Protein AF-A0A2H0VS46-F1 (afdb_monomer_lite)

Structure (mmCIF, N/CA/C/O backbone):
data_AF-A0A2H0VS46-F1
#
_entry.id   AF-A0A2H0VS46-F1
#
loop_
_atom_site.group_PDB
_atom_site.id
_atom_site.type_symbol
_atom_site.label_atom_id
_atom_site.label_alt_id
_atom_site.label_comp_id
_atom_site.label_asym_id
_atom_site.label_entity_id
_atom_site.label_seq_id
_atom_site.pdbx_PDB_ins_code
_atom_site.Cartn_x
_atom_site.Cartn_y
_atom_site.Cartn_z
_atom_site.occupancy
_atom_site.B_iso_or_equiv
_atom_site.auth_seq_id
_atom_site.auth_comp_id
_atom_site.auth_asym_id
_atom_site.auth_atom_id
_atom_site.pdbx_PDB_model_num
ATOM 1 N N . MET A 1 1 ? 30.275 31.658 -68.400 1.00 64.50 1 MET A N 1
ATOM 2 C CA . MET A 1 1 ? 30.405 30.352 -69.093 1.00 64.50 1 MET A CA 1
ATOM 3 C C . MET A 1 1 ? 31.837 29.824 -69.095 1.00 64.50 1 MET A C 1
ATOM 5 O O . MET A 1 1 ? 32.022 28.688 -68.685 1.00 64.50 1 MET A O 1
ATOM 9 N N . ILE A 1 2 ? 32.845 30.636 -69.444 1.00 68.06 2 ILE A N 1
ATOM 10 C CA . ILE A 1 2 ? 34.261 30.215 -69.518 1.00 68.06 2 ILE A CA 1
ATOM 11 C C . ILE A 1 2 ? 34.761 29.557 -68.218 1.00 68.06 2 ILE A C 1
ATOM 13 O O . ILE A 1 2 ? 35.294 28.459 -68.264 1.00 68.06 2 ILE A O 1
ATOM 17 N N . GLN A 1 3 ? 34.487 30.125 -67.037 1.00 70.31 3 GLN A N 1
ATOM 18 C CA . GLN A 1 3 ? 34.888 29.499 -65.763 1.00 70.31 3 GLN A CA 1
ATOM 19 C C . GLN A 1 3 ? 34.218 28.143 -65.476 1.00 70.31 3 GLN A C 1
ATOM 21 O O . GLN A 1 3 ? 34.806 27.317 -64.785 1.00 70.31 3 GLN A O 1
ATOM 26 N N . ARG A 1 4 ? 32.992 27.902 -65.969 1.00 76.88 4 ARG A N 1
ATOM 27 C CA . ARG A 1 4 ? 32.326 26.594 -65.823 1.00 76.88 4 ARG A CA 1
ATOM 28 C C . ARG A 1 4 ? 32.932 25.575 -66.783 1.00 76.88 4 ARG A C 1
ATOM 30 O O . ARG A 1 4 ? 33.175 24.455 -66.361 1.00 76.88 4 ARG A O 1
ATOM 37 N N . ALA A 1 5 ? 33.246 25.985 -68.012 1.00 69.81 5 ALA A N 1
ATOM 38 C CA . ALA A 1 5 ? 33.946 25.145 -68.982 1.00 69.81 5 ALA A CA 1
ATOM 39 C C . ALA A 1 5 ? 35.364 24.786 -68.507 1.00 69.81 5 ALA A C 1
ATOM 41 O O . ALA A 1 5 ? 35.742 23.624 -68.547 1.00 69.81 5 ALA A O 1
ATOM 42 N N . VAL A 1 6 ? 36.114 25.745 -67.954 1.00 70.88 6 VAL A N 1
ATOM 43 C CA . VAL A 1 6 ? 37.453 25.497 -67.389 1.00 70.88 6 VAL A CA 1
ATOM 44 C C . VAL A 1 6 ? 37.386 24.579 -66.165 1.00 70.88 6 VAL A C 1
ATOM 46 O O . VAL A 1 6 ? 38.219 23.687 -66.035 1.00 70.88 6 VAL A O 1
ATOM 49 N N . ARG A 1 7 ? 36.379 24.742 -65.292 1.00 74.75 7 ARG A N 1
ATOM 50 C CA . ARG A 1 7 ? 36.147 23.822 -64.163 1.00 74.75 7 ARG A CA 1
ATOM 51 C C . ARG A 1 7 ? 35.730 22.425 -64.615 1.00 74.75 7 ARG A C 1
ATOM 53 O O . ARG A 1 7 ? 36.117 21.463 -63.970 1.00 74.75 7 ARG A O 1
ATOM 60 N N . PHE A 1 8 ? 34.951 22.313 -65.687 1.00 72.81 8 PHE A N 1
ATOM 61 C CA . PHE A 1 8 ? 34.565 21.029 -66.270 1.00 72.81 8 PHE A CA 1
ATOM 62 C C . PHE A 1 8 ? 35.783 20.314 -66.870 1.00 72.81 8 PHE A C 1
ATOM 64 O O . PHE A 1 8 ? 36.058 19.173 -66.522 1.00 72.81 8 PHE A O 1
ATOM 71 N N . LEU A 1 9 ? 36.601 21.038 -67.639 1.00 66.88 9 LEU A N 1
ATOM 72 C CA . LEU A 1 9 ? 37.861 20.534 -68.188 1.00 66.88 9 LEU A CA 1
ATOM 73 C C . LEU A 1 9 ? 38.881 20.153 -67.099 1.00 66.88 9 LEU A C 1
ATOM 75 O O . LEU A 1 9 ? 39.648 19.220 -67.285 1.00 66.88 9 LEU A O 1
ATOM 79 N N . HIS A 1 10 ? 38.889 20.829 -65.946 1.00 73.81 10 HIS A N 1
ATOM 80 C CA . HIS A 1 10 ? 39.718 20.416 -64.803 1.00 73.81 10 HIS A CA 1
ATOM 81 C C . HIS A 1 10 ? 39.191 19.169 -64.082 1.00 73.81 10 HIS A C 1
ATOM 83 O O . HIS A 1 10 ? 39.969 18.482 -63.429 1.00 73.81 10 HIS A O 1
ATOM 89 N N . LYS A 1 11 ? 37.885 18.895 -64.153 1.00 78.94 11 LYS A N 1
ATOM 90 C CA . LYS A 1 11 ? 37.265 17.754 -63.465 1.00 78.94 11 LYS A CA 1
ATOM 91 C C . LYS A 1 11 ? 37.390 16.452 -64.244 1.00 78.94 11 LYS A C 1
ATOM 93 O O . LYS A 1 11 ? 37.438 15.398 -63.624 1.00 78.94 11 LYS A O 1
ATOM 98 N N . GLU A 1 12 ? 37.453 16.526 -65.569 1.00 84.00 12 GLU A N 1
ATOM 99 C CA . GLU A 1 12 ? 37.515 15.353 -66.440 1.00 84.00 12 GLU A CA 1
ATOM 100 C C . GLU A 1 12 ? 38.841 15.344 -67.213 1.00 84.00 12 GLU A C 1
ATOM 102 O O . GLU A 1 12 ? 38.895 15.762 -68.376 1.00 84.00 12 GLU A O 1
ATOM 107 N N . PRO A 1 13 ? 39.942 14.877 -66.583 1.00 79.81 13 PRO A N 1
ATOM 108 C CA . PRO A 1 13 ? 41.258 14.847 -67.219 1.00 79.81 13 PRO A CA 1
ATOM 109 C C . PRO A 1 13 ? 41.273 14.007 -68.507 1.00 79.81 13 PRO A C 1
ATOM 111 O O . PRO A 1 13 ? 42.101 14.244 -69.385 1.00 79.81 13 PRO A O 1
ATOM 114 N N . THR A 1 14 ? 40.317 13.085 -68.653 1.00 85.88 14 THR A N 1
ATOM 115 C CA . THR A 1 14 ? 40.082 12.216 -69.816 1.00 85.88 14 THR A CA 1
ATOM 116 C C . THR A 1 14 ? 39.786 12.974 -71.112 1.00 85.88 14 THR A C 1
ATOM 118 O O . THR A 1 14 ? 40.064 12.451 -72.189 1.00 85.88 14 THR A O 1
ATOM 121 N N . ILE A 1 15 ? 39.280 14.211 -71.041 1.00 87.50 15 ILE A N 1
ATOM 122 C CA . ILE A 1 15 ? 38.907 14.999 -72.227 1.00 87.50 15 ILE A CA 1
ATOM 123 C C . ILE A 1 15 ? 40.126 15.656 -72.895 1.00 87.50 15 ILE A C 1
ATOM 125 O O . ILE A 1 15 ? 40.120 15.867 -74.110 1.00 87.50 15 ILE A O 1
ATOM 129 N N . TRP A 1 16 ? 41.192 15.958 -72.144 1.00 86.44 16 TRP A N 1
ATOM 130 C CA . TRP A 1 16 ? 42.344 16.705 -72.671 1.00 86.44 16 TRP A CA 1
ATOM 131 C C . TRP A 1 16 ? 43.088 15.978 -73.787 1.00 86.44 16 TRP A C 1
ATOM 133 O O . TRP A 1 16 ? 43.531 16.623 -74.734 1.00 86.44 16 TRP A O 1
ATOM 143 N N . GLY A 1 17 ? 43.188 14.651 -73.712 1.00 87.12 17 GLY A N 1
ATOM 144 C CA . GLY A 1 17 ? 43.826 13.840 -74.746 1.00 87.12 17 GLY A CA 1
ATOM 145 C C . GLY A 1 17 ? 43.119 13.919 -76.102 1.00 87.12 17 GLY A C 1
ATOM 146 O O . GLY A 1 17 ? 43.704 14.430 -77.061 1.00 87.12 17 GLY A O 1
ATOM 147 N N . PRO A 1 18 ? 41.843 13.495 -76.191 1.00 89.62 18 PRO A N 1
ATOM 148 C CA . PRO A 1 18 ? 41.047 13.612 -77.410 1.00 89.62 18 PRO A CA 1
ATOM 149 C C . PRO A 1 18 ? 40.948 15.048 -77.929 1.00 89.62 18 PRO A C 1
ATOM 151 O O . PRO A 1 18 ? 41.003 15.261 -79.138 1.00 89.62 18 PRO A O 1
ATOM 154 N N . LEU A 1 19 ? 40.852 16.041 -77.037 1.00 91.38 19 LEU A N 1
ATOM 155 C CA . LEU A 1 19 ? 40.830 17.451 -77.423 1.00 91.38 19 LEU A CA 1
ATOM 156 C C . LEU A 1 19 ? 42.168 17.895 -78.030 1.00 91.38 19 LEU A C 1
ATOM 158 O O . LEU A 1 19 ? 42.170 18.548 -79.071 1.00 91.38 19 LEU A O 1
ATOM 162 N N . SER A 1 20 ? 43.300 17.513 -77.429 1.00 89.38 20 SER A N 1
ATOM 163 C CA . SER A 1 20 ? 44.631 17.785 -77.984 1.00 89.38 20 SER A CA 1
ATOM 164 C C . SER A 1 20 ? 44.796 17.129 -79.350 1.00 89.38 20 SER A C 1
ATOM 166 O O . SER A 1 20 ? 45.315 17.762 -80.263 1.00 89.38 20 SER A O 1
ATOM 168 N N . LEU A 1 21 ? 44.321 15.893 -79.516 1.00 89.94 21 LEU A N 1
ATOM 169 C CA . LEU A 1 21 ? 44.371 15.194 -80.796 1.00 89.94 21 LEU A CA 1
ATOM 170 C C . LEU A 1 21 ? 43.493 15.879 -81.846 1.00 89.94 21 LEU A C 1
ATOM 172 O O . LEU A 1 21 ? 43.933 16.063 -82.977 1.00 89.94 21 LEU A O 1
ATOM 176 N N . LEU A 1 22 ? 42.282 16.304 -81.478 1.00 91.06 22 LEU A N 1
ATOM 177 C CA . LEU A 1 22 ? 41.382 17.037 -82.367 1.00 91.06 22 LEU A CA 1
ATOM 178 C C . LEU A 1 22 ? 42.001 18.372 -82.794 1.00 91.06 22 LEU A C 1
ATOM 180 O O . LEU A 1 22 ? 41.954 18.706 -83.975 1.00 91.06 22 LEU A O 1
ATOM 184 N N . CYS A 1 23 ? 42.646 19.097 -81.876 1.00 90.81 23 CYS A N 1
ATOM 185 C CA . CYS A 1 23 ? 43.407 20.305 -82.192 1.00 90.81 23 CYS A CA 1
ATOM 186 C C . CYS A 1 23 ? 44.565 20.014 -83.159 1.00 90.81 23 CYS A C 1
ATOM 188 O O . CYS A 1 23 ? 44.712 20.727 -84.151 1.00 90.81 23 CYS A O 1
ATOM 190 N N . THR A 1 24 ? 45.342 18.952 -82.922 1.00 88.69 24 THR A N 1
ATOM 191 C CA . THR A 1 24 ? 46.429 18.525 -83.816 1.00 88.69 24 THR A CA 1
ATOM 192 C C . THR A 1 24 ? 45.907 18.188 -85.214 1.00 88.69 24 THR A C 1
ATOM 194 O O . THR A 1 24 ? 46.449 18.666 -86.209 1.00 88.69 24 THR A O 1
ATOM 197 N N . VAL A 1 25 ? 44.807 17.436 -85.305 1.00 88.19 25 VAL A N 1
ATOM 198 C CA . VAL A 1 25 ? 44.151 17.105 -86.576 1.00 88.19 25 VAL A CA 1
ATOM 199 C C . VAL A 1 25 ? 43.617 18.366 -87.261 1.00 88.19 25 VAL A C 1
ATOM 201 O O . VAL A 1 25 ? 43.838 18.546 -88.452 1.00 88.19 25 VAL A O 1
ATOM 204 N N . ALA A 1 26 ? 42.973 19.280 -86.533 1.00 90.00 26 ALA A N 1
ATOM 205 C CA . ALA A 1 26 ? 42.425 20.516 -87.094 1.00 90.00 26 ALA A CA 1
ATOM 206 C C . ALA A 1 26 ? 43.513 21.455 -87.643 1.00 90.00 26 ALA A C 1
ATOM 208 O O . ALA A 1 26 ? 43.314 22.079 -88.688 1.00 90.00 26 ALA A O 1
ATOM 209 N N . ILE A 1 27 ? 44.665 21.542 -86.968 1.00 86.69 27 ILE A N 1
ATOM 210 C CA . ILE A 1 27 ? 45.840 22.270 -87.468 1.00 86.69 27 ILE A CA 1
ATOM 211 C C . ILE A 1 27 ? 46.361 21.590 -88.733 1.00 86.69 27 ILE A C 1
ATOM 213 O O . ILE A 1 27 ? 46.591 22.268 -89.736 1.00 86.69 27 ILE A O 1
ATOM 217 N N . ALA A 1 28 ? 46.474 20.261 -88.708 1.00 84.19 28 ALA A N 1
ATOM 218 C CA . ALA A 1 28 ? 46.925 19.496 -89.853 1.00 84.19 28 ALA A CA 1
ATOM 219 C C . ALA A 1 28 ? 45.976 19.658 -91.056 1.00 84.19 28 ALA A C 1
ATOM 221 O O . ALA A 1 28 ? 46.471 19.746 -92.166 1.00 84.19 28 ALA A O 1
ATOM 222 N N . VAL A 1 29 ? 44.647 19.794 -90.885 1.00 85.19 29 VAL A N 1
ATOM 223 C CA . VAL A 1 29 ? 43.669 19.815 -92.007 1.00 85.19 29 VAL A CA 1
ATOM 224 C C . VAL A 1 29 ? 43.911 20.989 -92.957 1.00 85.19 29 VAL A C 1
ATOM 226 O O . VAL A 1 29 ? 43.623 20.893 -94.149 1.00 85.19 29 VAL A O 1
ATOM 229 N N . LYS A 1 30 ? 44.492 22.086 -92.458 1.00 82.00 30 LYS A N 1
ATOM 230 C CA . LYS A 1 30 ? 44.847 23.254 -93.278 1.00 82.00 30 LYS A CA 1
ATOM 231 C C . LYS A 1 30 ? 45.983 22.983 -94.268 1.00 82.00 30 LYS A C 1
ATOM 233 O O . LYS A 1 30 ? 46.122 23.721 -95.238 1.00 82.00 30 LYS A O 1
ATOM 238 N N . THR A 1 31 ? 46.770 21.937 -94.046 1.00 75.94 31 THR A N 1
ATOM 239 C CA . THR A 1 31 ? 47.826 21.460 -94.943 1.00 75.94 31 THR A CA 1
ATOM 240 C C . THR A 1 31 ? 47.389 20.104 -95.476 1.00 75.94 31 THR A C 1
ATOM 242 O O . THR A 1 31 ? 47.239 19.209 -94.665 1.00 75.94 31 THR A O 1
ATOM 245 N N . ALA A 1 32 ? 47.127 19.941 -96.779 1.00 77.56 32 ALA A N 1
ATOM 246 C CA . ALA A 1 32 ? 46.539 18.728 -97.377 1.00 77.56 32 ALA A CA 1
ATOM 247 C C . ALA A 1 32 ? 46.995 17.411 -96.700 1.00 77.56 32 ALA A C 1
ATOM 249 O O . ALA A 1 32 ? 48.037 16.855 -97.048 1.00 77.56 32 ALA A O 1
ATOM 250 N N . ILE A 1 33 ? 46.242 16.939 -95.692 1.00 75.06 33 ILE A N 1
ATOM 251 C CA . ILE A 1 33 ? 46.693 15.809 -94.874 1.00 75.06 33 ILE A CA 1
ATOM 252 C C . ILE A 1 33 ? 46.535 14.547 -95.718 1.00 75.06 33 ILE A C 1
ATOM 254 O O . ILE A 1 33 ? 45.443 14.309 -96.242 1.00 75.06 33 ILE A O 1
ATOM 258 N N . PRO A 1 34 ? 47.555 13.679 -95.797 1.00 81.81 34 PRO A N 1
ATOM 259 C CA . PRO A 1 34 ? 47.350 12.337 -96.315 1.00 81.81 34 PRO A CA 1
ATOM 260 C C . PRO A 1 34 ? 46.335 11.584 -95.440 1.00 81.81 34 PRO A C 1
ATOM 262 O O . PRO A 1 34 ? 46.490 11.519 -94.218 1.00 81.81 34 PRO A O 1
ATOM 265 N N . PHE A 1 35 ? 45.321 10.974 -96.060 1.00 87.38 35 PHE A N 1
ATOM 266 C CA . PHE A 1 35 ? 44.276 10.199 -95.373 1.00 87.38 35 PHE A CA 1
ATOM 267 C C . PHE A 1 35 ? 44.833 9.193 -94.349 1.00 87.38 35 PHE A C 1
ATOM 269 O O . PHE A 1 35 ? 44.226 8.990 -93.297 1.00 87.38 35 PHE A O 1
ATOM 276 N N . ASP A 1 36 ? 46.019 8.628 -94.587 1.00 89.69 36 ASP A N 1
ATOM 277 C CA . ASP A 1 36 ? 46.637 7.673 -93.662 1.00 89.69 36 ASP A CA 1
ATOM 278 C C . ASP A 1 36 ? 46.963 8.278 -92.289 1.00 89.69 36 ASP A C 1
ATOM 280 O O . ASP A 1 36 ? 46.930 7.556 -91.299 1.00 89.69 36 ASP A O 1
ATOM 284 N N . LEU A 1 37 ? 47.266 9.581 -92.189 1.00 89.38 37 LEU A N 1
ATOM 285 C CA . LEU A 1 37 ? 47.571 10.213 -90.897 1.00 89.38 37 LEU A CA 1
ATOM 286 C C . LEU A 1 37 ? 46.298 10.423 -90.067 1.00 89.38 37 LEU A C 1
ATOM 288 O O . LEU A 1 37 ? 46.334 10.277 -88.849 1.00 89.38 37 LEU A O 1
ATOM 292 N N . LEU A 1 38 ? 45.156 10.670 -90.720 1.00 91.31 38 LEU A N 1
ATOM 293 C CA . LEU A 1 38 ? 43.845 10.672 -90.060 1.00 91.31 38 LEU A CA 1
ATOM 294 C C . LEU A 1 38 ? 43.468 9.271 -89.571 1.00 91.31 38 LEU A C 1
ATOM 296 O O . LEU A 1 38 ? 43.014 9.117 -88.438 1.00 91.31 38 LEU A O 1
ATOM 300 N N . PHE A 1 39 ? 43.693 8.246 -90.400 1.00 93.75 39 PHE A N 1
ATOM 301 C CA . PHE A 1 39 ? 43.463 6.857 -90.003 1.00 93.75 39 PHE A CA 1
ATOM 302 C C . PHE A 1 39 ? 44.350 6.462 -88.820 1.00 93.75 39 PHE A C 1
ATOM 304 O O . PHE A 1 39 ? 43.874 5.885 -87.845 1.00 93.75 39 PHE A O 1
ATOM 311 N N . LEU A 1 40 ? 45.627 6.835 -88.868 1.00 94.25 40 LEU A N 1
ATOM 312 C CA . LEU A 1 40 ? 46.588 6.584 -87.805 1.00 94.25 40 LEU A CA 1
ATOM 313 C C . LEU A 1 40 ? 46.240 7.337 -86.516 1.00 94.25 40 LEU A C 1
ATOM 315 O O . LEU A 1 40 ? 46.354 6.765 -85.436 1.00 94.25 40 LEU A O 1
ATOM 319 N N . ALA A 1 41 ? 45.761 8.579 -86.616 1.00 94.25 41 ALA A N 1
ATOM 320 C CA . ALA A 1 41 ? 45.242 9.341 -85.484 1.00 94.25 41 ALA A CA 1
ATOM 321 C C . ALA A 1 41 ? 44.032 8.644 -84.842 1.00 94.25 41 ALA A C 1
ATOM 323 O O . ALA A 1 41 ? 43.990 8.492 -83.623 1.00 94.25 41 ALA A O 1
ATOM 324 N N . ALA A 1 42 ? 43.080 8.161 -85.645 1.00 94.75 42 ALA A N 1
ATOM 325 C CA . ALA A 1 42 ? 41.906 7.445 -85.149 1.00 94.75 42 ALA A CA 1
ATOM 326 C C . ALA A 1 42 ? 42.274 6.093 -84.509 1.00 94.75 42 ALA A C 1
ATOM 328 O O . ALA A 1 42 ? 41.833 5.791 -83.399 1.00 94.75 42 ALA A O 1
ATOM 329 N N . ALA A 1 43 ? 43.123 5.303 -85.172 1.00 96.00 43 ALA A N 1
ATOM 330 C CA . ALA A 1 43 ? 43.606 4.027 -84.656 1.00 96.00 43 ALA A CA 1
ATOM 331 C C . ALA A 1 43 ? 44.434 4.216 -83.377 1.00 96.00 43 ALA A C 1
ATOM 333 O O . ALA A 1 43 ? 44.216 3.518 -82.392 1.00 96.00 43 ALA A O 1
ATOM 334 N N . GLY A 1 44 ? 45.341 5.194 -83.354 1.00 94.56 44 GLY A N 1
ATOM 335 C CA . GLY A 1 44 ? 46.168 5.495 -82.190 1.00 94.56 44 GLY A CA 1
ATOM 336 C C . GLY A 1 44 ? 45.368 6.039 -81.006 1.00 94.56 44 GLY A C 1
ATOM 337 O O . GLY A 1 44 ? 45.641 5.650 -79.869 1.00 94.56 44 GLY A O 1
ATOM 338 N N . LEU A 1 45 ? 44.328 6.846 -81.258 1.00 94.31 45 LEU A N 1
ATOM 339 C CA . LEU A 1 45 ? 43.378 7.273 -80.229 1.00 94.31 45 LEU A CA 1
ATOM 340 C C . LEU A 1 45 ? 42.635 6.065 -79.651 1.00 94.31 45 LEU A C 1
ATOM 342 O O . LEU A 1 45 ? 42.563 5.924 -78.434 1.00 94.31 45 LEU A O 1
ATOM 346 N N . PHE A 1 46 ? 42.123 5.175 -80.505 1.00 95.62 46 PHE A N 1
ATOM 347 C CA . PHE A 1 46 ? 41.423 3.970 -80.062 1.00 95.62 46 PHE A CA 1
ATOM 348 C C . PHE A 1 46 ? 42.332 3.052 -79.232 1.00 95.62 46 PHE A C 1
ATOM 350 O O . PHE A 1 46 ? 41.943 2.622 -78.146 1.00 95.62 46 PHE A O 1
ATOM 357 N N . LEU A 1 47 ? 43.560 2.796 -79.701 1.00 95.50 47 LEU A N 1
ATOM 358 C CA . LEU A 1 47 ? 44.544 1.986 -78.981 1.00 95.50 47 LEU A CA 1
ATOM 359 C C . LEU A 1 47 ? 44.871 2.609 -77.613 1.00 95.50 47 LEU A C 1
ATOM 361 O O . LEU A 1 47 ? 44.811 1.916 -76.597 1.00 95.50 47 LEU A O 1
ATOM 365 N N . SER A 1 48 ? 45.168 3.913 -77.574 1.00 94.50 48 SER A N 1
ATOM 366 C CA . SER A 1 48 ? 45.505 4.642 -76.341 1.00 94.50 48 SER A CA 1
ATOM 367 C C . SER A 1 48 ? 44.329 4.724 -75.368 1.00 94.50 48 SER A C 1
ATOM 369 O O . SER A 1 48 ? 44.530 4.614 -74.164 1.00 94.50 48 SER A O 1
ATOM 371 N N . ALA A 1 49 ? 43.095 4.845 -75.862 1.00 92.38 49 ALA A N 1
ATOM 372 C CA . ALA A 1 49 ? 41.903 4.816 -75.017 1.00 92.38 49 ALA A CA 1
ATOM 373 C C . ALA A 1 49 ? 41.651 3.418 -74.431 1.00 92.38 49 ALA A C 1
ATOM 375 O O . ALA A 1 49 ? 41.303 3.284 -73.261 1.00 92.38 49 ALA A O 1
ATOM 376 N N . ARG A 1 50 ? 41.843 2.359 -75.229 1.00 94.56 50 ARG A N 1
ATOM 377 C CA . ARG A 1 50 ? 41.519 0.983 -74.829 1.00 94.56 50 ARG A CA 1
ATOM 378 C C . ARG A 1 50 ? 42.574 0.331 -73.935 1.00 94.56 50 ARG A C 1
ATOM 380 O O . ARG A 1 50 ? 42.209 -0.497 -73.095 1.00 94.56 50 ARG A O 1
ATOM 387 N N . TRP A 1 51 ? 43.850 0.649 -74.153 1.00 96.12 51 TRP A N 1
ATOM 388 C CA . TRP A 1 51 ? 44.998 0.018 -73.487 1.00 96.12 51 TRP A CA 1
ATOM 389 C C . TRP A 1 51 ? 45.947 1.014 -72.801 1.00 96.12 51 TRP A C 1
ATOM 391 O O . TRP A 1 51 ? 47.047 0.619 -72.409 1.00 96.12 51 TRP A O 1
ATOM 401 N N . GLN A 1 52 ? 45.549 2.282 -72.647 1.00 94.25 52 GLN A N 1
ATOM 402 C CA . GLN A 1 52 ? 46.292 3.305 -71.894 1.00 94.25 52 GLN A CA 1
ATOM 403 C C . GLN A 1 52 ? 47.757 3.407 -72.364 1.00 94.25 52 GLN A C 1
ATOM 405 O O . GLN A 1 52 ? 48.006 3.494 -73.568 1.00 94.25 52 GLN A O 1
ATOM 410 N N . LEU A 1 53 ? 48.740 3.356 -71.452 1.00 93.44 53 LEU A N 1
ATOM 411 C CA . LEU A 1 53 ? 50.175 3.415 -71.768 1.00 93.44 53 LEU A CA 1
ATOM 412 C C . LEU A 1 53 ? 50.631 2.319 -72.740 1.00 93.44 53 LEU A C 1
ATOM 414 O O . LEU A 1 53 ? 51.436 2.583 -73.632 1.00 93.44 53 LEU A O 1
ATOM 418 N N . ARG A 1 54 ? 50.096 1.095 -72.621 1.00 95.44 54 ARG A N 1
ATOM 419 C CA . ARG A 1 54 ? 50.417 0.009 -73.567 1.00 95.44 54 ARG A CA 1
ATOM 420 C C . ARG A 1 54 ? 49.885 0.342 -74.961 1.00 95.44 54 ARG A C 1
ATOM 422 O O . ARG A 1 54 ? 50.584 0.159 -75.954 1.00 95.44 54 ARG A O 1
ATOM 429 N N . GLY A 1 55 ? 48.674 0.895 -75.015 1.00 95.25 55 GLY A N 1
ATOM 430 C CA . GLY A 1 55 ? 48.050 1.418 -76.229 1.00 95.25 55 GLY A CA 1
ATOM 431 C C . GLY A 1 55 ? 48.855 2.540 -76.880 1.00 95.25 55 GLY A C 1
ATOM 432 O O . GLY A 1 55 ? 49.060 2.518 -78.093 1.00 95.25 55 GLY A O 1
ATOM 433 N N . PHE A 1 56 ? 49.383 3.460 -76.068 1.00 96.25 56 PHE A N 1
ATOM 434 C CA . PHE A 1 56 ? 50.306 4.498 -76.515 1.00 96.25 56 PHE A CA 1
ATOM 435 C C . PHE A 1 56 ? 51.556 3.894 -77.160 1.00 96.25 56 PHE A C 1
ATOM 437 O O . PHE A 1 56 ? 51.874 4.262 -78.289 1.00 96.25 56 PHE A O 1
ATOM 444 N N . CYS A 1 57 ? 52.218 2.920 -76.525 1.00 97.06 57 CYS A N 1
ATOM 445 C CA . CYS A 1 57 ? 53.390 2.259 -77.109 1.00 97.06 57 CYS A CA 1
ATOM 446 C C . CYS A 1 57 ? 53.081 1.614 -78.471 1.00 97.06 57 CYS A C 1
ATOM 448 O O . CYS A 1 57 ? 53.873 1.753 -79.403 1.00 97.06 57 CYS A O 1
ATOM 450 N N . TYR A 1 58 ? 51.921 0.963 -78.619 1.00 97.06 58 TYR A N 1
ATOM 451 C CA . TYR A 1 58 ? 51.490 0.409 -79.908 1.00 97.06 58 TYR A CA 1
ATOM 452 C C . TYR A 1 58 ? 51.231 1.500 -80.952 1.00 97.06 58 TYR A C 1
ATOM 454 O O . TYR A 1 58 ? 51.662 1.366 -82.096 1.00 97.06 58 TYR A O 1
ATOM 462 N N . SER A 1 59 ? 50.577 2.597 -80.561 1.00 96.19 59 SER A N 1
ATOM 463 C CA . SER A 1 59 ? 50.321 3.735 -81.451 1.00 96.19 59 SER A CA 1
ATOM 464 C C . SER A 1 59 ? 51.609 4.441 -81.890 1.00 96.19 59 SER A C 1
ATOM 466 O O . SER A 1 59 ? 51.736 4.806 -83.056 1.00 96.19 59 SER A O 1
ATOM 468 N N . LEU A 1 60 ? 52.594 4.560 -80.992 1.00 96.62 60 LEU A N 1
ATOM 469 C CA . LEU A 1 60 ? 53.903 5.150 -81.258 1.00 96.62 60 LEU A CA 1
ATOM 470 C C . LEU A 1 60 ? 54.719 4.270 -82.208 1.00 96.62 60 LEU A C 1
ATOM 472 O O . LEU A 1 60 ? 55.318 4.783 -83.147 1.00 96.62 60 LEU A O 1
ATOM 476 N N . ALA A 1 61 ? 54.716 2.950 -81.997 1.00 97.00 61 ALA A N 1
ATOM 477 C CA . ALA A 1 61 ? 55.383 2.008 -82.890 1.00 97.00 61 ALA A CA 1
ATOM 478 C C . ALA A 1 61 ? 54.772 2.048 -84.299 1.00 97.00 61 ALA A C 1
ATOM 480 O O . ALA A 1 61 ? 55.502 2.127 -85.286 1.00 97.00 61 ALA A O 1
ATOM 481 N N . LEU A 1 62 ? 53.438 2.061 -84.395 1.00 96.00 62 LEU A N 1
ATOM 482 C CA . LEU A 1 62 ? 52.731 2.178 -85.669 1.00 96.00 62 LEU A CA 1
ATOM 483 C C . LEU A 1 62 ? 53.049 3.511 -86.367 1.00 96.00 62 LEU A C 1
ATOM 485 O O . LEU A 1 62 ? 53.332 3.525 -87.564 1.00 96.00 62 LEU A O 1
ATOM 489 N N . LEU A 1 63 ? 53.067 4.614 -85.613 1.00 95.38 63 LEU A N 1
ATOM 490 C CA . LEU A 1 63 ? 53.438 5.936 -86.114 1.00 95.38 63 LEU A CA 1
ATOM 491 C C . LEU A 1 63 ? 54.882 5.986 -86.600 1.00 95.38 63 LEU A C 1
ATOM 493 O O . LEU A 1 63 ? 55.115 6.482 -87.694 1.00 95.38 63 LEU A O 1
ATOM 497 N N . ALA A 1 64 ? 55.829 5.419 -85.855 1.00 96.00 64 ALA A N 1
ATOM 498 C CA . ALA A 1 64 ? 57.230 5.366 -86.252 1.00 96.00 64 ALA A CA 1
ATOM 499 C C . ALA A 1 64 ? 57.431 4.573 -87.555 1.00 96.00 64 ALA A C 1
ATOM 501 O O . ALA A 1 64 ? 58.164 5.018 -88.434 1.00 96.00 64 ALA A O 1
ATOM 502 N N . VAL A 1 65 ? 56.750 3.432 -87.719 1.00 95.69 65 VAL A N 1
ATOM 503 C CA . VAL A 1 65 ? 56.825 2.629 -88.954 1.00 95.69 65 VAL A CA 1
ATOM 504 C C . VAL A 1 65 ? 56.288 3.413 -90.155 1.00 95.69 65 VAL A C 1
ATOM 506 O O . VAL A 1 65 ? 56.935 3.455 -91.203 1.00 95.69 65 VAL A O 1
ATOM 509 N N . VAL A 1 66 ? 55.133 4.070 -90.005 1.00 93.44 66 VAL A N 1
ATOM 510 C CA . VAL A 1 66 ? 54.529 4.880 -91.076 1.00 93.44 66 VAL A CA 1
ATOM 511 C C . VAL A 1 66 ? 55.375 6.119 -91.383 1.00 93.44 66 VAL A C 1
ATOM 513 O O . VAL A 1 66 ? 55.576 6.433 -92.556 1.00 93.44 66 VAL A O 1
ATOM 516 N N . ALA A 1 67 ? 55.911 6.786 -90.359 1.00 92.81 67 ALA A N 1
ATOM 517 C CA . ALA A 1 67 ? 56.798 7.938 -90.483 1.00 92.81 67 ALA A CA 1
ATOM 518 C C . ALA A 1 67 ? 58.051 7.586 -91.289 1.00 92.81 67 ALA A C 1
ATOM 520 O O . ALA A 1 67 ? 58.338 8.218 -92.304 1.00 92.81 67 ALA A O 1
ATOM 521 N N . VAL A 1 68 ? 58.761 6.520 -90.898 1.00 94.25 68 VAL A N 1
ATOM 522 C CA . VAL A 1 68 ? 59.969 6.057 -91.598 1.00 94.25 68 VAL A CA 1
ATOM 523 C C . VAL A 1 68 ? 59.659 5.740 -93.062 1.00 94.25 68 VAL A C 1
ATOM 525 O O . VAL A 1 68 ? 60.391 6.183 -93.945 1.00 94.25 68 VAL A O 1
ATOM 528 N N . ALA A 1 69 ? 58.550 5.048 -93.342 1.00 92.81 69 ALA A N 1
ATOM 529 C CA . ALA A 1 69 ? 58.142 4.752 -94.714 1.00 92.81 69 ALA A CA 1
ATOM 530 C C . ALA A 1 69 ? 57.822 6.027 -95.522 1.00 92.81 69 ALA A C 1
ATOM 532 O O . ALA A 1 69 ? 58.256 6.164 -96.665 1.00 92.81 69 ALA A O 1
ATOM 533 N N . LYS A 1 70 ? 57.101 6.996 -94.946 1.00 90.44 70 LYS A N 1
ATOM 534 C CA . LYS A 1 70 ? 56.726 8.235 -95.650 1.00 90.44 70 LYS A CA 1
ATOM 535 C C . LYS A 1 70 ? 57.911 9.163 -95.891 1.00 90.44 70 LYS A C 1
ATOM 537 O O . LYS A 1 70 ? 58.065 9.667 -97.005 1.00 90.44 70 LYS A O 1
ATOM 542 N N . HIS A 1 71 ? 58.749 9.364 -94.877 1.00 90.75 71 HIS A N 1
ATOM 543 C CA . HIS A 1 71 ? 59.939 10.206 -94.969 1.00 90.75 71 HIS A CA 1
ATOM 544 C C . HIS A 1 71 ? 60.999 9.618 -95.906 1.00 90.75 71 HIS A C 1
ATOM 546 O O . HIS A 1 71 ? 61.713 10.383 -96.542 1.00 90.75 71 HIS A O 1
ATOM 552 N N . ALA A 1 72 ? 61.079 8.291 -96.044 1.00 90.06 72 ALA A N 1
ATOM 553 C CA . ALA A 1 72 ? 62.020 7.663 -96.969 1.00 90.06 72 ALA A CA 1
ATOM 554 C C . ALA A 1 72 ? 61.603 7.769 -98.448 1.00 90.06 72 ALA A C 1
ATOM 556 O O . ALA A 1 72 ? 62.480 7.811 -99.308 1.00 90.06 72 ALA A O 1
ATOM 557 N N . PHE A 1 73 ? 60.297 7.789 -98.758 1.00 87.06 73 PHE A N 1
ATOM 558 C CA . PHE A 1 73 ? 59.832 7.545 -100.132 1.00 87.06 73 PHE A CA 1
ATOM 559 C C . PHE A 1 73 ? 58.925 8.616 -100.758 1.0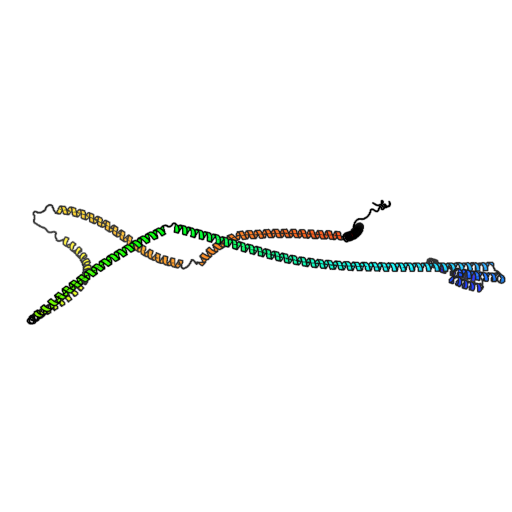0 87.06 73 PHE A C 1
ATOM 561 O O . PHE A 1 73 ? 58.853 8.659 -101.983 1.00 87.06 73 PHE A O 1
ATOM 568 N N . VAL A 1 74 ? 58.201 9.439 -99.987 1.00 80.00 74 VAL A N 1
ATOM 569 C CA . VAL A 1 74 ? 57.014 10.140 -100.533 1.00 80.00 74 VAL A CA 1
ATOM 570 C C . VAL A 1 74 ? 57.054 11.667 -100.422 1.00 80.00 74 VAL A C 1
ATOM 572 O O . VAL A 1 74 ? 56.497 12.340 -101.286 1.00 80.00 74 VAL A O 1
ATOM 575 N N . VAL A 1 75 ? 57.662 12.244 -99.383 1.00 73.81 75 VAL A N 1
ATOM 576 C CA . VAL A 1 75 ? 57.366 13.641 -98.999 1.00 73.81 75 VAL A CA 1
ATOM 577 C C . VAL A 1 75 ? 58.569 14.569 -99.147 1.00 73.81 75 VAL A C 1
ATOM 579 O O . VAL A 1 75 ? 59.671 14.202 -98.775 1.00 73.81 75 VAL A O 1
ATOM 582 N N . THR A 1 76 ? 58.353 15.786 -99.655 1.00 78.50 76 THR A N 1
ATOM 583 C CA . THR A 1 76 ? 59.387 16.830 -99.805 1.00 78.50 76 THR A CA 1
ATOM 584 C C . THR A 1 76 ? 59.556 17.701 -98.553 1.00 78.50 76 THR A C 1
ATOM 586 O O . THR A 1 76 ? 60.649 18.191 -98.284 1.00 78.50 76 THR A O 1
ATOM 589 N N . ASP A 1 77 ? 58.505 17.839 -97.739 1.00 85.50 77 ASP A N 1
ATOM 590 C CA . ASP A 1 77 ? 58.467 18.715 -96.557 1.00 85.50 77 ASP A CA 1
ATOM 591 C C . ASP A 1 77 ? 58.669 17.935 -95.247 1.00 85.50 77 ASP A C 1
ATOM 593 O O . ASP A 1 77 ? 57.809 17.901 -94.360 1.00 85.50 77 ASP A O 1
ATOM 597 N N . HIS A 1 78 ? 59.828 17.286 -95.109 1.00 86.44 78 HIS A N 1
ATOM 598 C CA . HIS A 1 78 ? 60.101 16.385 -93.984 1.00 86.44 78 HIS A CA 1
ATOM 599 C C . HIS A 1 78 ? 59.984 17.052 -92.602 1.00 86.44 78 HIS A C 1
ATOM 601 O O . HIS A 1 78 ? 59.518 16.432 -91.652 1.00 86.44 78 HIS A O 1
ATOM 607 N N . LEU A 1 79 ? 60.389 18.314 -92.458 1.00 88.94 79 LEU A N 1
ATOM 608 C CA . LEU A 1 79 ? 60.408 18.962 -91.144 1.00 88.94 79 LEU A CA 1
ATOM 609 C C . LEU A 1 79 ? 58.995 19.280 -90.627 1.00 88.94 79 LEU A C 1
ATOM 611 O O . LEU A 1 79 ? 58.721 19.124 -89.438 1.00 88.94 79 LEU A O 1
ATOM 615 N N . TRP A 1 80 ? 58.086 19.682 -91.522 1.00 88.94 80 TRP A N 1
ATOM 616 C CA . TRP A 1 80 ? 56.694 19.972 -91.169 1.00 88.94 80 TRP A CA 1
ATOM 617 C C . TRP A 1 80 ? 55.938 18.700 -90.782 1.00 88.94 80 TRP A C 1
ATOM 619 O O . TRP A 1 80 ? 55.282 18.661 -89.740 1.00 88.94 80 TRP A O 1
ATOM 629 N N . GLN A 1 81 ? 56.076 17.637 -91.581 1.00 89.19 81 GLN A N 1
ATOM 630 C CA . GLN A 1 81 ? 55.420 16.363 -91.296 1.00 89.19 81 GLN A CA 1
ATOM 631 C C . GLN A 1 81 ? 55.937 15.733 -89.997 1.00 89.19 81 GLN A C 1
ATOM 633 O O . GLN A 1 81 ? 55.123 15.298 -89.186 1.00 89.19 81 GLN A O 1
ATOM 638 N N . LEU A 1 82 ? 57.249 15.778 -89.744 1.00 91.38 82 LEU A N 1
ATOM 639 C CA . LEU A 1 82 ? 57.820 15.303 -88.483 1.00 91.38 82 LEU A CA 1
ATOM 640 C C . LEU A 1 82 ? 57.264 16.087 -87.281 1.00 91.38 82 LEU A C 1
ATOM 642 O O . LEU A 1 82 ? 57.010 15.509 -86.228 1.00 91.38 82 LEU A O 1
ATOM 646 N N . GLY A 1 83 ? 57.023 17.394 -87.439 1.00 93.19 83 GLY A N 1
ATOM 647 C CA . GLY A 1 83 ? 56.361 18.221 -86.428 1.00 93.19 83 GLY A CA 1
ATOM 648 C C . GLY A 1 83 ? 54.922 17.777 -86.142 1.00 93.19 83 GLY A C 1
ATOM 649 O O . GLY A 1 83 ? 54.538 17.654 -84.976 1.00 93.19 83 GLY A O 1
ATOM 650 N N . ILE A 1 84 ? 54.138 17.475 -87.185 1.00 91.69 84 ILE A N 1
ATOM 651 C CA . ILE A 1 84 ? 52.773 16.945 -87.034 1.00 91.69 84 ILE A CA 1
ATOM 652 C C . ILE A 1 84 ? 52.804 15.570 -86.357 1.00 91.69 84 ILE A C 1
ATOM 654 O O . ILE A 1 84 ? 52.073 15.354 -85.393 1.00 91.69 84 ILE A O 1
ATOM 658 N N . GLU A 1 85 ? 53.666 14.658 -86.800 1.00 93.38 85 GLU A N 1
ATOM 659 C CA . GLU A 1 85 ? 53.810 13.320 -86.215 1.00 93.38 85 GLU A CA 1
ATOM 660 C C . GLU A 1 85 ? 54.266 13.390 -84.750 1.00 93.38 85 GLU A C 1
ATOM 662 O O . GLU A 1 85 ? 53.681 12.734 -83.890 1.00 93.38 85 GLU A O 1
ATOM 667 N N . GLY A 1 86 ? 55.227 14.260 -84.429 1.00 94.75 86 GLY A N 1
ATOM 668 C CA . GLY A 1 86 ? 55.648 14.530 -83.054 1.00 94.75 86 GLY A CA 1
ATOM 669 C C . GLY A 1 86 ? 54.505 15.068 -82.189 1.00 94.75 86 GLY A C 1
ATOM 670 O O . GLY A 1 86 ? 54.285 14.587 -81.078 1.00 94.75 86 GLY A O 1
ATOM 671 N N . SER A 1 87 ? 53.709 16.005 -82.713 1.00 94.25 87 SER A N 1
ATOM 672 C CA . SER A 1 87 ? 52.533 16.519 -82.000 1.00 94.25 87 SER A CA 1
ATOM 673 C C . SER A 1 87 ? 51.435 15.460 -81.820 1.00 94.25 87 SER A C 1
ATOM 675 O O . SER A 1 87 ? 50.748 15.455 -80.797 1.00 94.25 87 SER A O 1
ATOM 677 N N . LEU A 1 88 ? 51.299 14.522 -82.764 1.00 93.44 88 LEU A N 1
ATOM 678 C CA . LEU A 1 88 ? 50.383 13.390 -82.664 1.00 93.44 88 LEU A CA 1
ATOM 679 C C . LEU A 1 88 ? 50.854 12.387 -81.602 1.00 93.44 88 LEU A C 1
ATOM 681 O O . LEU A 1 88 ? 50.048 11.938 -80.791 1.00 93.44 88 LEU A O 1
ATOM 685 N N . ALA A 1 89 ? 52.158 12.102 -81.541 1.00 95.31 89 ALA A N 1
ATOM 686 C CA . ALA A 1 89 ? 52.756 11.283 -80.490 1.00 95.31 89 ALA A CA 1
ATOM 687 C C . ALA A 1 89 ? 52.521 11.896 -79.098 1.00 95.31 89 ALA A C 1
ATOM 689 O O . AL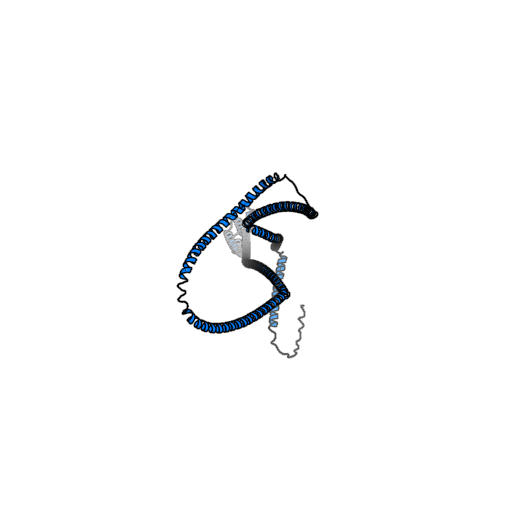A A 1 89 ? 52.093 11.194 -78.181 1.00 95.31 89 ALA A O 1
ATOM 690 N N . CYS A 1 90 ? 52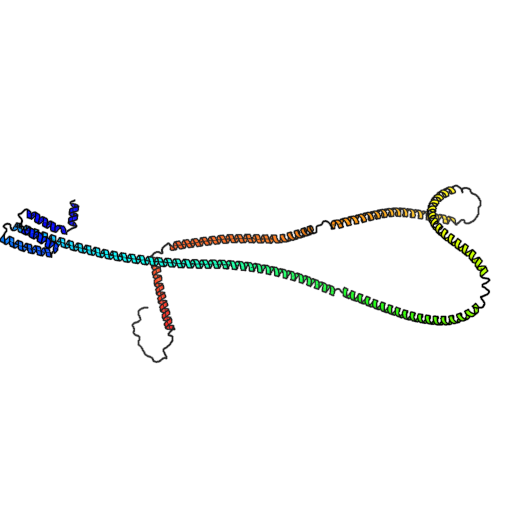.713 13.212 -78.944 1.00 95.06 90 CYS A N 1
ATOM 691 C CA . CYS A 1 90 ? 52.376 13.918 -77.706 1.00 95.06 90 CYS A CA 1
ATOM 692 C C . CYS A 1 90 ? 50.878 13.821 -77.376 1.00 95.06 90 CYS A C 1
ATOM 694 O O . CYS A 1 90 ? 50.527 13.580 -76.223 1.00 95.06 90 CYS A O 1
ATOM 696 N N . ALA A 1 91 ? 49.992 13.954 -78.367 1.00 93.94 91 ALA A N 1
ATOM 697 C CA . ALA A 1 91 ? 48.552 13.815 -78.157 1.00 93.94 91 ALA A CA 1
ATOM 698 C C . ALA A 1 91 ? 48.159 12.393 -77.712 1.00 93.94 91 ALA A C 1
ATOM 700 O O . ALA A 1 91 ? 47.333 12.247 -76.808 1.00 93.94 91 ALA A O 1
ATOM 701 N N . PHE A 1 92 ? 48.772 11.343 -78.274 1.00 94.44 92 PHE A N 1
ATOM 702 C CA . PHE A 1 92 ? 48.572 9.965 -77.812 1.00 94.44 92 PHE A CA 1
ATOM 703 C C . PHE A 1 92 ? 49.069 9.765 -76.380 1.00 94.44 92 PHE A C 1
ATOM 705 O O . PHE A 1 92 ? 48.370 9.144 -75.582 1.00 94.44 92 PHE A O 1
ATOM 712 N N . PHE A 1 93 ? 50.226 10.333 -76.030 1.00 95.31 93 PHE A N 1
ATOM 713 C CA . PHE A 1 93 ? 50.763 10.260 -74.672 1.00 95.31 93 PHE A CA 1
ATOM 714 C C . PHE A 1 93 ? 49.830 10.929 -73.656 1.00 95.31 93 PHE A C 1
ATOM 716 O O . PHE A 1 93 ? 49.448 10.299 -72.671 1.00 95.31 93 PHE A O 1
ATOM 723 N N . ILE A 1 94 ? 49.394 12.166 -73.930 1.00 93.31 94 ILE A N 1
ATOM 724 C CA . ILE A 1 94 ? 48.429 12.885 -73.083 1.00 93.31 94 ILE A CA 1
ATOM 725 C C . ILE A 1 94 ? 47.145 12.061 -72.950 1.00 93.31 94 ILE A C 1
ATOM 727 O O . ILE A 1 94 ? 46.647 11.885 -71.846 1.00 93.31 94 ILE A O 1
ATOM 731 N N . THR A 1 95 ? 46.644 11.493 -74.050 1.00 93.38 95 THR A N 1
ATOM 732 C CA . THR A 1 95 ? 45.449 10.637 -74.039 1.00 93.38 95 THR A CA 1
ATOM 733 C C . THR A 1 95 ? 45.623 9.413 -73.146 1.00 93.38 95 THR A C 1
ATOM 735 O O . THR A 1 95 ? 44.775 9.162 -72.293 1.00 93.38 95 THR A O 1
ATOM 738 N N . ALA A 1 96 ? 46.721 8.674 -73.291 1.00 93.62 96 ALA A N 1
ATOM 739 C CA . ALA A 1 96 ? 46.990 7.490 -72.485 1.00 93.62 96 ALA A CA 1
ATOM 740 C C . ALA A 1 96 ? 47.089 7.810 -70.986 1.00 93.62 96 ALA A C 1
ATOM 742 O O . ALA A 1 96 ? 46.433 7.143 -70.186 1.00 93.62 96 ALA A O 1
ATOM 743 N N . VAL A 1 97 ? 47.837 8.856 -70.618 1.00 92.25 97 VAL A N 1
ATOM 744 C CA . VAL A 1 97 ? 47.986 9.294 -69.220 1.00 92.25 97 VAL A CA 1
ATOM 745 C C . VAL A 1 97 ? 46.652 9.781 -68.649 1.00 92.25 97 VAL A C 1
ATOM 747 O O . VAL A 1 97 ? 46.292 9.428 -67.529 1.00 92.25 97 VAL A O 1
ATOM 750 N N . SER A 1 98 ? 45.873 10.538 -69.424 1.00 92.06 98 SER A N 1
ATOM 751 C CA . SER A 1 98 ? 44.541 11.003 -69.031 1.00 92.06 98 SER A CA 1
ATOM 752 C C . SER A 1 98 ? 43.570 9.850 -68.739 1.00 92.06 98 SER A C 1
ATOM 754 O O . SER A 1 98 ? 42.814 9.917 -67.769 1.00 92.06 98 SER A O 1
ATOM 756 N N . PHE A 1 99 ? 43.580 8.786 -69.551 1.00 90.44 99 PHE A N 1
ATOM 757 C CA . PHE A 1 99 ? 42.749 7.598 -69.315 1.00 90.44 99 PHE A CA 1
ATOM 758 C C . PHE A 1 99 ? 43.242 6.744 -68.140 1.00 90.44 99 PHE A C 1
ATOM 760 O O . PHE A 1 99 ? 42.420 6.170 -67.429 1.00 90.44 99 PHE A O 1
ATOM 767 N N . GLU A 1 100 ? 44.553 6.665 -67.910 1.00 91.31 100 GLU A N 1
ATOM 768 C CA . GLU A 1 100 ? 45.131 5.968 -66.754 1.00 91.31 100 GLU A CA 1
ATOM 769 C C . GLU A 1 100 ? 44.786 6.673 -65.436 1.00 91.31 100 GLU A C 1
ATOM 771 O O . GLU A 1 100 ? 44.285 6.037 -64.509 1.00 91.31 100 GLU A O 1
ATOM 776 N N . GLN A 1 101 ? 44.946 7.999 -65.376 1.00 89.88 101 GLN A N 1
ATOM 777 C CA . GLN A 1 101 ? 44.522 8.798 -64.222 1.00 89.88 101 GLN A CA 1
ATOM 778 C C . GLN A 1 101 ? 43.015 8.685 -63.975 1.00 89.88 101 GLN A C 1
ATOM 780 O O . GLN A 1 101 ? 42.586 8.572 -62.828 1.00 89.88 101 GLN A O 1
ATOM 785 N N . GLY A 1 102 ? 42.211 8.679 -65.045 1.00 88.81 102 GLY A N 1
ATOM 786 C CA . GLY A 1 102 ? 40.769 8.457 -64.952 1.00 88.81 102 GLY A CA 1
ATOM 787 C C . GLY A 1 102 ? 40.423 7.095 -64.346 1.00 88.81 102 GLY A C 1
ATOM 788 O O . GLY A 1 102 ? 39.589 7.027 -63.448 1.00 88.81 102 GLY A O 1
ATOM 789 N N . ALA A 1 103 ? 41.091 6.024 -64.783 1.00 88.50 103 ALA A N 1
ATOM 790 C CA . ALA A 1 103 ? 40.877 4.682 -64.245 1.00 88.50 103 ALA A CA 1
ATOM 791 C C . ALA A 1 103 ? 41.287 4.572 -62.767 1.00 88.50 103 ALA A C 1
ATOM 793 O O . ALA A 1 103 ? 40.498 4.090 -61.960 1.00 88.50 103 ALA A O 1
ATOM 794 N N . ALA A 1 104 ? 42.464 5.089 -62.395 1.00 88.25 104 ALA A N 1
ATOM 795 C CA . ALA A 1 104 ? 42.931 5.090 -61.006 1.00 88.25 104 ALA A CA 1
ATOM 796 C C . ALA A 1 104 ? 42.009 5.904 -60.080 1.00 88.25 104 ALA A C 1
ATOM 798 O O . ALA A 1 104 ? 41.777 5.534 -58.929 1.00 88.25 104 ALA A O 1
ATOM 799 N N . TRP A 1 105 ? 41.451 7.012 -60.578 1.00 88.81 105 TRP A N 1
ATOM 800 C CA . TRP A 1 105 ? 40.466 7.792 -59.832 1.00 88.81 105 TRP A CA 1
ATOM 801 C C . TRP A 1 105 ? 39.150 7.029 -59.638 1.00 88.81 105 TRP A C 1
ATOM 803 O O . TRP A 1 105 ? 38.607 7.053 -58.536 1.00 88.81 105 TRP A O 1
ATOM 813 N N . ILE A 1 106 ? 38.662 6.323 -60.667 1.00 88.81 106 ILE A N 1
ATOM 814 C CA . ILE A 1 106 ? 37.466 5.471 -60.561 1.00 88.81 106 ILE A CA 1
ATOM 815 C C . ILE A 1 106 ? 37.691 4.348 -59.544 1.00 88.81 106 ILE A C 1
ATOM 817 O O . ILE A 1 106 ? 36.842 4.151 -58.684 1.00 88.81 106 ILE A O 1
ATOM 821 N N . GLU A 1 107 ? 38.836 3.667 -59.586 1.00 91.81 107 GLU A N 1
ATOM 822 C CA . GLU A 1 107 ? 39.180 2.600 -58.635 1.00 91.81 107 GLU A CA 1
ATOM 823 C C . GLU A 1 107 ? 39.281 3.128 -57.194 1.00 91.81 107 GLU A C 1
ATOM 825 O O . GLU A 1 107 ? 38.746 2.531 -56.261 1.00 91.81 107 GLU A O 1
ATOM 830 N N . SER A 1 108 ? 39.892 4.302 -57.003 1.00 90.88 108 SER A N 1
ATOM 831 C CA . SER A 1 108 ? 39.933 4.985 -55.704 1.00 90.88 108 SER A CA 1
ATOM 832 C C . SER A 1 108 ? 38.533 5.350 -55.204 1.00 90.88 108 SER A C 1
ATOM 834 O O . SER A 1 108 ? 38.218 5.159 -54.028 1.00 90.88 108 SER A O 1
ATOM 836 N N . LEU A 1 109 ? 37.663 5.835 -56.093 1.00 89.19 109 LEU A N 1
ATOM 837 C CA . LEU A 1 109 ? 36.283 6.177 -55.760 1.00 89.19 109 LEU A CA 1
ATOM 838 C C . LEU A 1 109 ? 35.459 4.929 -55.423 1.00 89.19 109 LEU A C 1
ATOM 840 O O . LEU A 1 109 ? 34.699 4.955 -54.457 1.00 89.19 109 LEU A O 1
ATOM 844 N N . GLU A 1 110 ? 35.646 3.831 -56.154 1.00 93.94 110 GLU A N 1
ATOM 845 C CA . GLU A 1 110 ? 35.023 2.540 -55.864 1.00 93.94 110 GLU A CA 1
ATOM 846 C C . GLU A 1 110 ? 35.493 1.990 -54.511 1.00 93.94 110 GLU A C 1
ATOM 848 O O . GLU A 1 110 ? 34.661 1.621 -53.684 1.00 93.94 110 GLU A O 1
ATOM 853 N N . SER A 1 111 ? 36.796 2.043 -54.220 1.00 93.88 111 SER A N 1
ATOM 854 C CA . SER A 1 111 ? 37.349 1.668 -52.913 1.00 93.88 111 SER A CA 1
ATOM 855 C C . SER A 1 111 ? 36.783 2.534 -51.780 1.00 93.88 111 SER A C 1
ATOM 857 O O . SER A 1 111 ? 36.369 2.014 -50.744 1.00 93.88 111 SER A O 1
ATOM 859 N N . GLN A 1 112 ? 36.672 3.853 -51.972 1.00 93.38 112 GLN A N 1
ATOM 860 C CA . GLN A 1 112 ? 36.032 4.735 -50.991 1.00 93.38 112 GLN A CA 1
ATOM 861 C C . GLN A 1 112 ? 34.546 4.419 -50.803 1.00 93.38 112 GLN A C 1
ATOM 863 O O . GLN A 1 112 ? 34.055 4.477 -49.676 1.00 93.38 112 GLN A O 1
ATOM 868 N N . MET A 1 113 ? 33.822 4.095 -51.877 1.00 91.62 113 MET A N 1
ATOM 869 C CA . MET A 1 113 ? 32.421 3.683 -51.796 1.00 91.62 113 MET A CA 1
ATOM 870 C C . MET A 1 113 ? 32.267 2.360 -51.047 1.00 91.62 113 MET A C 1
ATOM 872 O O . MET A 1 113 ? 31.393 2.264 -50.190 1.00 91.62 113 MET A O 1
ATOM 876 N N . GLN A 1 114 ? 33.129 1.376 -51.307 1.00 94.38 114 GLN A N 1
ATOM 877 C CA . GLN A 1 114 ? 33.142 0.099 -50.590 1.00 94.38 114 GLN A CA 1
ATOM 878 C C . GLN A 1 114 ? 33.466 0.292 -49.103 1.00 94.38 114 GLN A C 1
ATOM 880 O O . GLN A 1 114 ? 32.740 -0.221 -48.256 1.00 94.38 114 GLN A O 1
ATOM 885 N N . ASN A 1 115 ? 34.469 1.110 -48.769 1.00 93.50 115 ASN A N 1
ATOM 886 C CA . ASN A 1 115 ? 34.815 1.418 -47.377 1.00 93.50 115 ASN A CA 1
ATOM 887 C C . ASN A 1 115 ? 33.677 2.143 -46.647 1.00 93.50 115 ASN A C 1
ATOM 889 O O . ASN A 1 115 ? 33.374 1.825 -45.500 1.00 93.50 115 ASN A O 1
ATOM 893 N N . LYS A 1 116 ? 33.015 3.102 -47.307 1.00 93.50 116 LYS A N 1
ATOM 894 C CA . LYS A 1 116 ? 31.838 3.778 -46.742 1.00 93.50 116 LYS A CA 1
ATOM 895 C C . LYS A 1 116 ? 30.666 2.825 -46.560 1.00 93.50 116 LYS A C 1
ATOM 897 O O . LYS A 1 116 ? 29.968 2.937 -45.563 1.00 93.50 116 LYS A O 1
ATOM 902 N N . LYS A 1 117 ? 30.456 1.903 -47.500 1.00 95.12 117 LYS A N 1
ATOM 903 C CA . LYS A 1 117 ? 29.415 0.882 -47.393 1.00 95.12 117 LYS A CA 1
ATOM 904 C C . LYS A 1 117 ? 29.669 -0.037 -46.195 1.00 95.12 117 LYS A C 1
ATOM 906 O O . LYS A 1 117 ? 28.773 -0.192 -45.383 1.00 95.12 117 LYS A O 1
ATOM 911 N N . ALA A 1 118 ? 30.892 -0.541 -46.032 1.00 93.88 118 ALA A N 1
ATOM 912 C CA . ALA A 1 118 ? 31.264 -1.357 -44.875 1.00 93.88 118 ALA A CA 1
ATOM 913 C C . ALA A 1 118 ? 31.133 -0.587 -43.547 1.00 93.88 118 ALA A C 1
ATOM 915 O O . ALA A 1 118 ? 30.674 -1.135 -42.550 1.00 93.88 118 ALA A O 1
ATOM 916 N N . ALA A 1 119 ? 31.491 0.702 -43.529 1.00 93.06 119 ALA A N 1
ATOM 917 C CA . ALA A 1 119 ? 31.297 1.547 -42.352 1.00 93.06 119 ALA A CA 1
ATOM 918 C C . ALA A 1 119 ? 29.809 1.756 -42.020 1.00 93.06 119 ALA A C 1
ATOM 920 O O . ALA A 1 119 ? 29.453 1.763 -40.846 1.00 93.06 119 ALA A O 1
ATOM 921 N N . LEU A 1 120 ? 28.946 1.914 -43.031 1.00 93.50 120 LEU A N 1
ATOM 922 C CA . LEU A 1 120 ? 27.496 1.998 -42.835 1.00 93.50 120 LEU A CA 1
ATOM 923 C C . LEU A 1 120 ? 26.923 0.680 -42.311 1.00 93.50 120 LEU A C 1
ATOM 925 O O . LEU A 1 120 ? 26.175 0.720 -41.346 1.00 93.50 120 LEU A O 1
ATOM 929 N N . GLU A 1 121 ? 27.331 -0.461 -42.871 1.00 94.62 121 GLU A N 1
ATOM 930 C CA . GLU A 1 121 ? 26.915 -1.788 -42.392 1.00 94.62 121 GLU A CA 1
ATOM 931 C C . GLU A 1 121 ? 27.321 -2.010 -40.921 1.00 94.62 121 GLU A C 1
ATOM 933 O O . GLU A 1 121 ? 26.511 -2.480 -40.129 1.00 94.62 121 GLU A O 1
ATOM 938 N N . ASN A 1 122 ? 28.526 -1.590 -40.510 1.00 95.12 122 ASN A N 1
ATOM 939 C CA . ASN A 1 122 ? 28.942 -1.678 -39.103 1.00 95.12 122 ASN A CA 1
ATOM 940 C C . ASN A 1 122 ? 28.126 -0.750 -38.182 1.00 95.12 122 ASN A C 1
ATOM 942 O O . ASN A 1 122 ? 27.780 -1.137 -37.071 1.00 95.12 122 ASN A O 1
ATOM 946 N N . ILE A 1 123 ? 27.800 0.468 -38.631 1.00 93.56 123 ILE A N 1
ATOM 947 C CA . ILE A 1 123 ? 26.953 1.393 -37.857 1.00 93.56 123 ILE A CA 1
ATOM 948 C C . ILE A 1 123 ? 25.520 0.855 -37.747 1.00 93.56 123 ILE A C 1
ATOM 950 O O . ILE A 1 123 ? 24.899 1.004 -36.698 1.00 93.56 123 ILE A O 1
ATOM 954 N N . GLU A 1 124 ? 24.991 0.231 -38.802 1.00 94.88 124 GLU A N 1
ATOM 955 C CA . GLU A 1 124 ? 23.686 -0.438 -38.778 1.00 94.88 124 GLU A CA 1
ATOM 956 C C . GLU A 1 124 ? 23.686 -1.605 -37.776 1.00 94.88 124 GLU A C 1
ATOM 958 O O . GLU A 1 124 ? 22.787 -1.679 -36.941 1.00 94.88 124 GLU A O 1
ATOM 963 N N . GLU A 1 125 ? 24.730 -2.443 -37.761 1.00 95.62 125 GLU A N 1
ATOM 964 C CA . GLU A 1 125 ? 24.875 -3.535 -36.786 1.00 95.62 125 GLU A CA 1
ATOM 965 C C . GLU A 1 125 ? 25.011 -3.017 -35.339 1.00 95.62 125 GLU A C 1
ATOM 967 O O . GLU A 1 125 ? 24.404 -3.557 -34.411 1.00 95.62 125 GLU A O 1
ATOM 972 N N . GLU A 1 126 ? 25.787 -1.951 -35.115 1.00 93.56 126 GLU A N 1
ATOM 973 C CA . GLU A 1 126 ? 25.900 -1.306 -33.800 1.00 93.56 126 GLU A CA 1
ATOM 974 C C . GLU A 1 126 ? 24.565 -0.699 -33.346 1.00 93.56 126 GLU A C 1
ATOM 976 O O . GLU A 1 126 ? 24.198 -0.830 -32.176 1.00 93.56 126 GLU A O 1
ATOM 981 N N . LEU A 1 127 ? 23.807 -0.085 -34.259 1.00 94.38 127 LEU A N 1
ATOM 982 C CA . LEU A 1 127 ? 22.482 0.459 -33.967 1.00 94.38 127 LEU A CA 1
ATOM 983 C C . LEU A 1 127 ? 21.496 -0.652 -33.582 1.00 94.38 127 LEU A C 1
ATOM 985 O O . LEU A 1 127 ? 20.764 -0.497 -32.603 1.00 94.38 127 LEU A O 1
ATOM 989 N N . GLU A 1 128 ? 21.504 -1.779 -34.298 1.00 94.94 128 GLU A N 1
ATOM 990 C CA . GLU A 1 128 ? 20.687 -2.950 -33.963 1.00 94.94 128 GLU A CA 1
ATOM 991 C C . GLU A 1 128 ? 21.047 -3.517 -32.582 1.00 94.94 128 GLU A C 1
ATOM 993 O O . GLU A 1 128 ? 20.148 -3.803 -31.789 1.00 94.94 128 GLU A O 1
ATOM 998 N N . LYS A 1 129 ? 22.340 -3.604 -32.238 1.00 95.12 129 LYS A N 1
ATOM 999 C CA . LYS A 1 129 ? 22.793 -4.027 -30.898 1.00 95.12 129 LYS A CA 1
ATOM 1000 C C . LYS A 1 129 ? 22.327 -3.069 -29.803 1.00 95.12 129 LYS A C 1
ATOM 1002 O O . LYS A 1 129 ? 21.821 -3.507 -28.770 1.00 95.12 129 LYS A O 1
ATOM 1007 N N . VAL A 1 130 ? 22.449 -1.758 -30.016 1.00 93.81 130 VAL A N 1
ATOM 1008 C CA . VAL A 1 130 ? 21.946 -0.755 -29.061 1.00 93.81 130 VAL A CA 1
ATOM 1009 C C . VAL A 1 130 ? 20.428 -0.876 -28.903 1.00 93.81 130 VAL A C 1
ATOM 1011 O O . VAL A 1 130 ? 19.922 -0.831 -27.785 1.00 93.81 130 VAL A O 1
ATOM 1014 N N . GLN A 1 131 ? 19.691 -1.103 -29.990 1.00 94.88 131 GLN A N 1
ATOM 1015 C CA . GLN A 1 131 ? 18.245 -1.298 -29.930 1.00 94.88 131 GLN A CA 1
ATOM 1016 C C . GLN A 1 131 ? 17.857 -2.581 -29.176 1.00 94.88 131 GLN A C 1
ATOM 1018 O O . GLN A 1 131 ? 16.922 -2.545 -28.376 1.00 94.88 131 GLN A O 1
ATOM 1023 N N . GLN A 1 132 ? 18.578 -3.687 -29.379 1.00 95.25 132 GLN A N 1
ATOM 1024 C CA . GLN A 1 132 ? 18.368 -4.940 -28.642 1.00 95.25 132 GLN A CA 1
ATOM 1025 C C . GLN A 1 132 ? 18.641 -4.762 -27.145 1.00 95.25 132 GLN A C 1
ATOM 1027 O O . GLN A 1 132 ? 17.776 -5.070 -26.330 1.00 95.25 132 GLN A O 1
ATOM 1032 N N . THR A 1 133 ? 19.781 -4.172 -26.772 1.00 94.00 133 THR A N 1
ATOM 1033 C CA . THR A 1 133 ? 20.107 -3.913 -25.356 1.00 94.00 133 THR A CA 1
ATOM 1034 C C . THR A 1 133 ? 19.104 -2.968 -24.687 1.00 94.00 133 THR A C 1
ATOM 1036 O O . THR A 1 133 ? 18.731 -3.181 -23.535 1.00 94.00 133 THR A O 1
ATOM 1039 N N . ALA A 1 134 ? 18.597 -1.958 -25.403 1.00 94.50 134 ALA A N 1
ATOM 1040 C CA . ALA A 1 134 ? 17.543 -1.081 -24.896 1.00 94.50 134 ALA A CA 1
ATOM 1041 C C . ALA A 1 134 ? 16.215 -1.832 -24.675 1.00 94.50 134 ALA A C 1
ATOM 1043 O O . ALA A 1 134 ? 15.537 -1.594 -23.676 1.00 94.50 134 ALA A O 1
ATOM 1044 N N . GLN A 1 135 ? 15.850 -2.759 -25.569 1.00 95.94 135 GLN A N 1
ATOM 1045 C CA . GLN A 1 135 ? 14.672 -3.618 -25.399 1.00 95.94 135 GLN A CA 1
ATOM 1046 C C . GLN A 1 135 ? 14.830 -4.581 -24.217 1.00 95.94 135 GLN A C 1
ATOM 1048 O O . GLN A 1 135 ? 13.900 -4.725 -23.426 1.00 95.94 135 GLN A O 1
ATOM 1053 N N . GLU A 1 136 ? 16.002 -5.192 -24.048 1.00 95.19 136 GLU A N 1
ATOM 1054 C CA . GLU A 1 136 ? 16.311 -6.039 -22.891 1.00 95.19 136 GLU A CA 1
ATOM 1055 C C . GLU A 1 136 ? 16.206 -5.250 -21.581 1.00 95.19 136 GLU A C 1
ATOM 1057 O O . GLU A 1 136 ? 15.531 -5.684 -20.648 1.00 95.19 136 GLU A O 1
ATOM 1062 N N . GLN A 1 137 ? 16.784 -4.045 -21.522 1.00 93.56 137 GLN A N 1
ATOM 1063 C CA . GLN A 1 137 ? 16.647 -3.158 -20.363 1.00 93.56 137 GLN A CA 1
ATOM 1064 C C . GLN A 1 137 ? 15.187 -2.785 -20.099 1.00 93.56 137 GLN A C 1
ATOM 1066 O O . GLN A 1 137 ? 14.753 -2.787 -18.947 1.00 93.56 137 GLN A O 1
ATOM 1071 N N . GLN A 1 138 ? 14.406 -2.501 -21.144 1.00 95.62 138 GLN A N 1
ATOM 1072 C CA . GLN A 1 138 ? 12.981 -2.209 -21.013 1.00 95.62 138 GLN A CA 1
ATOM 1073 C C . GLN A 1 138 ? 12.209 -3.392 -20.410 1.00 95.62 138 GLN A C 1
ATOM 1075 O O . GLN A 1 138 ? 11.365 -3.171 -19.541 1.00 95.62 138 GLN A O 1
ATOM 1080 N N . ILE A 1 139 ? 12.509 -4.627 -20.821 1.00 95.94 139 ILE A N 1
ATOM 1081 C CA . ILE A 1 139 ? 11.905 -5.842 -20.252 1.00 95.94 139 ILE A CA 1
ATOM 1082 C C . ILE A 1 139 ? 12.289 -5.983 -18.775 1.00 95.94 139 ILE A C 1
ATOM 1084 O O . ILE A 1 139 ? 11.407 -6.135 -17.934 1.00 95.94 139 ILE A O 1
ATOM 1088 N N . VAL A 1 140 ? 13.572 -5.827 -18.432 1.00 95.75 140 VAL A N 1
ATOM 1089 C CA . VAL A 1 140 ? 14.043 -5.889 -17.036 1.00 95.75 140 VAL A CA 1
ATOM 1090 C C . VAL A 1 140 ? 13.365 -4.824 -16.166 1.00 95.75 140 VAL A C 1
ATOM 1092 O O . VAL A 1 140 ? 12.977 -5.101 -15.031 1.00 95.75 140 VAL A O 1
ATOM 1095 N N . PHE A 1 141 ? 13.182 -3.601 -16.673 1.00 96.00 141 PHE A N 1
ATOM 1096 C CA . PHE A 1 141 ? 12.447 -2.563 -15.947 1.00 96.00 141 PHE A CA 1
ATOM 1097 C C . PHE A 1 141 ? 10.963 -2.906 -15.785 1.00 96.00 141 PHE A C 1
ATOM 1099 O O . PHE A 1 141 ? 10.413 -2.672 -14.711 1.00 96.00 141 PHE A O 1
ATOM 1106 N N . GLN A 1 142 ? 10.316 -3.486 -16.798 1.00 96.06 142 GLN A N 1
ATOM 1107 C CA . GLN A 1 142 ? 8.927 -3.944 -16.690 1.00 96.06 142 GLN A CA 1
ATOM 1108 C C . GLN A 1 142 ? 8.771 -5.066 -15.659 1.00 96.06 142 GLN A C 1
ATOM 1110 O O . GLN A 1 142 ? 7.834 -5.027 -14.863 1.00 96.06 142 GLN A O 1
ATOM 1115 N N . GLU A 1 143 ? 9.702 -6.020 -15.619 1.00 96.31 143 GLU A N 1
ATOM 1116 C CA . GLU A 1 143 ? 9.729 -7.076 -14.605 1.00 96.31 143 GLU A CA 1
ATOM 1117 C C . GLU A 1 143 ? 9.921 -6.494 -13.200 1.00 96.31 143 GLU A C 1
ATOM 1119 O O . GLU A 1 143 ? 9.153 -6.831 -12.302 1.00 96.31 143 GLU A O 1
ATOM 1124 N N . LYS A 1 144 ? 10.857 -5.549 -13.016 1.00 96.38 144 LYS A N 1
ATOM 1125 C CA . LYS A 1 144 ? 11.049 -4.843 -11.734 1.00 96.38 144 LYS A CA 1
ATOM 1126 C C . LYS A 1 144 ? 9.807 -4.069 -11.289 1.00 96.38 144 LYS A C 1
ATOM 1128 O O . LYS A 1 144 ? 9.476 -4.056 -10.107 1.00 96.38 144 LYS A O 1
ATOM 1133 N N . VAL A 1 145 ? 9.106 -3.414 -12.214 1.00 95.44 145 VAL A N 1
ATOM 1134 C CA . VAL A 1 145 ? 7.841 -2.729 -11.903 1.00 95.44 145 VAL A CA 1
ATOM 1135 C C . VAL A 1 145 ? 6.774 -3.743 -11.488 1.00 95.44 145 VAL A C 1
ATOM 1137 O O . VAL A 1 145 ? 6.079 -3.515 -10.502 1.00 95.44 145 VAL A O 1
ATOM 1140 N N . ALA A 1 146 ? 6.677 -4.883 -12.176 1.00 96.12 146 ALA A N 1
ATOM 1141 C CA . ALA A 1 146 ? 5.734 -5.940 -11.822 1.00 96.12 146 ALA A CA 1
ATOM 1142 C C . ALA A 1 146 ? 6.036 -6.563 -10.446 1.00 96.12 146 ALA A C 1
ATOM 1144 O O . ALA A 1 146 ? 5.105 -6.811 -9.678 1.00 96.12 146 ALA A O 1
ATOM 1145 N N . THR A 1 147 ? 7.311 -6.777 -10.097 1.00 95.50 147 THR A N 1
ATOM 1146 C CA . THR A 1 147 ? 7.696 -7.272 -8.765 1.00 95.50 147 THR A CA 1
ATOM 1147 C C . THR A 1 147 ? 7.382 -6.253 -7.677 1.00 95.50 147 THR A C 1
ATOM 1149 O O . THR A 1 147 ? 6.758 -6.618 -6.686 1.00 95.50 147 THR A O 1
ATOM 1152 N N . LEU A 1 148 ? 7.717 -4.974 -7.881 1.00 95.31 148 LEU A N 1
ATOM 1153 C CA . LEU A 1 148 ? 7.401 -3.906 -6.924 1.00 95.31 148 LEU A CA 1
ATOM 1154 C C . LEU A 1 148 ? 5.893 -3.733 -6.726 1.00 95.31 148 LEU A C 1
ATOM 1156 O O . LEU A 1 148 ? 5.437 -3.478 -5.615 1.00 95.31 148 LEU A O 1
ATOM 1160 N N . GLN A 1 149 ? 5.101 -3.887 -7.787 1.00 96.56 149 GLN A N 1
ATOM 1161 C CA . GLN A 1 149 ? 3.648 -3.806 -7.689 1.00 96.56 149 GLN A CA 1
ATOM 1162 C C . GLN A 1 149 ? 3.066 -4.986 -6.903 1.00 96.56 149 GLN A C 1
ATOM 1164 O O . GLN A 1 149 ? 2.178 -4.790 -6.078 1.00 96.56 149 GLN A O 1
ATOM 1169 N N . LYS A 1 150 ? 3.621 -6.188 -7.086 1.00 97.44 150 LYS A N 1
ATOM 1170 C CA . LYS A 1 150 ? 3.265 -7.357 -6.278 1.00 97.44 150 LYS A CA 1
ATOM 1171 C C . LYS A 1 150 ? 3.632 -7.166 -4.800 1.00 97.44 150 LYS A C 1
ATOM 1173 O O . LYS A 1 150 ? 2.810 -7.454 -3.938 1.00 97.44 150 LYS A O 1
ATOM 1178 N N . GLU A 1 151 ? 4.826 -6.652 -4.505 1.00 96.38 151 GLU A N 1
ATOM 1179 C CA . GLU A 1 151 ? 5.253 -6.336 -3.132 1.00 96.38 151 GLU A CA 1
ATOM 1180 C C . GLU A 1 151 ? 4.353 -5.272 -2.487 1.00 96.38 151 GLU A C 1
ATOM 1182 O O . GLU A 1 151 ? 3.993 -5.387 -1.317 1.00 96.38 151 GLU A O 1
ATOM 1187 N N . LEU A 1 152 ? 3.941 -4.252 -3.247 1.00 97.00 152 LEU A N 1
ATOM 1188 C CA . LEU A 1 152 ? 3.009 -3.230 -2.775 1.00 97.00 152 LEU A CA 1
ATOM 1189 C C . LEU A 1 152 ? 1.642 -3.831 -2.416 1.00 97.00 152 LEU A C 1
ATOM 1191 O O . LEU A 1 152 ? 1.094 -3.500 -1.362 1.00 97.00 152 LEU A O 1
ATOM 1195 N N . ASP A 1 153 ? 1.115 -4.720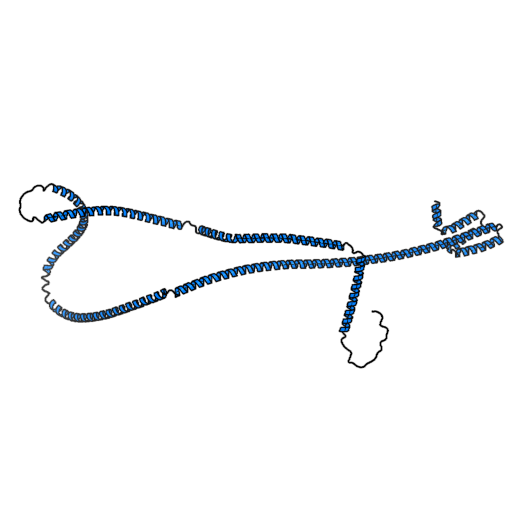 -3.260 1.00 97.06 153 ASP A N 1
ATOM 1196 C CA . ASP A 1 153 ? -0.143 -5.423 -3.004 1.00 97.06 153 ASP A CA 1
ATOM 1197 C C . ASP A 1 153 ? -0.031 -6.318 -1.756 1.00 97.06 153 ASP A C 1
ATOM 1199 O O . ASP A 1 153 ? -0.916 -6.289 -0.899 1.00 97.06 153 ASP A O 1
ATOM 1203 N N . GLU A 1 154 ? 1.077 -7.051 -1.594 1.00 97.12 154 GLU A N 1
ATOM 1204 C CA . GLU A 1 154 ? 1.362 -7.858 -0.398 1.00 97.12 154 GLU A CA 1
ATOM 1205 C C . GLU A 1 154 ? 1.395 -6.979 0.868 1.00 97.12 154 GLU A C 1
ATOM 1207 O O . GLU A 1 154 ? 0.646 -7.235 1.816 1.00 97.12 154 GLU A O 1
ATOM 1212 N N . ILE A 1 155 ? 2.134 -5.863 0.858 1.00 95.69 155 ILE A N 1
ATOM 1213 C CA . ILE A 1 155 ? 2.177 -4.901 1.975 1.00 95.69 155 ILE A CA 1
ATOM 1214 C C . ILE A 1 155 ? 0.788 -4.318 2.272 1.00 95.69 155 ILE A C 1
ATOM 1216 O O . ILE A 1 155 ? 0.425 -4.128 3.436 1.00 95.69 155 ILE A O 1
ATOM 1220 N N . GLN A 1 156 ? -0.015 -4.031 1.247 1.00 96.75 156 GLN A N 1
ATOM 1221 C CA . GLN A 1 156 ? -1.372 -3.520 1.427 1.00 96.75 156 GLN A CA 1
ATOM 1222 C C . GLN A 1 156 ? -2.286 -4.571 2.075 1.00 96.75 156 GLN A C 1
ATOM 1224 O O . GLN A 1 156 ? -3.085 -4.234 2.961 1.00 96.75 156 GLN A O 1
ATOM 1229 N N . THR A 1 157 ? -2.153 -5.844 1.690 1.00 97.06 157 THR A N 1
ATOM 1230 C CA . THR A 1 157 ? -2.880 -6.942 2.341 1.00 97.06 157 THR A CA 1
ATOM 1231 C C . THR A 1 157 ? -2.450 -7.115 3.796 1.00 97.06 157 THR A C 1
ATOM 1233 O O . THR A 1 157 ? -3.316 -7.154 4.678 1.00 97.06 157 THR A O 1
ATOM 1236 N N . ASP A 1 158 ? -1.150 -7.080 4.083 1.00 96.62 158 ASP A N 1
ATOM 1237 C CA . ASP A 1 158 ? -0.611 -7.151 5.441 1.00 96.62 158 ASP A CA 1
ATOM 1238 C C . ASP A 1 158 ? -1.101 -5.984 6.298 1.00 96.62 158 ASP A C 1
ATOM 1240 O O . ASP A 1 158 ? -1.597 -6.192 7.408 1.00 96.62 158 ASP A O 1
ATOM 1244 N N . HIS A 1 159 ? -1.074 -4.759 5.769 1.00 96.25 159 HIS A N 1
ATOM 1245 C CA . HIS A 1 159 ? -1.602 -3.584 6.457 1.00 96.25 159 HIS A CA 1
ATOM 1246 C C . HIS A 1 159 ? -3.086 -3.751 6.811 1.00 96.25 159 HIS A C 1
ATOM 1248 O O . HIS A 1 159 ? -3.489 -3.489 7.948 1.00 96.25 159 HIS A O 1
ATOM 1254 N N . SER A 1 160 ? -3.901 -4.248 5.874 1.00 96.25 160 SER A N 1
ATOM 1255 C CA . SER A 1 160 ? -5.319 -4.519 6.131 1.00 96.25 160 SER A CA 1
ATOM 1256 C C . SER A 1 160 ? -5.520 -5.576 7.227 1.00 96.25 160 SER A C 1
ATOM 1258 O O . SER A 1 160 ? -6.382 -5.410 8.093 1.00 96.25 160 SER A O 1
ATOM 1260 N N . SER A 1 161 ? -4.674 -6.612 7.262 1.00 97.00 161 SER A N 1
ATOM 1261 C CA . SER A 1 161 ? -4.709 -7.653 8.293 1.00 97.00 161 SER A CA 1
ATOM 1262 C C . SER A 1 161 ? -4.356 -7.102 9.680 1.00 97.00 161 SER A C 1
ATOM 1264 O O . SER A 1 161 ? -5.035 -7.409 10.664 1.00 97.00 161 SER A O 1
ATOM 1266 N N . ILE A 1 162 ? -3.365 -6.205 9.758 1.00 96.94 162 ILE A N 1
ATOM 1267 C CA . ILE A 1 162 ? -2.952 -5.531 10.993 1.00 96.94 162 ILE A CA 1
ATOM 1268 C C . ILE A 1 162 ? -4.075 -4.626 11.509 1.00 96.94 162 ILE A C 1
ATOM 1270 O O . ILE A 1 162 ? -4.332 -4.601 12.714 1.00 96.94 162 ILE A O 1
ATOM 1274 N N . LEU A 1 163 ? -4.777 -3.909 10.626 1.00 96.12 163 LEU A N 1
ATOM 1275 C CA . LEU A 1 163 ? -5.930 -3.089 11.014 1.00 96.12 163 LEU A CA 1
ATOM 1276 C C . LEU A 1 163 ? -7.064 -3.943 11.595 1.00 96.12 163 LEU A C 1
ATOM 1278 O O . LEU A 1 163 ? -7.620 -3.588 12.638 1.00 96.12 163 LEU A O 1
ATOM 1282 N N . ILE A 1 164 ? -7.367 -5.087 10.973 1.00 97.19 164 ILE A N 1
ATOM 1283 C CA . ILE A 1 164 ? -8.358 -6.043 11.488 1.00 97.19 164 ILE A CA 1
ATOM 1284 C C . ILE A 1 164 ? -7.924 -6.572 12.860 1.00 97.19 164 ILE A C 1
ATOM 1286 O O . ILE A 1 164 ? -8.729 -6.582 13.792 1.00 97.19 164 ILE A O 1
ATOM 1290 N N . LEU A 1 165 ? -6.655 -6.959 13.020 1.00 96.88 165 LEU A N 1
ATOM 1291 C CA . LEU A 1 165 ? -6.119 -7.434 14.296 1.00 96.88 165 LEU A CA 1
ATOM 1292 C C . LEU A 1 165 ? -6.198 -6.357 15.387 1.00 96.88 165 LEU A C 1
ATOM 1294 O O . LEU A 1 165 ? -6.595 -6.655 16.511 1.00 96.88 165 LEU A O 1
ATOM 1298 N N . ASN A 1 166 ? -5.869 -5.102 15.068 1.00 94.88 166 ASN A N 1
ATOM 1299 C CA . ASN A 1 166 ? -5.966 -3.985 16.010 1.00 94.88 166 ASN A CA 1
ATOM 1300 C C . ASN A 1 166 ? -7.416 -3.770 16.465 1.00 94.88 166 ASN A C 1
ATOM 1302 O O . ASN A 1 166 ? -7.675 -3.601 17.656 1.00 94.88 166 ASN A O 1
ATOM 1306 N N . GLU A 1 167 ? -8.373 -3.852 15.540 1.00 97.25 167 GLU A N 1
ATOM 1307 C CA . GLU A 1 167 ? -9.797 -3.738 15.854 1.00 97.25 167 GLU A CA 1
ATOM 1308 C C . GLU A 1 167 ? -10.294 -4.902 16.725 1.00 97.25 167 GLU A C 1
ATOM 1310 O O . GLU A 1 167 ? -11.034 -4.686 17.689 1.00 97.25 167 GLU A O 1
ATOM 1315 N N . VAL A 1 168 ? -9.848 -6.133 16.448 1.00 97.56 168 VAL A N 1
ATOM 1316 C CA . VAL A 1 168 ? -10.127 -7.296 17.304 1.00 97.56 168 VAL A CA 1
ATOM 1317 C C . VAL A 1 168 ? -9.559 -7.068 18.702 1.00 97.56 168 VAL A C 1
ATOM 1319 O O . VAL A 1 168 ? -10.310 -7.181 19.668 1.00 97.56 168 VAL A O 1
ATOM 1322 N N . LEU A 1 169 ? -8.288 -6.664 18.814 1.00 95.62 169 LEU A N 1
ATOM 1323 C CA . LEU A 1 169 ? -7.624 -6.396 20.092 1.00 95.62 169 LEU A CA 1
ATOM 1324 C C . LEU A 1 169 ? -8.343 -5.309 20.896 1.00 95.62 169 LEU A C 1
ATOM 1326 O O . LEU A 1 169 ? -8.570 -5.491 22.096 1.00 95.62 169 LEU A O 1
ATOM 1330 N N . ARG A 1 170 ? -8.768 -4.219 20.245 1.00 95.38 170 ARG A N 1
ATOM 1331 C CA . ARG A 1 170 ? -9.576 -3.155 20.863 1.00 95.38 170 ARG A CA 1
ATOM 1332 C C . ARG A 1 170 ? -10.895 -3.690 21.404 1.00 95.38 170 ARG A C 1
ATOM 1334 O O . ARG A 1 170 ? -11.229 -3.404 22.552 1.00 95.38 170 ARG A O 1
ATOM 1341 N N . LYS A 1 171 ? -11.622 -4.497 20.624 1.00 97.00 171 LYS A N 1
ATOM 1342 C CA . LYS A 1 171 ? -12.888 -5.109 21.060 1.00 97.00 171 LYS A CA 1
ATOM 1343 C C . LYS A 1 171 ? -12.689 -6.082 22.219 1.00 97.00 171 LYS A C 1
ATOM 1345 O O . LYS A 1 171 ? -13.446 -6.018 23.184 1.00 97.00 171 LYS A O 1
ATOM 1350 N N . THR A 1 172 ? -11.667 -6.939 22.176 1.00 95.50 172 THR A N 1
ATOM 1351 C CA . THR A 1 172 ? -11.339 -7.833 23.301 1.00 95.50 172 THR A CA 1
ATOM 1352 C C . THR A 1 172 ? -10.914 -7.061 24.543 1.00 95.50 172 THR A C 1
ATOM 1354 O O . THR A 1 172 ? -11.342 -7.407 25.638 1.00 95.50 172 THR A O 1
ATOM 1357 N N . SER A 1 173 ? -10.137 -5.984 24.400 1.00 95.50 173 SER A N 1
ATOM 1358 C CA . SER A 1 173 ? -9.737 -5.137 25.527 1.00 95.50 173 SER A CA 1
ATOM 1359 C C . SER A 1 173 ? -10.942 -4.433 26.158 1.00 95.50 173 SER A C 1
ATOM 1361 O O . SER A 1 173 ? -11.092 -4.467 27.378 1.00 95.50 173 SER A O 1
ATOM 1363 N N . ALA A 1 174 ? -11.846 -3.877 25.344 1.00 95.31 174 ALA A N 1
ATOM 1364 C CA . ALA A 1 174 ? -13.089 -3.275 25.822 1.00 95.31 174 ALA A CA 1
ATOM 1365 C C . ALA A 1 174 ? -13.987 -4.298 26.538 1.00 95.31 174 ALA A C 1
ATOM 1367 O O . ALA A 1 174 ? -14.518 -4.010 27.609 1.00 95.31 174 ALA A O 1
ATOM 1368 N N . ARG A 1 175 ? -14.104 -5.514 25.988 1.00 96.19 175 ARG A N 1
ATOM 1369 C CA . ARG A 1 175 ? -14.847 -6.613 26.614 1.00 96.19 175 ARG A CA 1
ATOM 1370 C C . ARG A 1 175 ? -14.238 -7.022 27.955 1.00 96.19 175 ARG A C 1
ATOM 1372 O O . ARG A 1 175 ? -14.970 -7.142 28.928 1.00 96.19 175 ARG A O 1
ATOM 1379 N N . HIS A 1 176 ? -12.918 -7.180 28.034 1.00 94.62 176 HIS A N 1
ATOM 1380 C CA . HIS A 1 176 ? -12.245 -7.499 29.293 1.00 94.62 176 HIS A CA 1
ATOM 1381 C C . HIS A 1 176 ? -12.376 -6.386 30.331 1.00 94.62 176 HIS A C 1
ATOM 1383 O O . HIS A 1 176 ? -12.528 -6.680 31.514 1.00 94.62 176 HIS A O 1
ATOM 1389 N N . LEU A 1 177 ? -12.355 -5.115 29.916 1.00 96.12 177 LEU A N 1
ATOM 1390 C CA . LEU A 1 177 ? -12.621 -3.995 30.817 1.00 96.12 177 LEU A CA 1
ATOM 1391 C C . LEU A 1 177 ? -14.035 -4.105 31.406 1.00 96.12 177 LEU A C 1
ATOM 1393 O O . LEU A 1 177 ? -14.194 -4.028 32.620 1.00 96.12 177 LEU A O 1
ATOM 1397 N N . GLN A 1 178 ? -15.037 -4.366 30.564 1.00 96.50 178 GLN A N 1
ATOM 1398 C CA . GLN A 1 178 ? -16.423 -4.559 30.991 1.00 96.50 178 GLN A CA 1
ATOM 1399 C C . GLN A 1 178 ? -16.579 -5.779 31.918 1.00 96.50 178 GLN A C 1
ATOM 1401 O O . GLN A 1 178 ? -17.233 -5.698 32.957 1.00 96.50 178 GLN A O 1
ATOM 1406 N N . GLU A 1 179 ? -15.952 -6.910 31.590 1.00 94.81 179 GLU A N 1
ATOM 1407 C CA . GLU A 1 179 ? -15.919 -8.104 32.447 1.00 94.81 179 GLU A CA 1
ATOM 1408 C C . GLU A 1 179 ? -15.259 -7.797 33.804 1.00 94.81 179 GLU A C 1
ATOM 1410 O O . GLU A 1 179 ? -15.761 -8.203 34.849 1.00 94.81 179 GLU A O 1
ATOM 1415 N N . CYS A 1 180 ? -14.186 -7.005 33.822 1.00 95.94 180 CYS A N 1
ATOM 1416 C CA . CYS A 1 180 ? -13.517 -6.582 35.050 1.00 95.94 180 CYS A CA 1
ATOM 1417 C C . CYS A 1 180 ? -14.385 -5.626 35.888 1.00 95.94 180 CYS A C 1
ATOM 1419 O O . CYS A 1 180 ? -14.459 -5.768 37.109 1.00 95.94 180 CYS A O 1
ATOM 1421 N N . GLU A 1 181 ? -15.091 -4.683 35.258 1.00 95.38 181 GLU A N 1
ATOM 1422 C CA . GLU A 1 181 ? -16.034 -3.781 35.932 1.00 95.38 181 GLU A CA 1
ATOM 1423 C C . GLU A 1 181 ? -17.227 -4.536 36.529 1.00 95.38 181 GLU A C 1
ATOM 1425 O O . GLU A 1 181 ? -17.576 -4.311 37.689 1.00 95.38 181 GLU A O 1
ATOM 1430 N N . THR A 1 182 ? -17.812 -5.476 35.781 1.00 95.19 182 THR A N 1
ATOM 1431 C CA . THR A 1 182 ? -18.909 -6.329 36.274 1.00 95.19 182 THR A CA 1
ATOM 1432 C C . THR A 1 182 ? -18.449 -7.246 37.408 1.00 95.19 182 THR A C 1
ATOM 1434 O O . THR A 1 182 ? -19.128 -7.340 38.431 1.00 95.19 182 THR A O 1
ATOM 1437 N N . ALA A 1 183 ? -17.262 -7.851 37.296 1.00 93.88 183 ALA A N 1
ATOM 1438 C CA . ALA A 1 183 ? -16.664 -8.631 38.373 1.00 93.88 183 ALA A CA 1
ATOM 1439 C C . ALA A 1 183 ? -16.413 -7.761 39.615 1.00 93.88 183 ALA A C 1
ATOM 1441 O O . ALA A 1 183 ? -16.783 -8.149 40.722 1.00 93.88 183 ALA A O 1
ATOM 1442 N N . LYS A 1 184 ? -15.865 -6.552 39.453 1.00 95.50 184 LYS A N 1
ATOM 1443 C CA . LYS A 1 184 ? -15.656 -5.600 40.553 1.00 95.50 184 LYS A CA 1
ATOM 1444 C C . LYS A 1 184 ? -16.971 -5.218 41.237 1.00 95.50 184 LYS A C 1
ATOM 1446 O O . LYS A 1 184 ? -17.013 -5.202 42.465 1.00 95.50 184 LYS A O 1
ATOM 1451 N N . ALA A 1 185 ? -18.029 -4.948 40.472 1.00 95.38 185 ALA A N 1
ATOM 1452 C CA . ALA A 1 185 ? -19.361 -4.686 41.016 1.00 95.38 185 ALA A CA 1
ATOM 1453 C C . ALA A 1 185 ? -19.875 -5.888 41.829 1.00 95.38 185 ALA A C 1
ATOM 1455 O O . ALA A 1 185 ? -20.250 -5.723 42.986 1.00 95.38 185 ALA A O 1
ATOM 1456 N N . SER A 1 186 ? -19.760 -7.105 41.287 1.00 95.00 186 SER A N 1
ATOM 1457 C CA . SER A 1 186 ? -20.158 -8.326 42.001 1.00 95.00 186 SER A CA 1
ATOM 1458 C C . SER A 1 186 ? -19.372 -8.550 43.301 1.00 95.00 186 SER A C 1
ATOM 1460 O O . SER A 1 186 ? -19.943 -8.954 44.311 1.00 95.00 186 SER A O 1
ATOM 1462 N N . VAL A 1 187 ? -18.071 -8.233 43.322 1.00 93.88 187 VAL A N 1
ATOM 1463 C CA . VAL A 1 187 ? -17.235 -8.341 44.527 1.00 93.88 187 VAL A CA 1
ATOM 1464 C C . VAL A 1 187 ? -17.681 -7.338 45.590 1.00 93.88 187 VAL A C 1
ATOM 1466 O O . VAL A 1 187 ? -17.724 -7.685 46.769 1.00 93.88 187 VAL A O 1
ATOM 1469 N N . LEU A 1 188 ? -18.034 -6.111 45.195 1.00 95.19 188 LEU A N 1
ATOM 1470 C CA . LEU A 1 188 ? -18.577 -5.109 46.116 1.00 95.19 188 LEU A CA 1
ATOM 1471 C C . LEU A 1 188 ? -19.931 -5.542 46.690 1.00 95.19 188 LEU A C 1
ATOM 1473 O O . LEU A 1 188 ? -20.146 -5.389 47.893 1.00 95.19 188 LEU A O 1
ATOM 1477 N N . ASP A 1 189 ? -20.801 -6.138 45.876 1.00 94.31 189 ASP A N 1
ATOM 1478 C CA . ASP A 1 189 ? -22.087 -6.671 46.336 1.00 94.31 189 ASP A CA 1
ATOM 1479 C C . ASP A 1 189 ? -21.902 -7.823 47.330 1.00 94.31 189 ASP A C 1
ATOM 1481 O O . ASP A 1 189 ? -22.507 -7.817 48.403 1.00 94.31 189 ASP A O 1
ATOM 1485 N N . VAL A 1 190 ? -21.007 -8.771 47.036 1.00 93.50 190 VAL A N 1
ATOM 1486 C CA . VAL A 1 190 ? -20.664 -9.865 47.961 1.00 93.50 190 VAL A CA 1
ATOM 1487 C C . VAL A 1 190 ? -20.052 -9.319 49.252 1.00 93.50 190 VAL A C 1
ATOM 1489 O O . VAL A 1 190 ? -20.376 -9.791 50.342 1.00 93.50 190 VAL A O 1
ATOM 1492 N N . GLN A 1 191 ? -19.197 -8.299 49.169 1.00 95.19 191 GLN A N 1
ATOM 1493 C CA . GLN A 1 191 ? -18.628 -7.649 50.349 1.00 95.19 191 GLN A CA 1
ATOM 1494 C C . GLN A 1 191 ? -19.722 -6.979 51.193 1.00 95.19 191 GLN A C 1
ATOM 1496 O O . GLN A 1 191 ? -19.715 -7.108 52.416 1.00 95.19 191 GLN A O 1
ATOM 1501 N N . ARG A 1 192 ? -20.695 -6.316 50.559 1.00 93.56 192 ARG A N 1
ATOM 1502 C CA . ARG A 1 192 ? -21.851 -5.723 51.241 1.00 93.56 192 ARG A CA 1
ATOM 1503 C C . ARG A 1 192 ? -22.707 -6.791 51.922 1.00 93.56 192 ARG A C 1
ATOM 1505 O O . ARG A 1 192 ? -23.041 -6.630 53.092 1.00 93.56 192 ARG A O 1
ATOM 1512 N N . GLN A 1 193 ? -23.012 -7.889 51.230 1.00 94.19 193 GLN A N 1
ATOM 1513 C CA . GLN A 1 193 ? -23.735 -9.030 51.805 1.00 94.19 193 GLN A CA 1
ATOM 1514 C C . GLN A 1 193 ? -22.988 -9.626 53.001 1.00 94.19 193 GLN A C 1
ATOM 1516 O O . GLN A 1 193 ? -23.592 -9.911 54.030 1.00 94.19 193 GLN A O 1
ATOM 1521 N N . LYS A 1 194 ? -21.662 -9.761 52.902 1.00 95.44 194 LYS A N 1
ATOM 1522 C CA . LYS A 1 194 ? -20.816 -10.233 54.000 1.00 95.44 194 LYS A CA 1
ATOM 1523 C C . LYS A 1 194 ? -20.883 -9.317 55.222 1.00 95.44 194 LYS A C 1
ATOM 1525 O O . LYS A 1 194 ? -20.919 -9.825 56.338 1.00 95.44 194 LYS A O 1
ATOM 1530 N N . GLU A 1 195 ? -20.869 -7.996 55.042 1.00 94.81 195 GLU A N 1
ATOM 1531 C CA . GLU A 1 195 ? -20.996 -7.058 56.166 1.00 94.81 195 GLU A CA 1
ATOM 1532 C C . GLU A 1 195 ? -22.401 -7.083 56.789 1.00 94.81 195 GLU A C 1
ATOM 1534 O O . GLU A 1 195 ? -22.508 -7.048 58.013 1.00 94.81 195 GLU A O 1
ATOM 1539 N N . LEU A 1 196 ? -23.461 -7.248 55.986 1.00 94.94 196 LEU A N 1
ATOM 1540 C CA . LEU A 1 196 ? -24.823 -7.462 56.498 1.00 94.94 196 LEU A CA 1
ATOM 1541 C C . LEU A 1 196 ? -24.913 -8.743 57.340 1.00 94.94 196 LEU A C 1
ATOM 1543 O O . LEU A 1 196 ? -25.307 -8.685 58.499 1.00 94.94 196 LEU A O 1
ATOM 1547 N N . LEU A 1 197 ? -24.437 -9.873 56.809 1.00 94.62 197 LEU A N 1
ATOM 1548 C CA . LEU A 1 197 ? -24.406 -11.156 57.522 1.00 94.62 197 LEU A CA 1
ATOM 1549 C C . LEU A 1 197 ? -23.579 -11.093 58.813 1.00 94.62 197 LEU A C 1
ATOM 1551 O O . LEU A 1 197 ? -23.929 -11.716 59.812 1.00 94.62 197 LEU A O 1
ATOM 1555 N N . LYS A 1 198 ? -22.470 -10.343 58.827 1.00 95.44 198 LYS A N 1
ATOM 1556 C CA . LYS A 1 198 ? -21.698 -10.107 60.056 1.00 95.44 198 LYS A CA 1
ATOM 1557 C C . LYS A 1 198 ? -22.486 -9.300 61.084 1.00 95.44 198 LYS A C 1
ATOM 1559 O O . LYS A 1 198 ? -22.380 -9.606 62.269 1.00 95.44 198 LYS A O 1
ATOM 1564 N N . ALA A 1 199 ? -23.219 -8.273 60.654 1.00 93.81 199 ALA A N 1
ATOM 1565 C CA . ALA A 1 199 ? -24.053 -7.469 61.540 1.00 93.81 199 ALA A CA 1
ATOM 1566 C C . ALA A 1 199 ? -25.176 -8.322 62.151 1.00 93.81 199 ALA A C 1
ATOM 1568 O O . ALA A 1 199 ? -25.294 -8.363 63.372 1.00 93.81 199 ALA A O 1
ATOM 1569 N N . GLU A 1 200 ? -25.891 -9.094 61.328 1.00 94.31 200 GLU A N 1
ATOM 1570 C CA . GLU A 1 200 ? -26.915 -10.054 61.770 1.00 94.31 200 GLU A CA 1
ATOM 1571 C C . GLU A 1 200 ? -26.338 -11.103 62.730 1.00 94.31 200 GLU A C 1
ATOM 1573 O O . GLU A 1 200 ? -26.931 -11.416 63.761 1.00 94.31 200 GLU A O 1
ATOM 1578 N N . PHE A 1 201 ? -25.143 -11.628 62.441 1.00 95.06 201 PHE A N 1
ATOM 1579 C CA . PHE A 1 201 ? -24.466 -12.572 63.328 1.00 95.06 201 PHE A CA 1
ATOM 1580 C C . PHE A 1 201 ? -24.110 -11.944 64.681 1.00 95.06 201 PHE A C 1
ATOM 1582 O O . PHE A 1 201 ? -24.247 -12.593 65.719 1.00 95.06 201 PHE A O 1
ATOM 1589 N N . LEU A 1 202 ? -23.637 -10.694 64.690 1.00 95.25 202 LEU A N 1
ATOM 1590 C CA . LEU A 1 202 ? -23.344 -9.966 65.925 1.00 95.25 202 LEU A CA 1
ATOM 1591 C C . LEU A 1 202 ? -24.614 -9.689 66.728 1.00 95.25 202 LEU A C 1
ATOM 1593 O O . LEU A 1 202 ? -24.582 -9.860 67.943 1.00 95.25 202 LEU A O 1
ATOM 1597 N N . GLU A 1 203 ? -25.708 -9.320 66.067 1.00 93.12 203 GLU A N 1
ATOM 1598 C CA . GLU A 1 203 ? -27.021 -9.131 66.685 1.00 93.12 203 GLU A CA 1
ATOM 1599 C C . GLU A 1 203 ? -27.528 -10.440 67.296 1.00 93.12 203 GLU A C 1
ATOM 1601 O O . GLU A 1 203 ? -27.773 -10.491 68.498 1.00 93.12 203 GLU A O 1
ATOM 1606 N N . CYS A 1 204 ? -27.531 -11.539 66.536 1.00 92.06 204 CYS A N 1
ATOM 1607 C CA . CYS A 1 204 ? -27.871 -12.868 67.049 1.00 92.06 204 CYS A CA 1
ATOM 1608 C C . CYS A 1 204 ? -26.990 -13.254 68.242 1.00 92.06 204 CYS A C 1
ATOM 1610 O O . CYS A 1 204 ? -27.477 -13.786 69.236 1.00 92.06 204 CYS A O 1
ATOM 1612 N N . LYS A 1 205 ? -25.681 -12.980 68.184 1.00 94.00 205 LYS A N 1
ATOM 1613 C CA . LYS A 1 205 ? -24.759 -13.258 69.292 1.00 94.00 205 LYS A CA 1
ATOM 1614 C C . LYS A 1 205 ? -25.069 -12.397 70.520 1.00 94.00 205 LYS A C 1
ATOM 1616 O O . LYS A 1 205 ? -24.980 -12.902 71.640 1.00 94.00 205 LYS A O 1
ATOM 1621 N N . GLN A 1 206 ? -25.425 -11.127 70.330 1.00 91.12 206 GLN A N 1
ATOM 1622 C CA . GLN A 1 206 ? -25.866 -10.239 71.404 1.00 91.12 206 GLN A CA 1
ATOM 1623 C C . GLN A 1 206 ? -27.181 -10.723 72.007 1.00 91.12 206 GLN A C 1
ATOM 1625 O O . GLN A 1 206 ? -27.258 -10.834 73.227 1.00 91.12 206 GLN A O 1
ATOM 1630 N N . GLU A 1 207 ? -28.170 -11.096 71.199 1.00 86.88 207 GLU A N 1
ATOM 1631 C CA . GLU A 1 207 ? -29.427 -11.673 71.675 1.00 86.88 207 GLU A CA 1
ATOM 1632 C C . GLU A 1 207 ? -29.204 -12.975 72.434 1.00 86.88 207 GLU A C 1
ATOM 1634 O O . GLU A 1 207 ? -29.777 -13.160 73.502 1.00 86.88 207 GLU A O 1
ATOM 1639 N N . LEU A 1 208 ? -28.323 -13.847 71.946 1.00 86.94 208 LEU A N 1
ATOM 1640 C CA . LEU A 1 208 ? -27.963 -15.089 72.623 1.00 86.94 208 LEU A CA 1
ATOM 1641 C C . LEU A 1 208 ? -27.273 -14.790 73.961 1.00 86.94 208 LEU A C 1
ATOM 1643 O O . LEU A 1 208 ? -27.605 -15.403 74.970 1.00 86.94 208 LEU A O 1
ATOM 1647 N N . SER A 1 209 ? -26.383 -13.792 74.014 1.00 85.81 209 SER A N 1
ATOM 1648 C CA . SER A 1 209 ? -25.768 -13.332 75.267 1.00 85.81 209 SER A CA 1
ATOM 1649 C C . SER A 1 209 ? -26.765 -12.651 76.209 1.00 85.81 209 SER A C 1
ATOM 1651 O O . SER A 1 209 ? -26.662 -12.810 77.423 1.00 85.81 209 SER A O 1
ATOM 1653 N N . ARG A 1 210 ? -27.773 -11.952 75.674 1.00 84.69 210 ARG A N 1
ATOM 1654 C CA . ARG A 1 210 ? -28.881 -11.378 76.438 1.00 84.69 210 ARG A CA 1
ATOM 1655 C C . ARG A 1 210 ? -29.720 -12.497 77.026 1.00 84.69 210 ARG A C 1
ATOM 1657 O O . ARG A 1 210 ? -29.922 -12.484 78.223 1.00 84.69 210 ARG A O 1
ATOM 1664 N N . LEU A 1 211 ? -30.129 -13.480 76.224 1.00 78.19 211 LEU A N 1
ATOM 1665 C CA . LEU A 1 211 ? -30.904 -14.642 76.661 1.00 78.19 211 LEU A CA 1
ATOM 1666 C C . LEU A 1 211 ? -30.142 -15.473 77.700 1.00 78.19 211 LEU A C 1
ATOM 1668 O O . LEU A 1 211 ? -30.734 -15.894 78.690 1.00 78.19 211 LEU A O 1
ATOM 1672 N N . ALA A 1 212 ? -28.833 -15.655 77.508 1.00 78.62 212 ALA A N 1
ATOM 1673 C CA . ALA A 1 212 ? -27.964 -16.354 78.449 1.00 78.62 212 ALA A CA 1
ATOM 1674 C C . ALA A 1 212 ? -27.727 -15.574 79.753 1.00 78.62 212 ALA A C 1
ATOM 1676 O O . ALA A 1 212 ? -27.552 -16.196 80.794 1.00 78.62 212 ALA A O 1
ATOM 1677 N N . SER A 1 213 ? -27.705 -14.236 79.707 1.00 72.69 213 SER A N 1
ATOM 1678 C CA . SER A 1 213 ? -27.521 -13.379 80.892 1.00 72.69 213 SER A CA 1
ATOM 1679 C C . SER A 1 213 ? -28.833 -12.969 81.562 1.00 72.69 213 SER A C 1
ATOM 1681 O O . SER A 1 213 ? -28.828 -12.572 82.726 1.00 72.69 213 SER A O 1
ATOM 1683 N N . THR A 1 214 ? -29.973 -13.097 80.880 1.00 64.62 214 THR A N 1
ATOM 1684 C CA . THR A 1 214 ? -31.285 -13.014 81.511 1.00 64.62 214 THR A CA 1
ATOM 1685 C C . THR A 1 214 ? -31.520 -14.263 82.343 1.00 64.62 214 THR A C 1
ATOM 1687 O O . THR A 1 214 ? -32.233 -15.187 81.947 1.00 64.62 214 THR A O 1
ATOM 1690 N N . ASP A 1 215 ? -31.049 -14.185 83.584 1.00 58.44 215 ASP A N 1
ATOM 1691 C CA . ASP A 1 215 ? -31.583 -14.938 84.713 1.00 58.44 215 ASP A CA 1
ATOM 1692 C C . ASP A 1 215 ? -33.106 -14.796 84.811 1.00 58.44 215 ASP A C 1
ATOM 1694 O O . ASP A 1 215 ? -33.718 -15.580 85.504 1.00 58.44 215 ASP A O 1
ATOM 1698 N N . ALA A 1 216 ? -33.755 -13.864 84.101 1.00 61.62 216 ALA A N 1
ATOM 1699 C CA . ALA A 1 216 ? -35.208 -13.760 84.001 1.00 61.62 216 ALA A CA 1
ATOM 1700 C C . ALA A 1 216 ? -35.882 -15.050 83.503 1.00 61.62 216 ALA A C 1
ATOM 1702 O O . ALA A 1 216 ? -36.911 -15.423 84.051 1.00 61.62 216 ALA A O 1
ATOM 1703 N N . VAL A 1 217 ? -35.311 -15.772 82.528 1.00 65.25 217 VAL A N 1
ATOM 1704 C CA . VAL A 1 217 ? -35.895 -17.052 82.069 1.00 65.25 217 VAL A CA 1
ATOM 1705 C C . VAL A 1 217 ? -35.632 -18.158 83.087 1.00 65.25 217 VAL A C 1
ATOM 1707 O O . VAL A 1 217 ? -36.501 -18.989 83.341 1.00 65.25 217 VAL A O 1
ATOM 1710 N N . ALA A 1 218 ? -34.457 -18.158 83.718 1.00 70.44 218 ALA A N 1
ATOM 1711 C CA . ALA A 1 218 ? -34.155 -19.076 84.811 1.00 70.44 218 ALA A CA 1
ATOM 1712 C C . ALA A 1 218 ? -35.056 -18.809 86.032 1.00 70.44 218 ALA A C 1
ATOM 1714 O O . ALA A 1 218 ? -35.622 -19.744 86.583 1.00 70.44 218 ALA A O 1
ATOM 1715 N N . LEU A 1 219 ? -35.266 -17.546 86.397 1.00 70.94 219 LEU A N 1
ATOM 1716 C CA . LEU A 1 219 ? -36.136 -17.068 87.467 1.00 70.94 219 LEU A CA 1
ATOM 1717 C C . LEU A 1 219 ? -37.588 -17.408 87.159 1.00 70.94 219 LEU A C 1
ATOM 1719 O O . LEU A 1 219 ? -38.230 -18.029 87.995 1.00 70.94 219 LEU A O 1
ATOM 1723 N N . GLN A 1 220 ? -38.068 -17.129 85.948 1.00 74.56 220 GLN A N 1
ATOM 1724 C CA . GLN A 1 220 ? -39.420 -17.475 85.522 1.00 74.56 220 GLN A CA 1
ATOM 1725 C C . GLN A 1 220 ? -39.625 -18.993 85.503 1.00 74.56 220 GLN A C 1
ATOM 1727 O O . GLN A 1 220 ? -40.645 -19.470 85.983 1.00 74.56 220 GLN A O 1
ATOM 1732 N N . ASN A 1 221 ? -38.643 -19.780 85.055 1.00 75.94 221 ASN A N 1
ATOM 1733 C CA . ASN A 1 221 ? -38.699 -21.238 85.179 1.00 75.94 221 ASN A CA 1
ATOM 1734 C C . ASN A 1 221 ? -38.678 -21.689 86.645 1.00 75.94 221 ASN A C 1
ATOM 1736 O O . ASN A 1 221 ? -39.392 -22.622 86.995 1.00 75.94 221 ASN A O 1
ATOM 1740 N N . THR A 1 222 ? -37.911 -21.044 87.531 1.00 79.62 222 THR A N 1
ATOM 1741 C CA . THR A 1 222 ? -37.939 -21.375 88.966 1.00 79.62 222 THR A CA 1
ATOM 1742 C C . THR A 1 222 ? -39.254 -20.978 89.632 1.00 79.62 222 THR A C 1
ATOM 1744 O O . THR A 1 222 ? -39.713 -21.685 90.525 1.00 79.62 222 THR A O 1
ATOM 1747 N N . GLU A 1 223 ? -39.875 -19.885 89.199 1.00 79.25 223 GLU A N 1
ATOM 1748 C CA . GLU A 1 223 ? -41.149 -19.379 89.699 1.00 79.25 223 GLU A CA 1
ATOM 1749 C C . GLU A 1 223 ? -42.303 -20.252 89.204 1.00 79.25 223 GLU A C 1
ATOM 1751 O O . GLU A 1 223 ? -43.055 -20.766 90.023 1.00 79.25 223 GLU A O 1
ATOM 1756 N N . LEU A 1 224 ? -42.333 -20.592 87.913 1.00 79.44 224 LEU A N 1
ATOM 1757 C CA . LEU A 1 224 ? -43.248 -21.587 87.350 1.00 79.44 224 LEU A CA 1
ATOM 1758 C C . LEU A 1 224 ? -43.069 -22.964 87.997 1.00 79.44 224 LEU A C 1
ATOM 1760 O O . LEU A 1 224 ? -44.049 -23.653 88.256 1.00 79.44 224 LEU A O 1
ATOM 1764 N N . MET A 1 225 ? -41.840 -23.380 88.317 1.00 82.44 225 MET A N 1
ATOM 1765 C CA . MET A 1 225 ? -41.610 -24.623 89.064 1.00 82.44 225 MET A CA 1
ATOM 1766 C C . MET A 1 225 ? -42.123 -24.537 90.507 1.00 82.44 225 MET A C 1
ATOM 1768 O O . MET A 1 225 ? -42.623 -25.534 91.031 1.00 82.44 225 MET A O 1
ATOM 1772 N N . LYS A 1 226 ? -42.042 -23.369 91.160 1.00 83.88 226 LYS A N 1
ATOM 1773 C CA . LYS A 1 226 ? -42.662 -23.138 92.475 1.00 83.88 226 LYS A CA 1
ATOM 1774 C C . LYS A 1 226 ? -44.185 -23.171 92.379 1.00 83.88 226 LYS A C 1
ATOM 1776 O O . LYS A 1 226 ? -44.799 -23.890 93.161 1.00 83.88 226 LYS A O 1
ATOM 1781 N N . GLU A 1 227 ? -44.776 -22.483 91.407 1.00 80.62 227 GLU A N 1
ATOM 1782 C CA . GLU A 1 227 ? -46.220 -22.486 91.150 1.00 80.62 227 GLU A CA 1
ATOM 1783 C C . GLU A 1 227 ? -46.729 -23.892 90.828 1.00 80.62 227 GLU A C 1
ATOM 1785 O O . GLU A 1 227 ? -47.729 -24.330 91.388 1.00 80.62 227 GLU A O 1
ATOM 1790 N N . LEU A 1 228 ? -46.008 -24.651 90.000 1.00 83.38 228 LEU A N 1
ATOM 1791 C CA . LEU A 1 228 ? -46.350 -26.029 89.659 1.00 83.38 228 LEU A CA 1
ATOM 1792 C C . LEU A 1 228 ? -46.267 -26.953 90.880 1.00 83.38 228 LEU A C 1
ATOM 1794 O O . LEU A 1 228 ? -47.135 -27.806 91.071 1.00 83.38 228 LEU A O 1
ATOM 1798 N N . ASN A 1 229 ? -45.264 -26.777 91.742 1.00 84.06 229 ASN A N 1
ATOM 1799 C CA . ASN A 1 229 ? -45.169 -27.519 92.999 1.00 84.06 229 ASN A CA 1
ATOM 1800 C C . ASN A 1 229 ? -46.269 -27.121 93.994 1.00 84.06 229 ASN A C 1
ATOM 1802 O O . ASN A 1 229 ? -46.818 -27.986 94.675 1.00 84.06 229 ASN A O 1
ATOM 1806 N N . GLN A 1 230 ? -46.637 -25.843 94.050 1.00 82.25 230 GLN A N 1
ATOM 1807 C CA . GLN A 1 230 ? -47.724 -25.349 94.889 1.00 82.25 230 GLN A CA 1
ATOM 1808 C C . GLN A 1 230 ? -49.086 -25.842 94.387 1.00 82.25 230 GLN A C 1
ATOM 1810 O O . GLN A 1 230 ? -49.899 -26.307 95.181 1.00 82.25 230 GLN A O 1
ATOM 1815 N N . ALA A 1 231 ? -49.308 -25.853 93.073 1.00 75.25 231 ALA A N 1
ATOM 1816 C CA . ALA A 1 231 ? -50.485 -26.446 92.453 1.00 75.25 231 ALA A CA 1
ATOM 1817 C C . ALA A 1 231 ? -50.561 -27.953 92.730 1.00 75.25 231 ALA A C 1
ATOM 1819 O O . ALA A 1 231 ? -51.621 -28.441 93.114 1.00 75.25 231 ALA A O 1
ATOM 1820 N N . ARG A 1 232 ? -49.435 -28.682 92.632 1.00 81.19 232 ARG A N 1
ATOM 1821 C CA . ARG A 1 232 ? -49.353 -30.100 93.028 1.00 81.19 232 ARG A CA 1
ATOM 1822 C C . ARG A 1 232 ? -49.745 -30.299 94.487 1.00 81.19 232 ARG A C 1
ATOM 1824 O O . ARG A 1 232 ? -50.585 -31.150 94.767 1.00 81.19 232 ARG A O 1
ATOM 1831 N N . TYR A 1 233 ? -49.206 -29.481 95.388 1.00 83.75 233 TYR A N 1
ATOM 1832 C CA . TYR A 1 233 ? -49.552 -29.502 96.807 1.00 83.75 233 TYR A CA 1
ATOM 1833 C C . TYR A 1 233 ? -51.046 -29.240 97.046 1.00 83.75 233 TYR A C 1
ATOM 1835 O O . TYR A 1 233 ? -51.687 -29.980 97.786 1.00 83.75 233 TYR A O 1
ATOM 1843 N N . VAL A 1 234 ? -51.638 -28.254 96.366 1.00 76.38 234 VAL A N 1
ATOM 1844 C CA . VAL A 1 234 ? -53.078 -27.959 96.451 1.00 76.38 234 VAL A CA 1
ATOM 1845 C C . VAL A 1 234 ? -53.915 -29.108 95.890 1.00 76.38 234 VAL A C 1
ATOM 1847 O O . VAL A 1 234 ? -54.912 -29.484 96.502 1.00 76.38 234 VAL A O 1
ATOM 1850 N N . THR A 1 235 ? -53.525 -29.725 94.771 1.00 80.94 235 THR A N 1
ATOM 1851 C CA . THR A 1 235 ? -54.231 -30.906 94.246 1.00 80.94 235 THR A CA 1
ATOM 1852 C C . THR A 1 235 ? -54.105 -32.121 95.157 1.00 80.94 235 THR A C 1
ATOM 1854 O O . THR A 1 235 ? -55.074 -32.862 95.292 1.00 80.94 235 THR A O 1
ATOM 1857 N N . GLU A 1 236 ? -52.961 -32.324 95.812 1.00 77.38 236 GLU A N 1
ATOM 1858 C CA . GLU A 1 236 ? -52.789 -33.363 96.832 1.00 77.38 236 GLU A CA 1
ATOM 1859 C C . GLU A 1 236 ? -53.652 -33.082 98.063 1.00 77.38 236 GLU A C 1
ATOM 1861 O O . GLU A 1 236 ? -54.378 -33.969 98.503 1.00 77.38 236 GLU A O 1
ATOM 1866 N N . GLN A 1 237 ? -53.674 -31.843 98.566 1.00 75.00 237 GLN A N 1
ATOM 1867 C CA . GLN A 1 237 ? -54.583 -31.441 99.641 1.00 75.00 237 GLN A CA 1
ATOM 1868 C C . GLN A 1 237 ? -56.047 -31.633 99.244 1.00 75.00 237 GLN A C 1
ATOM 1870 O O . GLN A 1 237 ? -56.827 -32.159 100.029 1.00 75.00 237 GLN A O 1
ATOM 1875 N N . THR A 1 238 ? -56.421 -31.270 98.019 1.00 74.88 238 THR A N 1
ATOM 1876 C CA . THR A 1 238 ? -57.787 -31.447 97.511 1.00 74.88 238 THR A CA 1
ATOM 1877 C C . THR A 1 238 ? -58.128 -32.928 97.367 1.00 74.88 238 THR A C 1
ATOM 1879 O O . THR A 1 238 ? -59.234 -33.330 97.711 1.00 74.88 238 THR A O 1
ATOM 1882 N N . LYS A 1 239 ? -57.184 -33.773 96.931 1.00 77.12 239 LYS A N 1
ATOM 1883 C CA . LYS A 1 239 ? -57.350 -35.234 96.948 1.00 77.12 239 LYS A CA 1
ATOM 1884 C C . LYS A 1 239 ? -57.540 -35.754 98.368 1.00 77.12 239 LYS A C 1
ATOM 1886 O O . LYS A 1 239 ? -58.447 -36.548 98.575 1.00 77.12 239 LYS A O 1
ATOM 1891 N N . LEU A 1 240 ? -56.756 -35.280 99.334 1.00 79.00 240 LEU A N 1
ATOM 1892 C CA . LEU A 1 240 ? -56.875 -35.670 100.739 1.00 79.00 240 LEU A CA 1
ATOM 1893 C C . LEU A 1 240 ? -58.232 -35.243 101.330 1.00 79.00 240 LEU A C 1
ATOM 1895 O O . LEU A 1 240 ? -58.876 -36.019 102.035 1.00 79.00 240 LEU A O 1
ATOM 1899 N N . ILE A 1 241 ? -58.696 -34.030 101.010 1.00 73.56 241 ILE A N 1
ATOM 1900 C CA . ILE A 1 241 ? -60.020 -33.504 101.383 1.00 73.56 241 ILE A CA 1
ATOM 1901 C C . ILE A 1 241 ? -61.131 -34.330 100.729 1.00 73.56 241 ILE A C 1
ATOM 1903 O O . ILE A 1 241 ? -62.077 -34.731 101.396 1.00 73.56 241 ILE A O 1
ATOM 1907 N N . ASN A 1 242 ? -61.008 -34.652 99.445 1.00 76.50 242 ASN A N 1
ATOM 1908 C CA . ASN A 1 242 ? -61.988 -35.473 98.739 1.00 76.50 242 ASN A CA 1
ATOM 1909 C C . ASN A 1 242 ? -61.997 -36.919 99.245 1.00 76.50 242 ASN A C 1
ATOM 1911 O O . ASN A 1 242 ? -63.058 -37.527 99.329 1.00 76.50 242 ASN A O 1
ATOM 1915 N N . GLU A 1 243 ? -60.849 -37.472 99.631 1.00 77.50 243 GLU A N 1
ATOM 1916 C CA . GLU A 1 243 ? -60.751 -38.805 100.221 1.00 77.50 243 GLU A CA 1
ATOM 1917 C C . GLU A 1 243 ? -61.340 -38.829 101.639 1.00 77.50 243 GLU A C 1
ATOM 1919 O O . GLU A 1 243 ? -62.068 -39.754 101.997 1.00 77.50 243 GLU A O 1
ATOM 1924 N N . THR A 1 244 ? -61.091 -37.792 102.443 1.00 75.19 244 THR A N 1
ATOM 1925 C CA . THR A 1 244 ? -61.722 -37.637 103.764 1.00 75.19 244 THR A CA 1
ATOM 1926 C C . THR A 1 244 ? -63.224 -37.403 103.658 1.00 75.19 244 THR A C 1
ATOM 1928 O O . THR A 1 244 ? -63.972 -38.031 104.406 1.00 75.19 244 THR A O 1
ATOM 1931 N N . LEU A 1 245 ? -63.686 -36.605 102.694 1.00 70.75 245 LEU A N 1
ATOM 1932 C CA . LEU A 1 245 ? -65.106 -36.457 102.378 1.00 70.75 245 LEU A CA 1
ATOM 1933 C C . LEU A 1 245 ? -65.708 -37.781 101.915 1.00 70.75 245 LEU A C 1
ATOM 1935 O O . LEU A 1 245 ? -66.751 -38.162 102.421 1.00 70.75 245 LEU A O 1
ATOM 1939 N N . ALA A 1 246 ? -65.053 -38.533 101.030 1.00 73.25 246 ALA A N 1
ATOM 1940 C CA . ALA A 1 246 ? -65.535 -39.843 100.594 1.00 73.25 246 ALA A CA 1
ATOM 1941 C C . ALA A 1 246 ? -65.629 -40.841 101.762 1.00 73.25 246 ALA A C 1
ATOM 1943 O O . ALA A 1 246 ? -66.600 -41.589 101.857 1.00 73.25 246 ALA A O 1
ATOM 1944 N N . ARG A 1 247 ? -64.669 -40.822 102.699 1.00 76.00 247 ARG A N 1
ATOM 1945 C CA . ARG A 1 247 ? -64.727 -41.616 103.940 1.00 76.00 247 ARG A CA 1
ATOM 1946 C C . ARG A 1 247 ? -65.859 -41.161 104.865 1.00 76.00 247 ARG A C 1
ATOM 1948 O O . ARG A 1 247 ? -66.499 -42.010 105.483 1.00 76.00 247 ARG A O 1
ATOM 1955 N N . LEU A 1 248 ? -66.126 -39.857 104.956 1.00 70.12 248 LEU A N 1
ATOM 1956 C CA . LEU A 1 248 ? -67.255 -39.311 105.714 1.00 70.12 248 LEU A CA 1
ATOM 1957 C C . LEU A 1 248 ? -68.596 -39.673 105.070 1.00 70.12 248 LEU A C 1
ATOM 1959 O O . LEU A 1 248 ? -69.456 -40.187 105.774 1.00 70.12 248 LEU A O 1
ATOM 1963 N N . TYR A 1 249 ? -68.740 -39.534 103.752 1.00 70.38 249 TYR A N 1
ATOM 1964 C CA . TYR A 1 249 ? -69.924 -39.958 103.003 1.00 70.38 249 TYR A CA 1
ATOM 1965 C C . TYR A 1 249 ? -70.159 -41.463 103.108 1.00 70.38 249 TYR A C 1
ATOM 1967 O O . TYR A 1 249 ? -71.293 -41.893 103.285 1.00 70.38 249 TYR A O 1
ATOM 1975 N N . LEU A 1 250 ? -69.107 -42.287 103.067 1.00 78.12 250 LEU A N 1
ATOM 1976 C CA . LEU A 1 250 ? -69.239 -43.725 103.294 1.00 78.12 250 LEU A CA 1
ATOM 1977 C C . LEU A 1 250 ? -69.735 -44.007 104.720 1.00 78.12 250 LEU A C 1
ATOM 1979 O O . LEU A 1 250 ? -70.643 -44.816 104.900 1.00 78.12 250 LEU A O 1
ATOM 1983 N N . ARG A 1 251 ? -69.196 -43.299 105.720 1.00 76.88 251 ARG A N 1
ATOM 1984 C CA . ARG A 1 251 ? -69.611 -43.410 107.126 1.00 76.88 251 ARG A CA 1
ATOM 1985 C C . ARG A 1 251 ? -71.046 -42.926 107.354 1.00 76.88 251 ARG A C 1
ATOM 1987 O O . ARG A 1 251 ? -71.770 -43.557 108.115 1.00 76.88 251 ARG A O 1
ATOM 1994 N N . GLU A 1 252 ? -71.471 -41.855 106.692 1.00 69.38 252 GLU A N 1
ATOM 1995 C CA . GLU A 1 252 ? -72.857 -41.377 106.711 1.00 69.38 252 GLU A CA 1
ATOM 1996 C C . GLU A 1 252 ? -73.795 -42.316 105.956 1.00 69.38 252 GLU A C 1
ATOM 1998 O O . GLU A 1 252 ? -74.886 -42.580 106.443 1.00 69.38 252 GLU A O 1
ATOM 2003 N N . SER A 1 253 ? -73.366 -42.915 104.842 1.00 70.38 253 SER A N 1
ATOM 2004 C CA . SER A 1 253 ? -74.168 -43.917 104.127 1.00 70.38 253 SER A CA 1
ATOM 2005 C C . SER A 1 253 ? -74.368 -45.196 104.945 1.00 70.38 253 SER A C 1
ATOM 2007 O O . SER A 1 253 ? -75.417 -45.828 104.861 1.00 70.38 253 SER A O 1
ATOM 2009 N N . LEU A 1 254 ? -73.379 -45.574 105.765 1.00 73.25 254 LEU A N 1
ATOM 2010 C CA . LEU A 1 254 ? -73.492 -46.703 106.687 1.00 73.25 254 LEU A CA 1
ATOM 2011 C C . LEU A 1 254 ? -74.424 -46.367 107.857 1.00 73.25 254 LEU A C 1
ATOM 2013 O O . LEU A 1 254 ? -75.271 -47.188 108.189 1.00 73.25 254 LEU A O 1
ATOM 2017 N N . LYS A 1 255 ? -74.362 -45.139 108.391 1.00 67.81 255 LYS A N 1
ATOM 2018 C CA . LYS A 1 255 ? -75.344 -44.647 109.373 1.00 67.81 255 LYS A CA 1
ATOM 2019 C C . LYS A 1 255 ? -76.760 -44.557 108.798 1.00 67.81 255 LYS A C 1
ATOM 2021 O O . LYS A 1 255 ? -77.710 -44.897 109.487 1.00 67.81 255 LYS A O 1
ATOM 2026 N N . ALA A 1 256 ? -76.917 -44.137 107.544 1.00 61.88 256 ALA A N 1
ATOM 2027 C CA . ALA A 1 256 ? -78.213 -44.104 106.870 1.00 61.88 256 ALA A CA 1
ATOM 2028 C C . ALA A 1 256 ? -78.786 -45.519 106.696 1.00 61.88 256 ALA A C 1
ATOM 2030 O O . ALA A 1 256 ? -79.961 -45.731 106.957 1.00 61.88 256 ALA A O 1
ATOM 2031 N N . LYS A 1 257 ? -77.946 -46.512 106.372 1.00 67.62 257 LYS A N 1
ATOM 2032 C CA . LYS A 1 257 ? -78.361 -47.925 106.319 1.00 67.62 257 LYS A CA 1
ATOM 2033 C C . LYS A 1 257 ? -78.728 -48.509 107.686 1.00 67.62 257 LYS A C 1
ATOM 2035 O O . LYS A 1 257 ? -79.618 -49.351 107.751 1.00 67.62 257 LYS A O 1
ATOM 2040 N N . GLU A 1 258 ? -78.074 -48.077 108.764 1.00 66.88 258 GLU A N 1
ATOM 2041 C CA . GLU A 1 258 ? -78.465 -48.439 110.135 1.00 66.88 258 GLU A CA 1
ATOM 2042 C C . GLU A 1 258 ? -79.829 -47.823 110.494 1.00 66.88 258 GLU A C 1
ATOM 2044 O O . GLU A 1 258 ? -80.716 -48.543 110.950 1.00 66.88 258 GLU A O 1
ATOM 2049 N N . ILE A 1 259 ? -80.051 -46.546 110.163 1.00 64.69 259 ILE A N 1
ATOM 2050 C CA . ILE A 1 259 ? -81.330 -45.846 110.377 1.00 64.69 259 ILE A CA 1
ATOM 2051 C C . ILE A 1 259 ? -82.461 -46.453 109.528 1.00 64.69 259 ILE A C 1
ATOM 2053 O O . ILE A 1 259 ? -83.571 -46.619 110.026 1.00 64.69 259 ILE A O 1
ATOM 2057 N N . ASP A 1 260 ? -82.194 -46.860 108.285 1.00 59.28 260 ASP A N 1
ATOM 2058 C CA . ASP A 1 260 ? -83.177 -47.540 107.430 1.00 59.28 260 ASP A CA 1
ATOM 2059 C C . ASP A 1 260 ? -83.535 -48.940 107.964 1.00 59.28 260 ASP A C 1
ATOM 2061 O O . ASP A 1 260 ? -84.681 -49.381 107.845 1.00 59.28 260 ASP A O 1
ATOM 2065 N N . SER A 1 261 ? -82.588 -49.634 108.608 1.00 66.06 261 SER A N 1
ATOM 2066 C CA . SER A 1 261 ? -82.852 -50.920 109.269 1.00 66.06 261 SER A CA 1
ATOM 2067 C C . SER A 1 261 ? -83.674 -50.767 110.559 1.00 66.06 261 SER A C 1
ATOM 2069 O O . SER A 1 261 ? -84.539 -51.598 110.844 1.00 66.06 261 SER A O 1
ATOM 2071 N N . GLU A 1 262 ? -83.487 -49.665 111.292 1.00 60.59 262 GLU A N 1
ATOM 2072 C CA . GLU A 1 262 ? -84.299 -49.312 112.462 1.00 60.59 262 GLU A CA 1
ATOM 2073 C C . GLU A 1 262 ? -85.704 -48.828 112.052 1.00 60.59 262 GLU A C 1
ATOM 2075 O O . GLU A 1 262 ? -86.695 -49.238 112.665 1.00 60.59 262 GLU A O 1
ATOM 2080 N N . ALA A 1 263 ? -85.825 -48.064 110.959 1.00 55.72 263 ALA A N 1
ATOM 2081 C CA . ALA A 1 263 ? -87.097 -47.610 110.392 1.00 55.72 263 ALA A CA 1
ATOM 2082 C C . ALA A 1 263 ? -87.949 -48.764 109.829 1.00 55.72 263 ALA A C 1
ATOM 2084 O O . ALA A 1 263 ? -89.168 -48.771 110.014 1.00 55.72 263 ALA A O 1
ATOM 2085 N N . ALA A 1 264 ? -87.329 -49.778 109.215 1.00 61.62 264 ALA A N 1
ATOM 2086 C CA . ALA A 1 264 ? -88.025 -50.988 108.772 1.00 61.62 264 ALA A CA 1
ATOM 2087 C C . ALA A 1 264 ? -88.599 -51.797 109.954 1.00 61.62 264 ALA A C 1
ATOM 2089 O O . ALA A 1 264 ? -89.718 -52.300 109.874 1.00 61.62 264 ALA A O 1
ATOM 2090 N N . SER A 1 265 ? -87.887 -51.850 111.087 1.00 60.19 265 SER A N 1
ATOM 2091 C CA . SER A 1 265 ? -88.360 -52.544 112.296 1.00 60.19 265 SER A CA 1
ATOM 2092 C C . SER A 1 265 ? -89.519 -51.825 113.010 1.00 60.19 265 SER A C 1
ATOM 2094 O O . SER A 1 265 ? -90.366 -52.472 113.627 1.00 60.19 265 SER A O 1
ATOM 2096 N N . LEU A 1 266 ? -89.601 -50.494 112.881 1.00 55.34 266 LEU A N 1
ATOM 2097 C CA . LEU A 1 266 ? -90.680 -49.666 113.435 1.00 55.34 266 LEU A CA 1
ATOM 2098 C C . LEU A 1 266 ? -91.915 -49.611 112.515 1.00 55.34 266 LEU A C 1
ATOM 2100 O O . LEU A 1 266 ? -93.040 -49.528 113.009 1.00 55.34 266 LEU A O 1
ATOM 2104 N N . ALA A 1 267 ? -91.740 -49.733 111.194 1.00 57.50 267 ALA A N 1
ATOM 2105 C CA . ALA A 1 267 ? -92.840 -49.808 110.228 1.00 57.50 267 ALA A CA 1
ATOM 2106 C C . ALA A 1 267 ? -93.670 -51.103 110.364 1.00 57.50 267 ALA A C 1
ATOM 2108 O O . ALA A 1 267 ? -94.901 -51.057 110.284 1.00 57.50 267 ALA A O 1
ATOM 2109 N N . ASP A 1 268 ? -93.027 -52.235 110.670 1.00 60.09 268 ASP A N 1
ATOM 2110 C CA . ASP A 1 268 ? -93.714 -53.511 110.922 1.00 60.09 268 ASP A CA 1
ATOM 2111 C C . ASP A 1 268 ? -94.471 -53.531 112.267 1.00 60.09 268 ASP A C 1
ATOM 2113 O O . ASP A 1 268 ? -95.496 -54.206 112.398 1.00 60.09 268 ASP A O 1
ATOM 2117 N N . GLN A 1 269 ? -94.047 -52.726 113.249 1.00 58.09 269 GLN A N 1
ATOM 2118 C CA . GLN A 1 269 ? -94.756 -52.547 114.526 1.00 58.09 269 GLN A CA 1
ATOM 2119 C C . GLN A 1 269 ? -95.947 -51.572 114.409 1.00 58.09 269 GLN A C 1
ATOM 2121 O O . GLN A 1 269 ? -96.974 -51.767 115.063 1.00 58.09 269 GLN A O 1
ATOM 2126 N N . LEU A 1 270 ? -95.876 -50.579 113.512 1.00 53.00 270 LEU A N 1
ATOM 2127 C CA . LEU A 1 270 ? -96.965 -49.627 113.241 1.00 53.00 270 LEU A CA 1
ATOM 2128 C C . LEU A 1 270 ? -98.099 -50.245 112.391 1.00 53.00 270 LEU A C 1
ATOM 2130 O O . LEU A 1 270 ? -99.281 -49.956 112.603 1.00 53.00 270 LEU A O 1
ATOM 2134 N N . ALA A 1 271 ? -97.762 -51.156 111.469 1.00 54.50 271 ALA A N 1
ATOM 2135 C CA . ALA A 1 271 ? -98.725 -51.864 110.619 1.00 54.50 271 ALA A CA 1
ATOM 2136 C C . ALA A 1 271 ? -99.584 -52.900 111.380 1.00 54.50 271 ALA A C 1
ATOM 2138 O O . ALA A 1 271 ? -100.691 -53.228 110.937 1.00 54.50 271 ALA A O 1
ATOM 2139 N N . ALA A 1 272 ? -99.111 -53.387 112.532 1.00 57.84 272 ALA A N 1
ATOM 2140 C CA . ALA A 1 272 ? -99.873 -54.247 113.439 1.00 57.84 272 ALA A CA 1
ATOM 2141 C C . ALA A 1 272 ? -100.851 -53.444 114.325 1.00 57.84 272 ALA A C 1
ATOM 2143 O O . ALA A 1 272 ? -101.981 -53.884 114.531 1.00 57.84 272 ALA A O 1
ATOM 2144 N N . ALA A 1 273 ? -100.478 -52.230 114.752 1.00 54.06 273 ALA A N 1
ATOM 2145 C CA . ALA A 1 273 ? -101.321 -51.340 115.562 1.00 54.06 273 ALA A CA 1
ATOM 2146 C C . ALA A 1 273 ? -102.472 -50.682 114.763 1.00 54.06 273 ALA A C 1
ATOM 2148 O O . ALA A 1 273 ? -103.574 -50.492 115.278 1.00 54.06 273 ALA A O 1
ATOM 2149 N N . HIS A 1 274 ? -102.275 -50.402 113.469 1.00 52.84 274 HIS A N 1
ATOM 2150 C CA . HIS A 1 274 ? -103.306 -49.805 112.602 1.00 52.84 274 HIS A CA 1
ATOM 2151 C C . HIS A 1 274 ? -104.454 -50.762 112.206 1.00 52.84 274 HIS A C 1
ATOM 2153 O O . HIS A 1 274 ? -105.466 -50.310 111.664 1.00 52.84 274 HIS A O 1
ATOM 2159 N N . ARG A 1 275 ? -104.347 -52.072 112.487 1.00 57.84 275 ARG A N 1
ATOM 2160 C CA . ARG A 1 275 ? -105.426 -53.052 112.234 1.00 57.84 275 ARG A CA 1
ATOM 2161 C C . ARG A 1 275 ? -106.437 -53.173 113.381 1.00 57.84 275 ARG A C 1
ATOM 2163 O O . ARG A 1 275 ? -107.557 -53.601 113.121 1.00 57.84 275 ARG A O 1
ATOM 2170 N N . GLU A 1 276 ? -106.103 -52.744 114.600 1.00 55.47 276 GLU A N 1
ATOM 2171 C CA . GLU A 1 276 ? -107.051 -52.712 115.731 1.00 55.47 276 GLU A CA 1
ATOM 2172 C C . GLU A 1 276 ? -107.818 -51.383 115.842 1.00 55.47 276 GLU A C 1
ATOM 2174 O O . GLU A 1 276 ? -108.988 -51.379 116.221 1.00 55.47 276 GLU A O 1
ATOM 2179 N N . VAL A 1 277 ? -107.228 -50.260 115.416 1.00 53.03 277 VAL A N 1
ATOM 2180 C CA . VAL A 1 277 ? -107.865 -48.927 115.500 1.00 53.03 277 VAL A CA 1
ATOM 2181 C C . VAL A 1 277 ? -108.975 -48.730 114.449 1.00 53.03 277 VAL A C 1
ATOM 2183 O O . VAL A 1 277 ? -109.926 -47.983 114.672 1.00 53.03 277 VAL A O 1
ATOM 2186 N N . ARG A 1 278 ? -108.943 -49.477 113.336 1.00 49.47 278 ARG A N 1
ATOM 2187 C CA . ARG A 1 278 ? -109.961 -49.416 112.266 1.00 49.47 278 ARG A CA 1
ATOM 2188 C C . ARG A 1 278 ? -111.291 -50.113 112.590 1.00 49.47 278 ARG A C 1
ATOM 2190 O O . ARG A 1 278 ? -112.218 -50.002 111.803 1.00 49.47 278 ARG A O 1
ATOM 2197 N N . ARG A 1 279 ? -111.403 -50.810 113.730 1.00 54.31 279 ARG A N 1
ATOM 2198 C CA . ARG A 1 279 ? -112.622 -51.532 114.156 1.00 54.31 279 ARG A CA 1
ATOM 2199 C C . ARG A 1 279 ? -113.483 -50.746 115.164 1.00 54.31 279 ARG A C 1
ATOM 2201 O O . ARG A 1 279 ? -114.535 -51.226 115.568 1.00 54.31 279 ARG A O 1
ATOM 2208 N N . ILE A 1 280 ? -113.039 -49.554 115.580 1.00 57.66 280 ILE A N 1
ATOM 2209 C CA . ILE A 1 280 ? -113.712 -48.707 116.589 1.00 57.66 280 ILE A CA 1
ATOM 2210 C C . ILE A 1 280 ? -114.163 -47.350 116.000 1.00 57.66 280 ILE A C 1
ATOM 2212 O O . ILE A 1 280 ? -114.966 -46.650 116.607 1.00 57.66 280 ILE A O 1
ATOM 2216 N N . ALA A 1 281 ? -113.725 -46.992 114.788 1.00 50.34 281 ALA A N 1
ATOM 2217 C CA . ALA A 1 281 ? -113.959 -45.676 114.181 1.00 50.34 281 ALA A CA 1
ATOM 2218 C C . ALA A 1 281 ? -115.140 -45.609 113.182 1.00 50.34 281 ALA A C 1
ATOM 2220 O O . ALA A 1 281 ? -115.200 -44.675 112.394 1.00 50.34 281 ALA A O 1
ATOM 2221 N N . GLU A 1 282 ? -116.074 -46.566 113.213 1.00 49.22 282 GLU A N 1
ATOM 2222 C CA . GLU A 1 282 ? -117.277 -46.594 112.351 1.00 49.22 282 GLU A CA 1
ATOM 2223 C C . GLU A 1 282 ? -118.554 -45.926 112.929 1.00 49.22 282 GLU A C 1
ATOM 2225 O O . GLU A 1 282 ? -119.467 -45.678 112.151 1.00 49.22 282 GLU A O 1
ATOM 2230 N N . PRO A 1 283 ? -118.672 -45.535 114.221 1.00 56.16 283 PRO A N 1
ATOM 2231 C CA . PRO A 1 283 ? -119.814 -44.736 114.685 1.00 56.16 283 PRO A CA 1
ATOM 2232 C C . PRO A 1 283 ? -119.488 -43.249 114.945 1.00 56.16 283 PRO A C 1
ATOM 2234 O O . PRO A 1 283 ? -120.236 -42.568 115.641 1.00 56.16 283 PRO A O 1
ATOM 2237 N N . LEU A 1 284 ? -118.385 -42.718 114.397 1.00 50.78 284 LEU A N 1
ATOM 2238 C CA . LEU A 1 284 ? -118.069 -41.273 114.405 1.00 50.78 284 LEU A CA 1
ATOM 2239 C C . LEU A 1 284 ? -118.272 -40.601 113.032 1.00 50.78 284 LEU A C 1
ATOM 2241 O O . LEU A 1 284 ? -118.205 -39.377 112.930 1.00 50.78 284 LEU A O 1
ATOM 2245 N N . GLU A 1 285 ? -118.619 -41.382 112.004 1.00 56.44 285 GLU A N 1
ATOM 2246 C CA . GLU A 1 285 ? -119.027 -40.893 110.678 1.00 56.44 285 GLU A CA 1
ATOM 2247 C C . GLU A 1 285 ? -120.449 -40.284 110.660 1.00 56.44 285 GLU A C 1
ATOM 2249 O O . GLU A 1 285 ? -120.821 -39.640 109.684 1.00 56.44 285 GLU A O 1
ATOM 2254 N N . GLU A 1 286 ? -121.219 -40.356 111.757 1.00 55.84 286 GLU A N 1
ATOM 2255 C CA . GLU A 1 286 ? -122.545 -39.709 111.869 1.00 55.84 286 GLU A CA 1
ATOM 2256 C C . GLU A 1 286 ? -122.556 -38.379 112.653 1.00 55.84 286 GLU A C 1
ATOM 2258 O O . GLU A 1 286 ? -123.541 -37.644 112.596 1.00 55.84 286 GLU A O 1
ATOM 2263 N N . THR A 1 287 ? -121.462 -37.992 113.324 1.00 57.44 287 THR A N 1
ATOM 2264 C CA . THR A 1 287 ? -121.353 -36.685 114.014 1.00 57.44 287 THR A CA 1
ATOM 2265 C C . THR A 1 287 ? -120.504 -35.654 113.258 1.00 57.44 287 THR A C 1
ATOM 2267 O O . THR A 1 287 ? -120.636 -34.456 113.509 1.00 57.44 287 THR A O 1
ATOM 2270 N N . ILE A 1 288 ? -119.710 -36.075 112.267 1.00 55.41 288 ILE A N 1
ATOM 2271 C CA . ILE A 1 288 ? -118.910 -35.181 111.405 1.00 55.41 288 ILE A CA 1
ATOM 2272 C C . ILE A 1 288 ? -119.765 -34.552 110.280 1.00 55.41 288 ILE A C 1
ATOM 2274 O O . ILE A 1 288 ? -119.557 -33.389 109.933 1.00 55.41 288 ILE A O 1
ATOM 2278 N N . ALA A 1 289 ? -120.849 -35.213 109.853 1.00 55.97 289 ALA A N 1
ATOM 2279 C CA . ALA A 1 289 ? -121.833 -34.667 108.905 1.00 55.97 289 ALA A CA 1
ATOM 2280 C C . ALA A 1 289 ? -122.623 -33.439 109.433 1.00 55.97 289 ALA A C 1
ATOM 2282 O O . ALA A 1 289 ? -123.222 -32.697 108.654 1.00 55.97 289 ALA A O 1
ATOM 2283 N N . GLN A 1 290 ? -122.623 -33.182 110.750 1.00 56.03 290 GLN A N 1
ATOM 2284 C CA . GLN A 1 290 ? -123.247 -31.989 111.351 1.00 56.03 290 GLN A CA 1
ATOM 2285 C C . GLN A 1 290 ? -122.277 -30.801 111.514 1.00 56.03 290 GLN A C 1
ATOM 2287 O O . GLN A 1 290 ? -122.736 -29.672 111.682 1.00 56.03 290 GLN A O 1
ATOM 2292 N N . LEU A 1 291 ? -120.960 -31.016 111.393 1.00 55.59 291 LEU A N 1
ATOM 2293 C CA . LEU A 1 291 ? -119.932 -29.964 111.479 1.00 55.59 291 LEU A CA 1
ATOM 2294 C C . LEU A 1 291 ? -119.401 -29.524 110.101 1.00 55.59 291 LEU A C 1
ATOM 2296 O O . LEU A 1 291 ? -118.986 -28.376 109.947 1.00 55.59 291 LEU A O 1
ATOM 2300 N N . GLU A 1 292 ? -119.529 -30.353 109.063 1.00 54.75 292 GLU A N 1
ATOM 2301 C CA . GLU A 1 292 ? -119.219 -29.967 107.673 1.00 54.75 292 GLU A CA 1
ATOM 2302 C C . GLU A 1 292 ? -120.189 -28.903 107.107 1.00 54.75 292 GLU A C 1
ATOM 2304 O O . GLU A 1 292 ? -119.793 -28.084 106.277 1.00 54.75 292 GLU A O 1
ATOM 2309 N N . ASN A 1 293 ? -121.411 -28.791 107.649 1.00 57.75 293 ASN A N 1
ATOM 2310 C CA . ASN A 1 293 ? -122.360 -27.711 107.326 1.00 57.75 293 ASN A CA 1
ATOM 2311 C C . ASN A 1 293 ? -122.042 -26.355 107.998 1.00 57.75 293 ASN A C 1
ATOM 2313 O O . ASN A 1 293 ? -122.623 -25.343 107.611 1.00 57.75 293 ASN A O 1
ATOM 2317 N N . GLN A 1 294 ? -121.117 -26.298 108.966 1.00 53.72 294 GLN A N 1
ATOM 2318 C CA . GLN A 1 294 ? -120.644 -25.042 109.581 1.00 53.72 294 GLN A CA 1
ATOM 2319 C C . GLN A 1 294 ? -119.294 -24.568 109.011 1.00 53.72 294 GLN A C 1
ATOM 2321 O O . GLN A 1 294 ? -118.968 -23.385 109.090 1.00 53.72 294 GLN A O 1
ATOM 2326 N N . VAL A 1 295 ? -118.529 -25.455 108.364 1.00 55.53 295 VAL A N 1
ATOM 2327 C CA . VAL A 1 295 ? -117.276 -25.103 107.668 1.00 55.53 295 VAL A CA 1
ATOM 2328 C C . VAL A 1 295 ? -117.542 -24.574 106.247 1.00 55.53 295 VAL A C 1
ATOM 2330 O O . VAL A 1 295 ? -116.789 -23.731 105.765 1.00 55.53 295 VAL A O 1
ATOM 2333 N N . ALA A 1 296 ? -118.670 -24.936 105.622 1.00 54.16 296 ALA A N 1
ATOM 2334 C CA . ALA A 1 296 ? -119.106 -24.374 104.336 1.00 54.16 296 ALA A CA 1
ATOM 2335 C C . ALA A 1 296 ? -119.640 -22.923 104.420 1.00 54.16 296 ALA A C 1
ATOM 2337 O O . ALA A 1 296 ? -119.555 -22.176 103.446 1.00 54.16 296 ALA A O 1
ATOM 2338 N N . SER A 1 297 ? -120.153 -22.479 105.577 1.00 51.59 297 SER A N 1
ATOM 2339 C CA . SER A 1 297 ? -120.566 -21.078 105.778 1.00 51.59 297 SER A CA 1
ATOM 2340 C C . SER A 1 297 ? -119.392 -20.140 106.085 1.00 51.59 297 SER A C 1
ATOM 2342 O O . SER A 1 297 ? -119.501 -18.942 105.853 1.00 51.59 297 SER A O 1
ATOM 2344 N N . LEU A 1 298 ? -118.259 -20.673 106.556 1.00 52.47 298 LEU A N 1
ATOM 2345 C CA . LEU A 1 298 ? -117.042 -19.903 106.844 1.00 52.47 298 LEU A CA 1
ATOM 2346 C C . LEU A 1 298 ? -116.035 -19.912 105.680 1.00 52.47 298 LEU A C 1
ATOM 2348 O O . LEU A 1 298 ? -115.272 -18.960 105.542 1.00 52.47 298 LEU A O 1
ATOM 2352 N N . SER A 1 299 ? -116.071 -20.907 104.784 1.00 54.03 299 SER A N 1
ATOM 2353 C CA . SER A 1 299 ? -115.320 -20.860 103.519 1.00 54.03 299 SER A CA 1
ATOM 2354 C C . SER A 1 299 ? -115.909 -19.856 102.517 1.00 54.03 299 SER A C 1
ATOM 2356 O O . SER A 1 299 ? -115.154 -19.228 101.781 1.00 54.03 299 SER A O 1
ATOM 2358 N N . PHE A 1 300 ? -117.221 -19.592 102.563 1.00 61.03 300 PHE A N 1
ATOM 2359 C CA . PHE A 1 300 ? -117.867 -18.519 101.793 1.00 61.03 300 PHE A CA 1
ATOM 2360 C C . PHE A 1 300 ? -117.484 -17.108 102.289 1.00 61.03 300 PHE A C 1
ATOM 2362 O O . PHE A 1 300 ? -117.330 -16.187 101.488 1.00 61.03 300 PHE A O 1
ATOM 2369 N N . GLU A 1 301 ? -117.259 -16.927 103.596 1.00 58.44 301 GLU A N 1
ATOM 2370 C CA . GLU A 1 301 ? -116.759 -15.661 104.160 1.00 58.44 301 GLU A CA 1
ATOM 2371 C C . GLU A 1 301 ? -115.245 -15.480 103.955 1.00 58.44 301 GLU A C 1
ATOM 2373 O O . GLU A 1 301 ? -114.786 -14.357 103.748 1.00 58.44 301 GLU A O 1
ATOM 2378 N N . PHE A 1 302 ? -114.472 -16.570 103.908 1.00 58.88 302 PHE A N 1
ATOM 2379 C CA . PHE A 1 302 ? -113.035 -16.529 103.621 1.00 58.88 302 PHE A CA 1
ATOM 2380 C C . PHE A 1 302 ? -112.738 -16.232 102.141 1.00 58.88 302 PHE A C 1
ATOM 2382 O O . PHE A 1 302 ? -111.797 -15.505 101.836 1.00 58.88 302 PHE A O 1
ATOM 2389 N N . GLU A 1 303 ? -113.568 -16.712 101.212 1.00 61.69 303 GLU A N 1
ATOM 2390 C CA . GLU A 1 303 ? -113.420 -16.447 99.773 1.00 61.69 303 GLU A CA 1
ATOM 2391 C C . GLU A 1 303 ? -113.930 -15.043 99.382 1.00 61.69 303 GLU A C 1
ATOM 2393 O O . GLU A 1 303 ? -113.341 -14.385 98.523 1.00 61.69 303 GLU A O 1
ATOM 2398 N N . LYS A 1 304 ? -114.914 -14.507 100.122 1.00 62.41 304 LYS A N 1
ATOM 2399 C CA . LYS A 1 304 ? -115.339 -13.096 100.060 1.00 62.41 304 LYS A CA 1
ATOM 2400 C C . LYS A 1 304 ? -114.288 -12.138 100.649 1.00 62.41 304 LYS A C 1
ATOM 2402 O O . LYS A 1 304 ? -114.004 -11.102 100.052 1.00 62.41 304 LYS A O 1
ATOM 2407 N N . ALA A 1 305 ? -113.621 -12.519 101.742 1.00 56.62 305 ALA A N 1
ATOM 2408 C CA . ALA A 1 305 ? -112.513 -11.757 102.329 1.00 56.62 305 ALA A CA 1
ATOM 2409 C C . ALA A 1 305 ? -111.224 -11.801 101.478 1.00 56.62 305 ALA A C 1
ATOM 2411 O O . ALA A 1 305 ? -110.440 -10.851 101.483 1.00 56.62 305 ALA A O 1
ATOM 2412 N N . ASN A 1 306 ? -111.009 -12.865 100.696 1.00 63.34 306 ASN A N 1
ATOM 2413 C CA . ASN A 1 306 ? -109.877 -12.977 99.769 1.00 63.34 306 ASN A CA 1
ATOM 2414 C C . ASN A 1 306 ? -110.113 -12.200 98.450 1.00 63.34 306 ASN A C 1
ATOM 2416 O O . ASN A 1 306 ? -109.162 -11.721 97.827 1.00 63.34 306 ASN A O 1
ATOM 2420 N N . GLN A 1 307 ? -111.377 -11.985 98.059 1.00 65.38 307 GLN A N 1
ATOM 2421 C CA . GLN A 1 307 ? -111.767 -11.011 97.027 1.00 65.38 307 GLN A CA 1
ATOM 2422 C C . GLN A 1 307 ? -111.600 -9.557 97.516 1.00 65.38 307 GLN A C 1
ATOM 2424 O O . GLN A 1 307 ? -111.028 -8.736 96.801 1.00 65.38 307 GLN A O 1
ATOM 2429 N N . GLU A 1 308 ? -111.961 -9.252 98.768 1.00 60.50 308 GLU A N 1
ATOM 2430 C CA . GLU A 1 308 ? -111.745 -7.929 99.385 1.00 60.50 308 GLU A CA 1
ATOM 2431 C C . GLU A 1 308 ? -110.251 -7.626 99.663 1.00 60.50 308 GLU A C 1
ATOM 2433 O O . GLU A 1 308 ? -109.819 -6.470 99.608 1.00 60.50 308 GLU A O 1
ATOM 2438 N N . SER A 1 309 ? -109.415 -8.651 99.875 1.00 56.53 309 SER A N 1
ATOM 2439 C CA . SER A 1 309 ? -107.952 -8.518 100.012 1.00 56.53 309 SER A CA 1
ATOM 2440 C C . SER A 1 309 ? -107.247 -8.183 98.684 1.00 56.53 309 SER A C 1
ATOM 2442 O O . SER A 1 309 ? -106.279 -7.419 98.662 1.00 56.53 309 SER A O 1
ATOM 2444 N N . ASN A 1 310 ? -107.769 -8.666 97.552 1.00 61.38 310 ASN A N 1
ATOM 2445 C CA . ASN A 1 310 ? -107.261 -8.297 96.227 1.00 61.38 310 ASN A CA 1
ATOM 2446 C C . ASN A 1 310 ? -107.792 -6.933 95.747 1.00 61.38 310 ASN A C 1
ATOM 2448 O O . ASN A 1 310 ? -107.031 -6.172 95.151 1.00 61.38 310 ASN A O 1
ATOM 2452 N N . GLU A 1 311 ? -109.011 -6.532 96.124 1.00 59.41 311 GLU A N 1
ATOM 2453 C CA . GLU A 1 311 ? -109.497 -5.158 95.907 1.00 59.41 311 GLU A CA 1
ATOM 2454 C C . GLU A 1 311 ? -108.775 -4.112 96.782 1.00 59.41 311 GLU A C 1
ATOM 2456 O O . GLU A 1 311 ? -108.617 -2.958 96.382 1.00 59.41 311 GLU A O 1
ATOM 2461 N N . THR A 1 312 ? -108.301 -4.479 97.977 1.00 60.75 312 THR A N 1
ATOM 2462 C CA . THR A 1 312 ? -107.499 -3.584 98.839 1.00 60.75 312 THR A CA 1
ATOM 2463 C C . THR A 1 312 ? -106.033 -3.494 98.411 1.00 60.75 312 THR A C 1
ATOM 2465 O O . THR A 1 312 ? -105.377 -2.484 98.671 1.00 60.75 312 THR A O 1
ATOM 2468 N N . ARG A 1 313 ? -105.537 -4.485 97.662 1.00 59.78 313 ARG A N 1
ATOM 2469 C CA . ARG A 1 313 ? -104.224 -4.468 97.005 1.00 59.78 313 ARG A CA 1
ATOM 2470 C C . ARG A 1 313 ? -104.209 -3.613 95.726 1.00 59.78 313 ARG A C 1
ATOM 2472 O O . ARG A 1 313 ? -103.200 -2.962 95.467 1.00 59.78 313 ARG A O 1
ATOM 2479 N N . GLU A 1 314 ? -105.329 -3.500 95.007 1.00 60.12 314 GLU A N 1
ATOM 2480 C CA . GLU A 1 314 ? -105.522 -2.486 93.950 1.00 60.12 314 GLU A CA 1
ATOM 2481 C C . GLU A 1 314 ? -105.763 -1.069 94.521 1.00 60.12 314 GLU A C 1
ATOM 2483 O O . GLU A 1 314 ? -105.241 -0.090 93.987 1.00 60.12 314 GLU A O 1
ATOM 2488 N N . LYS A 1 315 ? -106.421 -0.933 95.683 1.00 59.09 315 LYS A N 1
ATOM 2489 C CA . LYS A 1 315 ? -106.581 0.362 96.391 1.00 59.09 315 LYS A CA 1
ATOM 2490 C C . LYS A 1 315 ? -105.294 0.865 97.079 1.00 59.09 315 LYS A C 1
ATOM 2492 O O . LYS A 1 315 ? -105.168 2.060 97.337 1.00 59.09 315 LYS A O 1
ATOM 2497 N N . LEU A 1 316 ? -104.298 0.004 97.314 1.00 57.81 316 LEU A N 1
ATOM 2498 C CA . LEU A 1 316 ? -102.962 0.386 97.809 1.00 57.81 316 LEU A CA 1
ATOM 2499 C C . LEU A 1 316 ? -102.026 0.918 96.707 1.00 57.81 316 LEU A C 1
ATOM 2501 O O . LEU A 1 316 ? -101.120 1.695 97.007 1.00 57.81 316 LEU A O 1
ATOM 2505 N N . LEU A 1 317 ? -102.282 0.574 95.440 1.00 61.09 317 LEU A N 1
ATOM 2506 C CA . LEU A 1 317 ? -101.628 1.192 94.280 1.00 61.09 317 LEU A CA 1
ATOM 2507 C C . LEU A 1 317 ? -102.238 2.568 93.945 1.00 61.09 317 LEU A C 1
ATOM 2509 O O . LEU A 1 317 ? -101.500 3.460 93.539 1.00 61.09 317 LEU A O 1
ATOM 2513 N N . ALA A 1 318 ? -103.516 2.798 94.271 1.00 57.84 318 ALA A N 1
ATOM 2514 C CA . ALA A 1 318 ? -104.147 4.127 94.247 1.00 57.84 318 ALA A CA 1
ATOM 2515 C C . ALA A 1 318 ? -103.729 5.042 95.431 1.00 57.84 318 ALA A C 1
ATOM 2517 O O . ALA A 1 318 ? -103.737 6.265 95.328 1.00 57.84 318 ALA A O 1
ATOM 2518 N N . LEU A 1 319 ? -103.278 4.485 96.563 1.00 56.00 319 LEU A N 1
ATOM 2519 C CA . LEU A 1 319 ? -102.785 5.263 97.718 1.00 56.00 319 LEU A CA 1
ATOM 2520 C C . LEU A 1 319 ? -101.347 5.791 97.558 1.00 56.00 319 LEU A C 1
ATOM 2522 O O . LEU A 1 319 ? -100.912 6.638 98.343 1.00 56.00 319 LEU A O 1
ATOM 2526 N N . ASN A 1 320 ? -100.622 5.352 96.525 1.00 56.38 320 ASN A N 1
ATOM 2527 C CA . ASN A 1 320 ? -99.336 5.942 96.147 1.00 56.38 320 ASN A CA 1
ATOM 2528 C C . ASN A 1 320 ? -99.516 7.192 95.252 1.00 56.38 320 ASN A C 1
ATOM 2530 O O . ASN A 1 320 ? -98.656 8.069 95.269 1.00 56.38 320 ASN A O 1
ATOM 2534 N N . GLU A 1 321 ? -100.673 7.347 94.595 1.00 59.66 321 GLU A N 1
ATOM 2535 C CA . GLU A 1 321 ? -101.108 8.590 93.926 1.00 59.66 321 GLU A CA 1
ATOM 2536 C C . GLU A 1 321 ? -101.634 9.640 94.934 1.00 59.66 321 GLU A C 1
ATOM 2538 O O . GLU A 1 321 ? -101.471 10.846 94.743 1.00 59.66 321 GLU A O 1
ATOM 2543 N N . ILE A 1 322 ? -102.105 9.212 96.111 1.00 56.69 322 ILE A N 1
ATOM 2544 C CA . ILE A 1 322 ? -102.456 10.108 97.236 1.00 56.69 322 ILE A CA 1
ATOM 2545 C C . ILE A 1 322 ? -101.200 10.631 97.970 1.00 56.69 322 ILE A C 1
ATOM 2547 O O . ILE A 1 322 ? -101.238 11.642 98.679 1.00 56.69 322 ILE A O 1
ATOM 2551 N N . ARG A 1 323 ? -100.024 10.025 97.752 1.00 58.41 323 ARG A N 1
ATOM 2552 C CA . ARG A 1 323 ? -98.743 10.556 98.252 1.00 58.41 323 ARG A CA 1
ATOM 2553 C C . ARG A 1 323 ? -98.261 11.769 97.441 1.00 58.41 323 ARG A C 1
ATOM 2555 O O . ARG A 1 323 ? -97.618 12.642 98.023 1.00 58.41 323 ARG A O 1
ATOM 2562 N N . SER A 1 324 ? -98.639 11.879 96.163 1.00 60.81 324 SER A N 1
ATOM 2563 C CA . SER A 1 324 ? -98.504 13.111 95.365 1.00 60.81 324 SER A CA 1
ATOM 2564 C C . SER A 1 324 ? -99.504 14.200 95.778 1.00 60.81 324 SER A C 1
ATOM 2566 O O . SER A 1 324 ? -99.135 15.372 95.810 1.00 60.81 324 SER A O 1
ATOM 2568 N N . GLU A 1 325 ? -100.714 13.843 96.219 1.00 58.34 325 GLU A N 1
ATOM 2569 C CA . GLU A 1 325 ? -101.699 14.807 96.748 1.00 58.34 325 GLU A CA 1
ATOM 2570 C C . GLU A 1 325 ? -101.398 15.260 98.191 1.00 58.34 325 GLU A C 1
ATOM 2572 O O . GLU A 1 325 ? -101.748 16.371 98.595 1.00 58.34 325 GLU A O 1
ATOM 2577 N N . ARG A 1 326 ? -100.646 14.469 98.970 1.00 60.88 326 ARG A N 1
ATOM 2578 C CA . ARG A 1 326 ? -100.123 14.890 100.282 1.00 60.88 326 ARG A CA 1
ATOM 2579 C C . ARG A 1 326 ? -99.108 16.032 100.166 1.00 60.88 326 ARG A C 1
ATOM 2581 O O . ARG A 1 326 ? -99.053 16.865 101.065 1.00 60.88 326 ARG A O 1
ATOM 2588 N N . ASN A 1 327 ? -98.342 16.105 99.076 1.00 62.72 327 ASN A N 1
ATOM 2589 C CA . ASN A 1 327 ? -97.445 17.237 98.815 1.00 62.72 327 ASN A CA 1
ATOM 2590 C C . ASN A 1 327 ? -98.232 18.507 98.438 1.00 62.72 327 ASN A C 1
ATOM 2592 O O . ASN A 1 327 ? -97.845 19.595 98.846 1.00 62.72 327 ASN A O 1
ATOM 2596 N N . PHE A 1 328 ? -99.393 18.354 97.797 1.00 63.69 328 PHE A N 1
ATOM 2597 C CA . PHE A 1 328 ? -100.315 19.442 97.453 1.00 63.69 328 PHE A CA 1
ATOM 2598 C C . PHE A 1 328 ? -101.118 19.970 98.666 1.00 63.69 328 PHE A C 1
ATOM 2600 O O . PHE A 1 328 ? -101.415 21.158 98.772 1.00 63.69 328 PHE A O 1
ATOM 2607 N N . LEU A 1 329 ? -101.436 19.111 99.644 1.00 60.25 329 LEU A N 1
ATOM 2608 C CA . LEU A 1 329 ? -102.135 19.507 100.878 1.00 60.25 329 LEU A CA 1
ATOM 2609 C C . LEU A 1 329 ? -101.200 20.018 101.987 1.00 60.25 329 LEU A C 1
ATOM 2611 O O . LEU A 1 329 ? -101.656 20.747 102.867 1.00 60.25 329 LEU A O 1
ATOM 2615 N N . LYS A 1 330 ? -99.896 19.715 101.931 1.00 64.44 330 LYS A N 1
ATOM 2616 C CA . LYS A 1 330 ? -98.889 20.292 102.842 1.00 64.44 330 LYS A CA 1
ATOM 2617 C C . LYS A 1 330 ? -98.639 21.783 102.559 1.00 64.44 330 LYS A C 1
ATOM 2619 O O . LYS A 1 330 ? -98.431 22.535 103.504 1.00 64.44 330 LYS A O 1
ATOM 2624 N N . GLU A 1 331 ? -98.772 22.220 101.303 1.00 60.16 331 GLU A N 1
ATOM 2625 C CA . GLU A 1 331 ? -98.790 23.645 100.914 1.00 60.16 331 GLU A CA 1
ATOM 2626 C C . GLU A 1 331 ? -100.070 24.378 101.359 1.00 60.16 331 GLU A C 1
ATOM 2628 O O . GLU A 1 331 ? -100.032 25.572 101.640 1.00 60.16 331 GLU A O 1
ATOM 2633 N N . ARG A 1 332 ? -101.210 23.682 101.507 1.00 61.66 332 ARG A N 1
ATOM 2634 C CA . ARG A 1 332 ? -102.440 24.288 102.064 1.00 61.66 332 ARG A CA 1
ATOM 2635 C C . ARG A 1 332 ? -102.444 24.360 103.592 1.00 61.66 332 ARG A C 1
ATOM 2637 O O . ARG A 1 332 ? -103.084 25.247 104.150 1.00 61.66 332 ARG A O 1
ATOM 2644 N N . LEU A 1 333 ? -101.719 23.470 104.270 1.00 59.19 333 LEU A N 1
ATOM 2645 C CA . LEU A 1 333 ? -101.619 23.440 105.733 1.00 59.19 333 LEU A CA 1
ATOM 2646 C C . LEU A 1 333 ? -100.700 24.553 106.271 1.00 59.19 333 LEU A C 1
ATOM 2648 O O . LEU A 1 333 ? -101.032 25.157 107.288 1.00 59.19 333 LEU A O 1
ATOM 2652 N N . SER A 1 334 ? -99.658 24.950 105.522 1.00 62.38 334 SER A N 1
ATOM 2653 C CA . SER A 1 334 ? -98.867 26.151 105.854 1.00 62.38 334 SER A CA 1
ATOM 2654 C C . SER A 1 334 ? -99.672 27.452 105.729 1.00 62.38 334 SER A C 1
ATOM 2656 O O . SER A 1 334 ? -99.317 28.460 106.333 1.00 62.38 334 SER A O 1
ATOM 2658 N N . HIS A 1 335 ? -100.773 27.436 104.972 1.00 58.19 335 HIS A N 1
ATOM 2659 C CA . HIS A 1 335 ? -101.656 28.588 104.806 1.00 58.19 335 HIS A CA 1
ATOM 2660 C C . HIS A 1 335 ? -102.718 28.702 105.920 1.00 58.19 335 HIS A C 1
ATOM 2662 O O . HIS A 1 335 ? -103.192 29.804 106.181 1.00 58.19 335 HIS A O 1
ATOM 2668 N N . ALA A 1 336 ? -103.049 27.594 106.600 1.00 55.00 336 ALA A N 1
ATOM 2669 C CA . ALA A 1 336 ? -104.012 27.535 107.710 1.00 55.00 336 ALA A CA 1
ATOM 2670 C C . ALA A 1 336 ? -103.347 27.646 109.101 1.00 55.00 336 ALA A C 1
ATOM 2672 O O . ALA A 1 336 ? -103.950 28.169 110.038 1.00 55.00 336 ALA A O 1
ATOM 2673 N N . GLU A 1 337 ? -102.081 27.237 109.250 1.00 57.59 337 GLU A N 1
ATOM 2674 C CA . GLU A 1 337 ? -101.306 27.445 110.488 1.00 57.59 337 GLU A CA 1
ATOM 2675 C C . GLU A 1 337 ? -100.967 28.930 110.732 1.00 57.59 337 GLU A C 1
ATOM 2677 O O . GLU A 1 337 ? -100.847 29.357 111.881 1.00 57.59 337 GLU A O 1
ATOM 2682 N N . ALA A 1 338 ? -100.943 29.753 109.675 1.00 56.44 338 ALA A N 1
ATOM 2683 C CA . ALA A 1 338 ? -100.871 31.213 109.775 1.00 56.44 338 ALA A CA 1
ATOM 2684 C C . ALA A 1 338 ? -102.172 31.857 110.310 1.00 56.44 338 ALA A C 1
ATOM 2686 O O . ALA A 1 338 ? -102.139 32.971 110.829 1.00 56.44 338 ALA A O 1
ATOM 2687 N N . GLU A 1 339 ? -103.308 31.156 110.236 1.00 52.41 339 GLU A N 1
ATOM 2688 C CA . GLU A 1 339 ? -104.624 31.649 110.675 1.00 52.41 339 GLU A CA 1
ATOM 2689 C C . GLU A 1 339 ? -104.926 31.283 112.147 1.00 52.41 339 GLU A C 1
ATOM 2691 O O . GLU A 1 339 ? -105.664 31.988 112.835 1.00 52.41 339 GLU A O 1
ATOM 2696 N N . ILE A 1 340 ? -104.275 30.243 112.691 1.00 53.56 340 ILE A N 1
ATOM 2697 C CA . ILE A 1 340 ? -104.375 29.839 114.112 1.00 53.56 340 ILE A CA 1
ATOM 2698 C C . ILE A 1 340 ? -103.468 30.689 115.024 1.00 53.56 340 ILE A C 1
ATOM 2700 O O . ILE A 1 340 ? -103.753 30.837 116.216 1.00 53.56 340 ILE A O 1
ATOM 2704 N N . ALA A 1 341 ? -102.465 31.370 114.459 1.00 51.19 341 ALA A N 1
ATOM 2705 C CA . ALA A 1 341 ? -101.682 32.406 115.142 1.00 51.19 341 ALA A CA 1
ATOM 2706 C C . ALA A 1 341 ? -102.527 33.614 115.617 1.00 51.19 341 ALA A C 1
ATOM 2708 O O . ALA A 1 341 ? -102.034 34.446 116.375 1.00 51.19 341 ALA A O 1
ATOM 2709 N N . ILE A 1 342 ? -103.803 33.706 115.219 1.00 52.75 342 ILE A N 1
ATOM 2710 C CA . ILE A 1 342 ? -104.682 34.851 115.495 1.00 52.75 342 ILE A CA 1
ATOM 2711 C C . ILE A 1 342 ? -105.736 34.552 116.593 1.00 52.75 342 ILE A C 1
ATOM 2713 O O . ILE A 1 342 ? -106.402 35.472 117.063 1.00 52.75 342 ILE A O 1
ATOM 2717 N N . LEU A 1 343 ? -105.876 33.310 117.093 1.00 45.62 343 LEU A N 1
ATOM 2718 C CA . LEU A 1 343 ? -107.001 32.933 117.981 1.00 45.62 343 LEU A CA 1
ATOM 2719 C C . LEU A 1 343 ? -106.662 32.306 119.351 1.00 45.62 343 LEU A C 1
ATOM 2721 O O . LEU A 1 343 ? -107.559 31.757 119.991 1.00 45.62 343 LEU A O 1
ATOM 2725 N N . GLN A 1 344 ? -105.434 32.432 119.874 1.00 44.88 344 GLN A N 1
ATOM 2726 C CA . GLN A 1 344 ? -105.129 32.040 121.272 1.00 44.88 344 GLN A CA 1
ATOM 2727 C C . GLN A 1 344 ? -104.412 33.105 122.120 1.00 44.88 344 GLN A C 1
ATOM 2729 O O . GLN A 1 344 ? -103.834 32.815 123.167 1.00 44.88 344 GLN A O 1
ATOM 2734 N N . GLU A 1 345 ? -104.587 34.377 121.762 1.00 39.88 345 GLU A N 1
ATOM 2735 C CA . GLU A 1 345 ? -104.490 35.488 122.708 1.00 39.88 345 GLU A CA 1
ATOM 2736 C C . GLU A 1 345 ? -105.832 35.632 123.458 1.00 39.88 345 GLU A C 1
ATOM 2738 O O . GLU A 1 345 ? -106.712 36.375 123.031 1.00 39.88 345 GLU A O 1
ATOM 2743 N N . LYS A 1 346 ? -106.022 34.863 124.547 1.00 38.75 346 LYS A N 1
ATOM 2744 C CA . LYS A 1 346 ? -106.926 35.167 125.688 1.00 38.75 346 LYS A CA 1
ATOM 2745 C C . LYS A 1 346 ? -106.774 34.137 126.831 1.00 38.75 346 LYS A C 1
ATOM 2747 O O . LYS A 1 346 ? -107.434 33.107 126.878 1.00 38.75 346 LYS A O 1
ATOM 2752 N N . LYS A 1 347 ? -105.864 34.474 127.753 1.00 35.41 347 LYS A N 1
ATOM 2753 C CA . LYS A 1 347 ? -105.689 34.022 129.163 1.00 35.41 347 LYS A CA 1
ATOM 2754 C C . LYS A 1 347 ? -107.005 34.129 130.000 1.00 35.41 347 LYS A C 1
ATOM 2756 O O . LYS A 1 347 ? -107.923 34.753 129.465 1.00 35.41 347 LYS A O 1
ATOM 2761 N N . PRO A 1 348 ? -107.125 33.712 131.303 1.00 46.94 348 PRO A N 1
ATOM 2762 C CA . PRO A 1 348 ? -106.068 33.534 132.336 1.00 46.94 348 PRO A CA 1
ATOM 2763 C C . PRO A 1 348 ? -106.291 32.430 133.437 1.00 46.94 348 PRO A C 1
ATOM 2765 O O . PRO A 1 348 ? -107.293 31.727 133.436 1.00 46.94 348 PRO A O 1
ATOM 2768 N N . VAL A 1 349 ? -105.380 32.432 134.440 1.00 34.34 349 VAL A N 1
ATOM 2769 C CA . VAL A 1 349 ? -105.430 31.921 135.851 1.00 34.34 349 VAL A CA 1
ATOM 2770 C C . VAL A 1 349 ? -105.448 30.382 136.013 1.00 34.34 349 VAL A C 1
ATOM 2772 O O . VAL A 1 349 ? -106.290 29.723 135.432 1.00 34.34 349 VAL A O 1
ATOM 2775 N N . VAL A 1 350 ? -104.570 29.695 136.761 1.00 33.91 350 VAL A N 1
ATOM 2776 C CA . VAL A 1 350 ? -104.003 29.924 138.106 1.00 33.91 350 VAL A CA 1
ATOM 2777 C C . VAL A 1 350 ? -102.625 29.225 138.219 1.00 33.91 350 VAL A C 1
ATOM 2779 O O . VAL A 1 350 ? -102.419 28.149 137.665 1.00 33.91 350 VAL A O 1
ATOM 2782 N N . ASP A 1 351 ? -101.713 29.870 138.948 1.00 31.25 351 ASP A N 1
ATOM 2783 C CA . ASP A 1 351 ? -100.540 29.338 139.683 1.00 31.25 351 ASP A CA 1
ATOM 2784 C C . ASP A 1 351 ? -100.926 28.160 140.639 1.00 31.25 351 ASP A C 1
ATOM 2786 O O . ASP A 1 351 ? -102.125 27.931 140.804 1.00 31.25 351 ASP A O 1
ATOM 2790 N N . PRO A 1 352 ? -100.028 27.466 141.388 1.00 46.78 352 PRO A N 1
ATOM 2791 C CA . PRO A 1 352 ? -98.581 27.660 141.533 1.00 46.78 352 PRO A CA 1
ATOM 2792 C C . PRO A 1 352 ? -97.716 26.370 141.569 1.00 46.78 352 PRO A C 1
ATOM 2794 O O . PRO A 1 352 ? -98.200 25.259 141.751 1.00 46.78 352 PRO A O 1
ATOM 2797 N N . LEU A 1 353 ? -96.391 26.564 141.529 1.00 37.34 353 LEU A N 1
ATOM 2798 C CA . LEU A 1 353 ? -95.374 25.685 142.138 1.00 37.34 353 LEU A CA 1
ATOM 2799 C C . LEU A 1 353 ? -95.061 24.331 141.454 1.00 37.34 353 LEU A C 1
ATOM 2801 O O . LEU A 1 353 ? -95.440 23.282 141.958 1.00 37.34 353 LEU A O 1
ATOM 2805 N N . ALA A 1 354 ? -94.237 24.336 140.399 1.00 37.75 354 ALA A N 1
ATOM 2806 C CA . ALA A 1 354 ? -93.222 23.291 140.182 1.00 37.75 354 ALA A CA 1
ATOM 2807 C C . ALA A 1 354 ? -92.266 23.653 139.029 1.00 37.75 354 ALA A C 1
ATOM 2809 O O . ALA A 1 354 ? -92.677 23.828 137.888 1.00 37.75 354 ALA A O 1
ATOM 2810 N N . GLU A 1 355 ? -90.973 23.677 139.355 1.00 40.72 355 GLU A N 1
ATOM 2811 C CA . GLU A 1 355 ? -89.849 23.413 138.439 1.00 40.72 355 GLU A CA 1
ATOM 2812 C C . GLU A 1 355 ? -89.320 24.564 137.564 1.00 40.72 355 GLU A C 1
ATOM 2814 O O . GLU A 1 355 ? -88.950 24.428 136.399 1.00 40.72 355 GLU A O 1
ATOM 2819 N N . GLU A 1 356 ? -89.131 25.677 138.270 1.00 56.47 356 GLU A N 1
ATOM 2820 C CA . GLU A 1 356 ? -88.020 26.652 138.309 1.00 56.47 356 GLU A CA 1
ATOM 2821 C C . GLU A 1 356 ? -86.691 26.397 137.554 1.00 56.47 356 GLU A C 1
ATOM 2823 O O . GLU A 1 356 ? -85.877 27.309 137.490 1.00 56.47 356 GLU A O 1
ATOM 2828 N N . LYS A 1 357 ? -86.353 25.227 137.007 1.00 54.59 357 LYS A N 1
ATOM 2829 C CA . LYS A 1 357 ? -84.968 24.981 136.529 1.00 54.59 357 LYS A CA 1
ATOM 2830 C C . LYS A 1 357 ? -84.863 24.232 135.202 1.00 54.59 357 LYS A C 1
ATOM 2832 O O . LYS A 1 357 ? -83.756 24.041 134.711 1.00 54.59 357 LYS A O 1
ATOM 2837 N N . LEU A 1 358 ? -85.991 23.869 134.578 1.00 52.16 358 LEU A N 1
ATOM 2838 C CA . LEU A 1 358 ? -85.995 22.947 133.433 1.00 52.16 358 LEU A CA 1
ATOM 2839 C C . LEU A 1 358 ? -86.106 23.600 132.041 1.00 52.16 358 LEU A C 1
ATOM 2841 O O . LEU A 1 358 ? -85.813 22.940 131.050 1.00 52.16 358 LEU A O 1
ATOM 2845 N N . ARG A 1 359 ? -86.467 24.886 131.907 1.00 48.19 359 ARG A N 1
ATOM 2846 C CA . ARG A 1 359 ? -86.514 25.545 130.577 1.00 48.19 359 ARG A CA 1
ATOM 2847 C C . ARG A 1 359 ? -85.438 26.594 130.303 1.00 48.19 359 ARG A C 1
ATOM 2849 O O . ARG A 1 359 ? -85.238 26.927 129.143 1.00 48.19 359 ARG A O 1
ATOM 2856 N N . ALA A 1 360 ? -84.656 27.021 131.294 1.00 55.84 360 ALA A N 1
ATOM 2857 C CA . ALA A 1 360 ? -83.433 27.782 131.007 1.00 55.84 360 ALA A CA 1
ATOM 2858 C C . ALA A 1 360 ? -82.406 26.920 130.232 1.00 55.84 360 ALA A C 1
ATOM 2860 O O . ALA A 1 360 ? -81.761 27.409 129.313 1.00 55.84 360 ALA A O 1
ATOM 2861 N N . ALA A 1 361 ? -82.376 25.601 130.483 1.00 54.34 361 ALA A N 1
ATOM 2862 C CA . ALA A 1 361 ? -81.646 24.616 129.671 1.00 54.34 361 ALA A CA 1
ATOM 2863 C C . ALA A 1 361 ? -82.213 24.428 128.243 1.00 54.34 361 ALA A C 1
ATOM 2865 O O . ALA A 1 361 ? -81.548 23.853 127.386 1.00 54.34 361 ALA A O 1
ATOM 2866 N N . LEU A 1 362 ? -83.424 24.924 127.961 1.00 56.47 362 LEU A N 1
ATOM 2867 C CA . LEU A 1 362 ? -84.017 24.932 126.619 1.00 56.47 362 LEU A CA 1
ATOM 2868 C C . LEU A 1 362 ? -83.670 26.202 125.821 1.00 56.47 362 LEU A C 1
ATOM 2870 O O . LEU A 1 362 ? -83.780 26.169 124.601 1.00 56.47 362 LEU A O 1
ATOM 2874 N N . GLN A 1 363 ? -83.157 27.261 126.461 1.00 57.84 363 GLN A N 1
ATOM 2875 C CA . GLN A 1 363 ? -82.722 28.489 125.777 1.00 57.84 363 GLN A CA 1
ATOM 2876 C C . GLN A 1 363 ? -81.263 28.447 125.281 1.00 57.84 363 GLN A C 1
ATOM 2878 O O . GLN A 1 363 ? -80.936 29.142 124.326 1.00 57.84 363 GLN A O 1
ATOM 2883 N N . GLU A 1 364 ? -80.396 27.595 125.841 1.00 60.41 364 GLU A N 1
ATOM 2884 C CA . GLU A 1 364 ? -79.019 27.389 125.336 1.00 60.41 364 GLU A CA 1
ATOM 2885 C C . GLU A 1 364 ? -78.942 26.351 124.190 1.00 60.41 364 GLU A C 1
ATOM 2887 O O . GLU A 1 364 ? -78.024 26.366 123.373 1.00 60.41 364 GLU A O 1
ATOM 2892 N N . VAL A 1 365 ? -79.952 25.478 124.068 1.00 59.19 365 VAL A N 1
ATOM 2893 C CA . VAL A 1 365 ? -80.093 24.513 122.957 1.00 59.19 365 VAL A CA 1
ATOM 2894 C C . VAL A 1 365 ? -80.738 25.155 121.715 1.00 59.19 365 VAL A C 1
ATOM 2896 O O . VAL A 1 365 ? -80.506 24.701 120.593 1.00 59.19 365 VAL A O 1
ATOM 2899 N N . GLU A 1 366 ? -81.502 26.241 121.874 1.00 59.75 366 GLU A N 1
ATOM 2900 C CA . GLU A 1 366 ? -82.073 27.014 120.758 1.00 59.75 366 GLU A CA 1
ATOM 2901 C C . GLU A 1 366 ? -81.055 27.950 120.083 1.00 59.75 366 GLU A C 1
ATOM 2903 O O . GLU A 1 366 ? -81.095 28.104 118.861 1.00 59.75 366 GLU A O 1
ATOM 2908 N N . THR A 1 367 ? -80.074 28.484 120.818 1.00 64.12 367 THR A N 1
ATOM 2909 C CA . THR A 1 367 ? -79.009 29.333 120.247 1.00 64.12 367 THR A CA 1
ATOM 2910 C C . THR A 1 367 ? -77.960 28.526 119.467 1.00 64.12 367 THR A C 1
ATOM 2912 O O . THR A 1 367 ? -77.488 28.982 118.426 1.00 64.12 367 THR A O 1
ATOM 2915 N N . LEU A 1 368 ? -77.667 27.282 119.874 1.00 57.38 368 LEU A N 1
ATOM 2916 C CA . LEU A 1 368 ? -76.806 26.357 119.113 1.00 57.38 368 LEU A CA 1
ATOM 2917 C C . LEU A 1 368 ? -77.505 25.741 117.881 1.00 57.38 368 LEU A C 1
ATOM 2919 O O . LEU A 1 368 ? -76.834 25.395 116.909 1.00 57.38 368 LEU A O 1
ATOM 2923 N N . LYS A 1 369 ? -78.847 25.665 117.858 1.00 59.66 369 LYS A N 1
ATOM 2924 C CA . LYS A 1 369 ? -79.619 25.291 116.654 1.00 59.66 369 LYS A CA 1
ATOM 2925 C C . LYS A 1 369 ? -79.647 26.397 115.595 1.00 59.66 369 LYS A C 1
ATOM 2927 O O . LYS A 1 369 ? -79.639 26.083 114.409 1.00 59.66 369 LYS A O 1
ATOM 2932 N N . GLN A 1 370 ? -79.627 27.671 115.989 1.00 60.94 370 GLN A N 1
ATOM 2933 C CA . GLN A 1 370 ? -79.577 28.796 115.044 1.00 60.94 370 GLN A CA 1
ATOM 2934 C C . GLN A 1 370 ? -78.211 28.925 114.341 1.00 60.94 370 GLN A C 1
ATOM 2936 O O . GLN A 1 370 ? -78.177 29.216 113.150 1.00 60.94 370 GLN A O 1
ATOM 2941 N N . GLN A 1 371 ? -77.098 28.581 115.002 1.00 58.59 371 GLN A N 1
ATOM 2942 C CA . GLN A 1 371 ? -75.769 28.550 114.361 1.00 58.59 371 GLN A CA 1
ATOM 2943 C C . GLN A 1 371 ? -75.566 27.347 113.414 1.00 58.59 371 GLN A C 1
ATOM 2945 O O . GLN A 1 371 ? -74.819 27.451 112.440 1.00 58.59 371 GLN A O 1
ATOM 2950 N N . ALA A 1 372 ? -76.259 26.224 113.647 1.00 58.66 372 ALA A N 1
ATOM 2951 C CA . ALA A 1 372 ? -76.254 25.073 112.738 1.00 58.66 372 ALA A CA 1
ATOM 2952 C C . ALA A 1 372 ? -77.059 25.336 111.447 1.00 58.66 372 ALA A C 1
ATOM 2954 O O . ALA A 1 372 ? -76.628 24.932 110.371 1.00 58.66 372 ALA A O 1
ATOM 2955 N N . VAL A 1 373 ? -78.170 26.080 111.530 1.00 64.06 373 VAL A N 1
ATOM 2956 C CA . VAL A 1 373 ? -79.008 26.447 110.369 1.00 64.06 373 VAL A CA 1
ATOM 2957 C C . VAL A 1 373 ? -78.329 27.498 109.471 1.00 64.06 373 VAL A C 1
ATOM 2959 O O . VAL A 1 373 ? -78.467 27.443 108.250 1.00 64.06 373 VAL A O 1
ATOM 2962 N N . GLU A 1 374 ? -77.520 28.404 110.030 1.00 60.84 374 GLU A N 1
ATOM 2963 C CA . GLU A 1 374 ? -76.738 29.370 109.236 1.00 60.84 374 GLU A CA 1
ATOM 2964 C C . GLU A 1 374 ? -75.522 28.734 108.526 1.00 60.84 374 GLU A C 1
ATOM 2966 O O . GLU A 1 374 ? -75.195 29.123 107.402 1.00 60.84 374 GLU A O 1
ATOM 2971 N N . GLN A 1 375 ? -74.880 27.712 109.113 1.00 60.22 375 GLN A N 1
ATOM 2972 C CA . GLN A 1 375 ? -73.813 26.955 108.435 1.00 60.22 375 GLN A CA 1
ATOM 2973 C C . GLN A 1 375 ? -74.346 25.958 107.392 1.00 60.22 375 GLN A C 1
ATOM 2975 O O . GLN A 1 375 ? -73.698 25.762 106.360 1.00 60.22 375 GLN A O 1
ATOM 2980 N N . GLU A 1 376 ? -75.532 25.378 107.602 1.00 61.16 376 GLU A N 1
ATOM 2981 C CA . GLU A 1 376 ? -76.201 24.513 106.620 1.00 61.16 376 GLU A CA 1
ATOM 2982 C C . GLU A 1 376 ? -76.673 25.324 105.397 1.00 61.16 376 GLU A C 1
ATOM 2984 O O . GLU A 1 376 ? -76.453 24.894 104.265 1.00 61.16 376 GLU A O 1
ATOM 2989 N N . GLY A 1 377 ? -77.159 26.559 105.600 1.00 66.31 377 GLY A N 1
ATOM 2990 C CA . GLY A 1 377 ? -77.510 27.505 104.530 1.00 66.31 377 GLY A CA 1
ATOM 2991 C C . GLY A 1 377 ? -76.327 27.907 103.635 1.00 66.31 377 GLY A C 1
ATOM 2992 O O . GLY A 1 377 ? -76.437 27.877 102.404 1.00 66.31 377 GLY A O 1
ATOM 2993 N N . LEU A 1 378 ? -75.162 28.201 104.231 1.00 61.66 378 LEU A N 1
ATOM 2994 C CA . LEU A 1 378 ? -73.947 28.570 103.488 1.00 61.66 378 LEU A CA 1
ATOM 2995 C C . LEU A 1 378 ? -73.341 27.381 102.712 1.00 61.66 378 LEU A C 1
ATOM 2997 O O . LEU A 1 378 ? -72.714 27.571 101.666 1.00 61.66 378 LEU A O 1
ATOM 3001 N N . LEU A 1 379 ? -73.533 26.151 103.207 1.00 59.91 379 LEU A N 1
ATOM 3002 C CA . LEU A 1 379 ? -73.128 24.917 102.527 1.00 59.91 379 LEU A CA 1
ATOM 3003 C C . LEU A 1 379 ? -74.103 24.534 101.406 1.00 59.91 379 LEU A C 1
ATOM 3005 O O . LEU A 1 379 ? -73.638 24.140 100.340 1.00 59.91 379 LEU A O 1
ATOM 3009 N N . THR A 1 380 ? -75.416 24.726 101.566 1.00 63.06 380 THR A N 1
ATOM 3010 C CA . THR A 1 380 ? -76.389 24.479 100.485 1.00 63.06 380 THR A CA 1
ATOM 3011 C C . THR A 1 380 ? -76.248 25.450 99.313 1.00 63.06 380 THR A C 1
ATOM 3013 O O . THR A 1 380 ? -76.346 25.014 98.170 1.00 63.06 380 THR A O 1
ATOM 3016 N N . GLN A 1 381 ? -75.905 26.722 99.555 1.00 64.69 381 GLN A N 1
ATOM 3017 C CA . GLN A 1 381 ? -75.666 27.693 98.480 1.00 64.69 381 GLN A CA 1
ATOM 3018 C C . GLN A 1 381 ? -74.389 27.367 97.677 1.00 64.69 381 GLN A C 1
ATOM 3020 O O . GLN A 1 381 ? -74.412 27.373 96.447 1.00 64.69 381 GLN A O 1
ATOM 3025 N N . LYS A 1 382 ? -73.301 26.952 98.349 1.00 64.38 382 LYS A N 1
ATOM 3026 C CA . LYS A 1 382 ? -72.059 26.508 97.681 1.00 64.38 382 LYS A CA 1
ATOM 3027 C C . LYS A 1 382 ? -72.201 25.163 96.957 1.00 64.38 382 LYS A C 1
ATOM 3029 O O . LYS A 1 382 ? -71.544 24.943 95.943 1.00 64.38 382 LYS A O 1
ATOM 3034 N N . LEU A 1 383 ? -73.061 24.266 97.442 1.00 63.09 383 LEU A N 1
ATOM 3035 C CA . LEU A 1 383 ? -73.332 22.966 96.810 1.00 63.09 383 LEU A CA 1
ATOM 3036 C C . LEU A 1 383 ? -74.250 23.112 95.578 1.00 63.09 383 LEU A C 1
ATOM 3038 O O . LEU A 1 383 ? -74.141 22.327 94.637 1.00 63.09 383 LEU A O 1
ATOM 3042 N N . GLN A 1 384 ? -75.090 24.150 95.537 1.00 63.53 384 GLN A N 1
ATOM 3043 C CA . GLN A 1 384 ? -75.951 24.479 94.396 1.00 63.53 384 GLN A CA 1
ATOM 3044 C C . GLN A 1 384 ? -75.184 25.218 93.277 1.00 63.53 384 GLN A C 1
ATOM 3046 O O . GLN A 1 384 ? -75.372 24.899 92.104 1.00 63.53 384 GLN A O 1
ATOM 3051 N N . GLU A 1 385 ? -74.230 26.095 93.617 1.00 64.31 385 GLU A N 1
ATOM 3052 C CA . GLU A 1 385 ? -73.299 26.717 92.650 1.00 64.31 385 GLU A CA 1
ATOM 3053 C C . GLU A 1 385 ? -72.271 25.713 92.078 1.00 64.31 385 GLU A C 1
ATOM 3055 O O . GLU A 1 385 ? -71.934 25.765 90.890 1.00 64.31 385 GLU A O 1
ATOM 3060 N N . ALA A 1 386 ? -71.823 24.737 92.881 1.00 59.31 386 ALA A N 1
ATOM 3061 C CA . ALA A 1 386 ? -70.952 23.651 92.423 1.00 59.31 386 ALA A CA 1
ATOM 3062 C C . ALA A 1 386 ? -71.684 22.626 91.533 1.00 59.31 386 ALA A C 1
ATOM 3064 O O . ALA A 1 386 ? -71.103 22.149 90.561 1.00 59.31 386 ALA A O 1
ATOM 3065 N N . LYS A 1 387 ? -72.965 22.320 91.801 1.00 65.69 387 LYS A N 1
ATOM 3066 C CA . LYS A 1 387 ? -73.782 21.456 90.926 1.00 65.69 387 LYS A CA 1
ATOM 3067 C C . LYS A 1 387 ? -74.085 22.104 89.573 1.00 65.69 387 LYS A C 1
ATOM 3069 O O . LYS A 1 387 ? -73.925 21.437 88.558 1.00 65.69 387 LYS A O 1
ATOM 3074 N N . GLY A 1 388 ? -74.399 23.403 89.540 1.00 68.25 388 GLY A N 1
ATOM 3075 C CA . GLY A 1 388 ? -74.600 24.130 88.279 1.00 68.25 388 GLY A CA 1
ATOM 3076 C C . GLY A 1 388 ? -73.329 24.233 87.423 1.00 68.25 388 GLY A C 1
ATOM 3077 O O . GLY A 1 388 ? -73.399 24.151 86.200 1.00 68.25 388 GLY A O 1
ATOM 3078 N N . SER A 1 389 ? -72.152 24.332 88.050 1.00 57.84 389 SER A N 1
ATOM 3079 C CA . SER A 1 389 ? -70.868 24.362 87.329 1.00 57.84 389 SER A CA 1
ATOM 3080 C C . SER A 1 389 ? -70.432 22.981 86.812 1.00 57.84 389 SER A C 1
ATOM 3082 O O . SER A 1 389 ? -69.714 22.904 85.818 1.00 57.84 389 SER A O 1
ATOM 3084 N N . ILE A 1 390 ? -70.877 21.891 87.450 1.00 61.75 390 ILE A N 1
ATOM 3085 C CA . ILE A 1 390 ? -70.596 20.510 87.022 1.00 61.75 390 ILE A CA 1
ATOM 3086 C C . ILE A 1 390 ? -71.563 20.062 85.917 1.00 61.75 390 ILE A C 1
ATOM 3088 O O . ILE A 1 390 ? -71.119 19.440 84.961 1.00 61.75 390 ILE A O 1
ATOM 3092 N N . GLU A 1 391 ? -72.848 20.421 85.969 1.00 63.94 391 GLU A N 1
ATOM 3093 C CA . GLU A 1 391 ? -73.808 20.087 84.900 1.00 63.94 391 GLU A CA 1
ATOM 3094 C C . GLU A 1 391 ? -73.486 20.823 83.589 1.00 63.94 391 GLU A C 1
ATOM 3096 O O . GLU A 1 391 ? -73.494 20.212 82.522 1.00 63.94 391 GLU A O 1
ATOM 3101 N N . HIS A 1 392 ? -73.049 22.086 83.663 1.00 62.84 392 HIS A N 1
ATOM 3102 C CA . HIS A 1 392 ? -72.629 22.844 82.480 1.00 62.84 392 HIS A CA 1
ATOM 3103 C C . HIS A 1 392 ? -71.281 22.363 81.898 1.00 62.84 392 HIS A C 1
ATOM 3105 O O . HIS A 1 392 ? -71.047 22.504 80.694 1.00 62.84 392 HIS A O 1
ATOM 3111 N N . ALA A 1 393 ? -70.408 21.774 82.730 1.00 57.41 393 ALA A N 1
ATOM 3112 C CA . ALA A 1 393 ? -69.157 21.144 82.303 1.00 57.41 393 ALA A CA 1
ATOM 3113 C C . ALA A 1 393 ? -69.382 19.742 81.710 1.00 57.41 393 ALA A C 1
ATOM 3115 O O . ALA A 1 393 ? -68.730 19.399 80.730 1.00 57.41 393 ALA A O 1
ATOM 3116 N N . VAL A 1 394 ? -70.341 18.967 82.230 1.00 65.12 394 VAL A N 1
ATOM 3117 C CA . VAL A 1 394 ? -70.711 17.639 81.705 1.00 65.12 394 VAL A CA 1
ATOM 3118 C C . VAL A 1 394 ? -71.496 17.750 80.390 1.00 65.12 394 VAL A C 1
ATOM 3120 O O . VAL A 1 394 ? -71.265 16.953 79.483 1.00 65.12 394 VAL A O 1
ATOM 3123 N N . GLU A 1 395 ? -72.343 18.770 80.209 1.00 64.81 395 GLU A N 1
ATOM 3124 C CA . GLU A 1 395 ? -72.976 19.049 78.907 1.00 64.81 395 GLU A CA 1
ATOM 3125 C C . GLU A 1 395 ? -71.983 19.606 77.875 1.00 64.81 395 GLU A C 1
ATOM 3127 O O . GLU A 1 395 ? -72.051 19.235 76.703 1.00 64.81 395 GLU A O 1
ATOM 3132 N N . GLN A 1 396 ? -71.005 20.429 78.281 1.00 64.38 396 GLN A N 1
ATOM 3133 C CA . GLN A 1 396 ? -69.917 20.838 77.383 1.00 64.38 396 GLN A CA 1
ATOM 3134 C C . GLN A 1 396 ? -68.966 19.683 77.045 1.00 64.38 396 GLN A C 1
ATOM 3136 O O . GLN A 1 396 ? -68.513 19.613 75.907 1.00 64.38 396 GLN A O 1
ATOM 3141 N N . GLU A 1 397 ? -68.689 18.761 77.969 1.00 63.94 397 GLU A N 1
ATOM 3142 C CA . GLU A 1 397 ? -67.865 17.573 77.719 1.00 63.94 397 GLU A CA 1
ATOM 3143 C C . GLU A 1 397 ? -68.594 16.550 76.837 1.00 63.94 397 GLU A C 1
ATOM 3145 O O . GLU A 1 397 ? -67.969 15.970 75.955 1.00 63.94 397 GLU A O 1
ATOM 3150 N N . ALA A 1 398 ? -69.916 16.388 76.969 1.00 64.88 398 ALA A N 1
ATOM 3151 C CA . ALA A 1 398 ? -70.719 15.559 76.068 1.00 64.88 398 ALA A CA 1
ATOM 3152 C C . ALA A 1 398 ? -70.812 16.163 74.654 1.00 64.88 398 ALA A C 1
ATOM 3154 O O . ALA A 1 398 ? -70.605 15.453 73.670 1.00 64.88 398 ALA A O 1
ATOM 3155 N N . LEU A 1 399 ? -71.011 17.483 74.538 1.00 66.81 399 LEU A N 1
ATOM 3156 C CA . LEU A 1 399 ? -71.081 18.179 73.248 1.00 66.81 399 LEU A CA 1
ATOM 3157 C C . LEU A 1 399 ? -69.701 18.301 72.572 1.00 66.81 399 LEU A C 1
ATOM 3159 O O . LEU A 1 399 ? -69.606 18.276 71.346 1.00 66.81 399 LEU A O 1
ATOM 3163 N N . LEU A 1 400 ? -68.615 18.396 73.351 1.00 62.94 400 LEU A N 1
ATOM 3164 C CA . LEU A 1 400 ? -67.240 18.302 72.850 1.00 62.94 400 LEU A CA 1
ATOM 3165 C C . LEU A 1 400 ? -66.846 16.853 72.549 1.00 62.94 400 LEU A C 1
ATOM 3167 O O . LEU A 1 400 ? -66.156 16.641 71.568 1.00 62.94 400 LEU A O 1
ATOM 3171 N N . SER A 1 401 ? -67.311 15.853 73.300 1.00 62.88 401 SER A N 1
ATOM 3172 C CA . SER A 1 401 ? -67.108 14.425 73.009 1.00 62.88 401 SER A CA 1
ATOM 3173 C C . SER A 1 401 ? -67.824 13.999 71.727 1.00 62.88 401 SER A C 1
ATOM 3175 O O . SER A 1 401 ? -67.318 13.137 71.011 1.00 62.88 401 SER A O 1
ATOM 3177 N N . GLU A 1 402 ? -69.004 14.547 71.446 1.00 65.56 402 GLU A N 1
ATOM 3178 C CA . GLU A 1 402 ? -69.760 14.269 70.225 1.00 65.56 402 GLU A CA 1
ATOM 3179 C C . GLU A 1 402 ? -69.130 14.993 69.030 1.00 65.56 402 GLU A C 1
ATOM 3181 O O . GLU A 1 402 ? -68.829 14.346 68.031 1.00 65.56 402 GLU A O 1
ATOM 3186 N N . LYS A 1 403 ? -68.732 16.266 69.186 1.00 69.12 403 LYS A N 1
ATOM 3187 C CA . LYS A 1 403 ? -67.942 16.993 68.175 1.00 69.12 403 LYS A CA 1
ATOM 3188 C C . LYS A 1 403 ? -66.539 16.428 67.963 1.00 69.12 403 LYS A C 1
ATOM 3190 O O . LYS A 1 403 ? -66.001 16.559 66.874 1.00 69.12 403 LYS A O 1
ATOM 3195 N N . LEU A 1 404 ? -65.931 15.792 68.963 1.00 61.59 404 LEU A N 1
ATOM 3196 C CA . LEU A 1 404 ? -64.624 15.139 68.855 1.00 61.59 404 LEU A CA 1
ATOM 3197 C C . LEU A 1 404 ? -64.764 13.730 68.262 1.00 61.59 404 LEU A C 1
ATOM 3199 O O . LEU A 1 404 ? -63.857 13.297 67.565 1.00 61.59 404 LEU A O 1
ATOM 3203 N N . LYS A 1 405 ? -65.914 13.056 68.411 1.00 67.44 405 LYS A N 1
ATOM 3204 C CA . LYS A 1 405 ? -66.257 11.844 67.644 1.00 67.44 405 LYS A CA 1
ATOM 3205 C C . LYS A 1 405 ? -66.631 12.153 66.193 1.00 67.44 405 LYS A C 1
ATOM 3207 O O . LYS A 1 405 ? -66.201 11.411 65.318 1.00 67.44 405 LYS A O 1
ATOM 3212 N N . GLU A 1 406 ? -67.339 13.248 65.922 1.00 65.12 406 GLU A N 1
ATOM 3213 C CA . GLU A 1 406 ? -67.603 13.733 64.561 1.00 65.12 406 GLU A CA 1
ATOM 3214 C C . GLU A 1 406 ? -66.323 14.255 63.901 1.00 65.12 406 GLU A C 1
ATOM 3216 O O . GLU A 1 406 ? -66.024 13.852 62.786 1.00 65.12 406 GLU A O 1
ATOM 3221 N N . ALA A 1 407 ? -65.477 15.017 64.604 1.00 57.41 407 ALA A N 1
ATOM 3222 C CA . ALA A 1 407 ? -64.186 15.467 64.082 1.00 57.41 407 ALA A CA 1
ATOM 3223 C C . ALA A 1 407 ? -63.157 14.329 63.970 1.00 57.41 407 ALA A C 1
ATOM 3225 O O . ALA A 1 407 ? -62.351 14.345 63.051 1.00 57.41 407 ALA A O 1
ATOM 3226 N N . MET A 1 408 ? -63.163 13.308 64.837 1.00 57.84 408 MET A N 1
ATOM 3227 C CA . MET A 1 408 ? -62.346 12.097 64.636 1.00 57.84 408 MET A CA 1
ATOM 3228 C C . MET A 1 408 ? -62.928 11.184 63.548 1.00 57.84 408 MET A C 1
ATOM 3230 O O . MET A 1 408 ? -62.166 10.487 62.879 1.00 57.84 408 MET A O 1
ATOM 3234 N N . GLY A 1 409 ? -64.242 11.218 63.316 1.00 65.75 409 GLY A N 1
ATOM 3235 C CA . GLY A 1 409 ? -64.915 10.619 62.162 1.00 65.75 409 GLY A CA 1
ATOM 3236 C C . GLY A 1 409 ? -64.530 11.312 60.854 1.00 65.75 409 GLY A C 1
ATOM 3237 O O . GLY A 1 409 ? -64.140 10.654 59.898 1.00 65.75 409 GLY A O 1
ATOM 3238 N N . GLU A 1 410 ? -64.501 12.642 60.835 1.00 53.03 410 GLU A N 1
ATOM 3239 C CA . GLU A 1 410 ? -64.058 13.443 59.694 1.00 53.03 410 GLU A CA 1
ATOM 3240 C C . GLU A 1 410 ? -62.535 13.404 59.511 1.00 53.03 410 GLU A C 1
ATOM 3242 O O . GLU A 1 410 ? -62.072 13.371 58.379 1.00 53.03 410 GLU A O 1
ATOM 3247 N N . ILE A 1 411 ? -61.728 13.302 60.574 1.00 52.00 411 ILE A N 1
ATOM 3248 C CA . ILE A 1 411 ? -60.267 13.110 60.488 1.00 52.00 411 ILE A CA 1
ATOM 3249 C C . ILE A 1 411 ? -59.916 11.672 60.089 1.00 52.00 411 ILE A C 1
ATOM 3251 O O . ILE A 1 411 ? -58.902 11.474 59.427 1.00 52.00 411 ILE A O 1
ATOM 3255 N N . SER A 1 412 ? -60.723 10.662 60.427 1.00 50.91 412 SER A N 1
ATOM 3256 C CA . SER A 1 412 ? -60.537 9.296 59.909 1.00 50.91 412 SER A CA 1
ATOM 3257 C C . SER A 1 412 ? -61.017 9.163 58.461 1.00 50.91 412 SER A C 1
ATOM 3259 O O . SER A 1 412 ? -60.343 8.501 57.675 1.00 50.91 412 SER A O 1
ATOM 3261 N N . PHE A 1 413 ? -62.068 9.888 58.064 1.00 48.78 413 PHE A N 1
ATOM 3262 C CA . PHE A 1 413 ? -62.535 9.973 56.678 1.00 48.78 413 PHE A CA 1
ATOM 3263 C C . PHE A 1 413 ? -61.599 10.816 55.784 1.00 48.78 413 PHE A C 1
ATOM 3265 O O . PHE A 1 413 ? -61.293 10.409 54.668 1.00 48.78 413 PHE A O 1
ATOM 3272 N N . LEU A 1 414 ? -61.026 11.917 56.287 1.00 43.28 414 LEU A N 1
ATOM 3273 C CA . LEU A 1 414 ? -60.018 12.736 55.589 1.00 43.28 414 LEU A CA 1
ATOM 3274 C C . LEU A 1 414 ? -58.590 12.161 55.683 1.00 43.28 414 LEU A C 1
ATOM 3276 O O . LEU A 1 414 ? -57.760 12.460 54.832 1.00 43.28 414 LEU A O 1
ATOM 3280 N N . LYS A 1 415 ? -58.284 11.274 56.643 1.00 44.22 415 LYS A N 1
ATOM 3281 C CA . LYS A 1 415 ? -57.091 10.401 56.565 1.00 44.22 415 LYS A CA 1
ATOM 3282 C C . LYS A 1 415 ? -57.283 9.218 55.613 1.00 44.22 415 LYS A C 1
ATOM 3284 O O . LYS A 1 415 ? -56.286 8.651 55.176 1.00 44.22 415 LYS A O 1
ATOM 3289 N N . GLN A 1 416 ? -58.522 8.861 55.271 1.00 46.66 416 GLN A N 1
ATOM 3290 C CA . GLN A 1 416 ? -58.838 7.879 54.224 1.00 46.66 416 GLN A CA 1
ATOM 3291 C C . GLN A 1 416 ? -59.093 8.502 52.843 1.00 46.66 416 GLN A C 1
ATOM 3293 O O . GLN A 1 416 ? -59.131 7.774 51.853 1.00 46.66 416 GLN A O 1
ATOM 3298 N N . GLN A 1 417 ? -59.171 9.829 52.731 1.00 49.81 417 GLN A N 1
ATOM 3299 C CA . GLN A 1 417 ? -59.162 10.540 51.455 1.00 49.81 417 GLN A CA 1
ATOM 3300 C C . GLN A 1 417 ? -58.256 11.775 51.520 1.00 49.81 417 GLN A C 1
ATOM 3302 O O . GLN A 1 417 ? -58.648 12.813 52.042 1.00 49.81 417 GLN A O 1
ATOM 3307 N N . LYS A 1 418 ? -57.095 11.655 50.854 1.00 49.78 418 LYS A N 1
ATOM 3308 C CA . LYS A 1 418 ? -56.079 12.685 50.543 1.00 49.78 418 LYS A CA 1
ATOM 3309 C C . LYS A 1 418 ? -54.965 12.914 51.576 1.00 49.78 418 LYS A C 1
ATOM 3311 O O . LYS A 1 418 ? -54.756 14.015 52.064 1.00 49.78 418 LYS A O 1
ATOM 3316 N N . CYS A 1 419 ? -54.104 11.916 51.712 1.00 44.50 419 CYS A N 1
ATOM 3317 C CA . CYS A 1 419 ? -52.765 12.062 51.138 1.00 44.50 419 CYS A CA 1
ATOM 3318 C C . CYS A 1 419 ? -52.611 10.878 50.196 1.00 44.50 419 CYS A C 1
ATOM 3320 O O . CYS A 1 419 ? -52.570 9.749 50.678 1.00 44.50 419 CYS A O 1
ATOM 3322 N N . ASP A 1 420 ? -52.616 11.114 48.882 1.00 49.28 420 ASP A N 1
ATOM 3323 C CA . ASP A 1 420 ? -52.328 10.039 47.938 1.00 49.28 420 ASP A CA 1
ATOM 3324 C C . ASP A 1 420 ? -50.992 9.408 48.355 1.00 49.28 420 ASP A C 1
ATOM 3326 O O . ASP A 1 420 ? -49.981 10.123 48.401 1.00 49.28 420 ASP A O 1
ATOM 3330 N N . PRO A 1 421 ? -50.958 8.104 48.687 1.00 54.53 421 PRO A N 1
ATOM 3331 C CA . PRO A 1 421 ? -49.702 7.409 48.941 1.00 54.53 421 PRO A CA 1
ATOM 3332 C C . PRO A 1 421 ? -48.772 7.537 47.729 1.00 54.53 421 PRO A C 1
ATOM 3334 O O . PRO A 1 421 ? -47.565 7.586 47.910 1.00 54.53 421 PRO A O 1
ATOM 3337 N N . GLU A 1 422 ? -49.329 7.755 46.532 1.00 53.00 422 GLU A N 1
ATOM 3338 C CA . GLU A 1 422 ? -48.591 8.136 45.332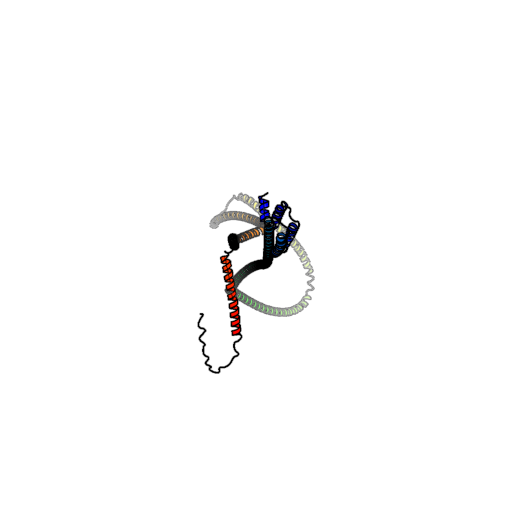 1.00 53.00 422 GLU A CA 1
ATOM 3339 C C . GLU A 1 422 ? -47.818 9.450 45.464 1.00 53.00 422 GLU A C 1
ATOM 3341 O O . GLU A 1 422 ? -46.701 9.502 44.984 1.00 53.00 422 GLU A O 1
ATOM 3346 N N . ILE A 1 423 ? -48.328 10.510 46.101 1.00 53.62 423 ILE A N 1
ATOM 3347 C CA . ILE A 1 423 ? -47.601 11.794 46.176 1.00 53.62 423 ILE A CA 1
ATOM 3348 C C . ILE A 1 423 ? -46.520 11.743 47.258 1.00 53.62 423 ILE A C 1
ATOM 3350 O O . ILE A 1 423 ? -45.439 12.291 47.063 1.00 53.62 423 ILE A O 1
ATOM 3354 N N . ALA A 1 424 ? -46.773 11.064 48.380 1.00 58.84 424 ALA A N 1
ATOM 3355 C CA . ALA A 1 424 ? -45.758 10.855 49.413 1.00 58.84 424 ALA A CA 1
ATOM 3356 C C . ALA A 1 424 ? -44.655 9.895 48.932 1.00 58.84 424 ALA A C 1
ATOM 3358 O O . ALA A 1 424 ? -43.476 10.200 49.108 1.00 58.84 424 ALA A O 1
ATOM 3359 N N . GLU A 1 425 ? -45.011 8.802 48.246 1.00 65.81 425 GLU A N 1
ATOM 3360 C CA . GLU A 1 425 ? -44.036 7.949 47.559 1.00 65.81 425 GLU A CA 1
ATOM 3361 C C . GLU A 1 425 ? -43.348 8.689 46.417 1.00 65.81 425 GLU A C 1
ATOM 3363 O O . GLU A 1 425 ? -42.146 8.540 46.276 1.00 65.81 425 GLU A O 1
ATOM 3368 N N . GLN A 1 426 ? -44.034 9.522 45.630 1.00 67.06 426 GLN A N 1
ATOM 3369 C CA . GLN A 1 426 ? -43.406 10.302 44.557 1.00 67.06 426 GLN A CA 1
ATOM 3370 C C . GLN A 1 426 ? -42.484 11.391 45.099 1.00 67.06 426 GLN A C 1
ATOM 3372 O O . GLN A 1 426 ? -41.486 11.685 44.449 1.00 67.06 426 GLN A O 1
ATOM 3377 N N . LEU A 1 427 ? -42.766 11.983 46.263 1.00 64.38 427 LEU A N 1
ATOM 3378 C CA . LEU A 1 427 ? -41.892 12.971 46.894 1.00 64.38 427 LEU A CA 1
ATOM 3379 C C . LEU A 1 427 ? -40.666 12.298 47.520 1.00 64.38 427 LEU A C 1
ATOM 3381 O O . LEU A 1 427 ? -39.558 12.793 47.341 1.00 64.38 427 LEU A O 1
ATOM 3385 N N . ASP A 1 428 ? -40.843 11.155 48.187 1.00 72.56 428 ASP A N 1
ATOM 3386 C CA . ASP A 1 428 ? -39.736 10.369 48.745 1.00 72.56 428 ASP A CA 1
ATOM 3387 C C . ASP A 1 428 ? -38.900 9.724 47.622 1.00 72.56 428 ASP A C 1
ATOM 3389 O O . ASP A 1 428 ? -37.672 9.731 47.652 1.00 72.56 428 ASP A O 1
ATOM 3393 N N . PHE A 1 429 ? -39.548 9.279 46.543 1.00 74.50 429 PHE A N 1
ATOM 3394 C CA . PHE A 1 429 ? -38.911 8.841 45.302 1.00 74.50 429 PHE A CA 1
ATOM 3395 C C . PHE A 1 429 ? -38.195 9.997 44.607 1.00 74.50 429 PHE A C 1
ATOM 3397 O O . PHE A 1 429 ? -37.062 9.824 44.178 1.00 74.50 429 PHE A O 1
ATOM 3404 N N . ALA A 1 430 ? -38.788 11.191 44.524 1.00 70.31 430 ALA A N 1
ATOM 3405 C CA . ALA A 1 430 ? -38.136 12.366 43.955 1.00 70.31 430 ALA A CA 1
ATOM 3406 C C . ALA A 1 430 ? -36.949 12.815 44.814 1.00 70.31 430 ALA A C 1
ATOM 3408 O O . ALA A 1 430 ? -35.918 13.167 44.255 1.00 70.31 430 ALA A O 1
ATOM 3409 N N . GLN A 1 431 ? -37.034 12.748 46.143 1.00 74.12 431 GLN A N 1
ATOM 3410 C CA . GLN A 1 431 ? -35.919 13.056 47.042 1.00 74.12 431 GLN A CA 1
ATOM 3411 C C . GLN A 1 431 ? -34.800 12.015 46.947 1.00 74.12 431 GLN A C 1
ATOM 3413 O O . GLN A 1 431 ? -33.636 12.400 46.828 1.00 74.12 431 GLN A O 1
ATOM 3418 N N . ARG A 1 432 ? -35.123 10.716 46.896 1.00 78.94 432 ARG A N 1
ATOM 3419 C CA . ARG A 1 432 ? -34.138 9.652 46.631 1.00 78.94 432 ARG A CA 1
ATOM 3420 C C . ARG A 1 432 ? -33.509 9.810 45.255 1.00 78.94 432 ARG A C 1
ATOM 3422 O O . ARG A 1 432 ? -32.295 9.742 45.142 1.00 78.94 432 ARG A O 1
ATOM 3429 N N . LYS A 1 433 ? -34.300 10.122 44.230 1.00 79.50 433 LYS A N 1
ATOM 3430 C CA . LYS A 1 433 ? -33.818 10.329 42.862 1.00 79.50 433 LYS A CA 1
ATOM 3431 C C . LYS A 1 433 ? -32.979 11.600 42.738 1.00 79.50 433 LYS A C 1
ATOM 3433 O O . LYS A 1 433 ? -31.997 11.597 42.013 1.00 79.50 433 LYS A O 1
ATOM 3438 N N . VAL A 1 434 ? -33.303 12.674 43.461 1.00 73.25 434 VAL A N 1
ATOM 3439 C CA . VAL A 1 434 ? -32.466 13.884 43.553 1.00 73.25 434 VAL A CA 1
ATOM 3440 C C . VAL A 1 434 ? -31.161 13.581 44.289 1.00 73.25 434 VAL A C 1
ATOM 3442 O O . VAL A 1 434 ? -30.108 14.033 43.849 1.00 73.25 434 VAL A O 1
ATOM 3445 N N . TYR A 1 435 ? -31.191 12.773 45.350 1.00 79.56 435 TYR A N 1
ATOM 3446 C CA . TYR A 1 435 ? -29.985 12.325 46.046 1.00 79.56 435 TYR A CA 1
ATOM 3447 C C . TYR A 1 435 ? -29.114 11.417 45.159 1.00 79.56 435 TYR A C 1
ATOM 3449 O O . TYR A 1 435 ? -27.912 11.649 45.039 1.00 79.56 435 TYR A O 1
ATOM 3457 N N . GLU A 1 436 ? -29.705 10.460 44.445 1.00 78.00 436 GLU A N 1
ATOM 3458 C CA . GLU A 1 436 ? -29.019 9.624 43.453 1.00 78.00 436 GLU A CA 1
ATOM 3459 C C . GLU A 1 436 ? -28.442 10.464 42.305 1.00 78.00 436 GLU A C 1
ATOM 3461 O O . GLU A 1 436 ? -27.273 10.315 41.953 1.00 78.00 436 GLU A O 1
ATOM 3466 N N . LEU A 1 437 ? -29.206 11.421 41.769 1.00 72.06 437 LEU A N 1
ATOM 3467 C CA . LEU A 1 437 ? -28.728 12.348 40.740 1.00 72.06 437 LEU A CA 1
ATOM 3468 C C . LEU A 1 437 ? -27.608 13.261 41.259 1.00 72.06 437 LEU A C 1
ATOM 3470 O O . LEU A 1 437 ? -26.679 13.558 40.509 1.00 72.06 437 LEU A O 1
ATOM 3474 N N . SER A 1 438 ? -27.629 13.639 42.541 1.00 72.25 438 SER A N 1
ATOM 3475 C CA . SER A 1 438 ? -26.544 14.401 43.171 1.00 72.25 438 SER A CA 1
ATOM 3476 C C . SER A 1 438 ? -25.247 13.593 43.300 1.00 72.25 438 SER A C 1
ATOM 3478 O O . SER A 1 438 ? -24.165 14.176 43.260 1.00 72.25 438 SER A O 1
ATOM 3480 N N . GLN A 1 439 ? -25.327 12.257 43.374 1.00 77.88 439 GLN A N 1
ATOM 3481 C CA . GLN A 1 439 ? -24.156 11.373 43.286 1.00 77.88 439 GLN A CA 1
ATOM 3482 C C . GLN A 1 439 ? -23.689 11.156 41.838 1.00 77.88 439 GLN A C 1
ATOM 3484 O O . GLN A 1 439 ? -22.501 10.941 41.592 1.00 77.88 439 GLN A O 1
ATOM 3489 N N . ILE A 1 440 ? -24.597 11.264 40.865 1.00 78.75 440 ILE A N 1
ATOM 3490 C CA . ILE A 1 440 ? -24.281 11.169 39.433 1.00 78.75 440 ILE A CA 1
ATOM 3491 C C . ILE A 1 440 ? -23.633 12.462 38.913 1.00 78.75 440 ILE A C 1
ATOM 3493 O O . ILE A 1 440 ? -22.781 12.402 38.031 1.00 78.75 440 ILE A O 1
ATOM 3497 N N . GLU A 1 441 ? -23.959 13.635 39.460 1.00 77.56 441 GLU A N 1
ATOM 3498 C CA . GLU A 1 441 ? -23.387 14.915 39.023 1.00 77.56 441 GLU A CA 1
ATOM 3499 C C . GLU A 1 441 ? -21.840 14.994 39.101 1.00 77.56 441 GLU A C 1
ATOM 3501 O O . GLU A 1 441 ? -21.220 15.419 38.118 1.00 77.56 441 GLU A O 1
ATOM 3506 N N . PRO A 1 442 ? -21.161 14.571 40.189 1.00 81.12 442 PRO A N 1
ATOM 3507 C CA . PRO A 1 442 ? -19.701 14.518 40.220 1.00 81.12 442 PRO A CA 1
ATOM 3508 C C . PRO A 1 442 ? -19.128 13.479 39.245 1.00 81.12 442 PRO A C 1
ATOM 3510 O O . PRO A 1 442 ? -18.105 13.760 38.618 1.00 81.12 442 PRO A O 1
ATOM 3513 N N . LEU A 1 443 ? -19.799 12.338 39.037 1.00 82.06 443 LEU A N 1
ATOM 3514 C CA . LEU A 1 443 ? -19.399 11.347 38.028 1.00 82.06 443 LEU A CA 1
ATOM 3515 C C . LEU A 1 443 ? -19.528 11.906 36.608 1.00 82.06 443 LEU A C 1
ATOM 3517 O O . LEU A 1 443 ? -18.628 11.728 35.793 1.00 82.06 443 LEU A O 1
ATOM 3521 N N . TYR A 1 444 ? -20.592 12.654 36.319 1.00 85.31 444 TYR A N 1
ATOM 3522 C CA . TYR A 1 444 ? -20.775 13.345 35.047 1.00 85.31 444 TYR A CA 1
ATOM 3523 C C . TYR A 1 444 ? -19.717 14.435 34.838 1.00 85.31 444 TYR A C 1
ATOM 3525 O O . TYR A 1 444 ? -19.143 14.528 33.755 1.00 85.31 444 TYR A O 1
ATOM 3533 N N . LYS A 1 445 ? -19.387 15.224 35.872 1.00 85.44 445 LYS A N 1
ATOM 3534 C CA . LYS A 1 445 ? -18.283 16.202 35.813 1.00 85.44 445 LYS A CA 1
ATOM 3535 C C . LYS A 1 445 ? -16.940 15.520 35.555 1.00 85.44 445 LYS A C 1
ATOM 3537 O O . LYS A 1 445 ? -16.156 16.017 34.749 1.00 85.44 445 LYS A O 1
ATOM 3542 N N . GLN A 1 446 ? -16.687 14.377 36.187 1.00 87.88 446 GLN A N 1
ATOM 3543 C CA . GLN A 1 446 ? -15.471 13.599 35.970 1.00 87.88 446 GLN A CA 1
ATOM 3544 C C . GLN A 1 446 ? -15.421 13.002 34.558 1.00 87.88 446 GLN A C 1
ATOM 3546 O O . GLN A 1 446 ? -14.393 13.108 33.893 1.00 87.88 446 GLN A O 1
ATOM 3551 N N . LEU A 1 447 ? -16.530 12.447 34.067 1.00 89.12 447 LEU A N 1
ATOM 3552 C CA . LEU A 1 447 ? -16.639 11.909 32.714 1.00 89.12 447 LEU A CA 1
ATOM 3553 C C . LEU A 1 447 ? -16.464 13.013 31.665 1.00 89.12 447 LEU A C 1
ATOM 3555 O O . LEU A 1 447 ? -15.716 12.839 30.708 1.00 89.12 447 LEU A O 1
ATOM 3559 N N . LYS A 1 448 ? -17.085 14.179 31.871 1.00 91.50 448 LYS A N 1
ATOM 3560 C CA . LYS A 1 448 ? -16.915 15.351 31.006 1.00 91.50 448 LYS A CA 1
ATOM 3561 C C . LYS A 1 448 ? -15.455 15.801 30.964 1.00 91.50 448 LYS A C 1
ATOM 3563 O O . LYS A 1 448 ? -14.920 15.997 29.877 1.00 91.50 448 LYS A O 1
ATOM 3568 N N . LYS A 1 449 ? -14.792 15.867 32.124 1.00 91.06 449 LYS A N 1
ATOM 3569 C CA . LYS A 1 449 ? -13.363 16.187 32.217 1.00 91.06 449 LYS A CA 1
ATOM 3570 C C . LYS A 1 449 ? -12.502 15.161 31.470 1.00 91.06 449 LYS A C 1
ATOM 3572 O O . LYS A 1 449 ? -11.620 15.554 30.717 1.00 91.06 449 LYS A O 1
ATOM 3577 N N . GLN A 1 450 ? -12.795 13.865 31.602 1.00 89.88 450 GLN A N 1
ATOM 3578 C CA . GLN A 1 450 ? -12.107 12.814 30.842 1.00 89.88 450 GLN A CA 1
ATOM 3579 C C . GLN A 1 450 ? -12.339 12.932 29.332 1.00 89.88 450 GLN A C 1
ATOM 3581 O O . GLN A 1 450 ? -11.421 12.680 28.555 1.00 89.88 450 GLN A O 1
ATOM 3586 N N . PHE A 1 451 ? -13.542 13.316 28.899 1.00 93.00 451 PHE A N 1
ATOM 3587 C CA . PHE A 1 451 ? -13.818 13.588 27.490 1.00 93.00 451 PHE A CA 1
ATOM 3588 C C . PHE A 1 451 ? -13.026 14.794 26.989 1.00 93.00 451 PHE A C 1
ATOM 3590 O O . PHE A 1 451 ? -12.411 14.697 25.933 1.00 93.00 451 PHE A O 1
ATOM 3597 N N . GLU A 1 452 ? -12.977 15.894 27.740 1.00 91.12 452 GLU A N 1
ATOM 3598 C CA . GLU A 1 452 ? -12.177 17.074 27.389 1.00 91.12 452 GLU A CA 1
ATOM 3599 C C . GLU A 1 452 ? -10.675 16.758 27.336 1.00 91.12 452 GLU A C 1
ATOM 3601 O O . GLU A 1 452 ? -10.016 17.127 26.366 1.00 91.12 452 GLU A O 1
ATOM 3606 N N . GLU A 1 453 ? -10.143 16.000 28.298 1.00 92.06 453 GLU A N 1
ATOM 3607 C CA . GLU A 1 453 ? -8.749 15.535 28.297 1.00 92.06 453 GLU A CA 1
ATOM 3608 C C . GLU A 1 453 ? -8.452 14.624 27.097 1.00 92.06 453 GLU A C 1
ATOM 3610 O O . GLU A 1 453 ? -7.477 14.847 26.376 1.00 92.06 453 GLU A O 1
ATOM 3615 N N . LYS A 1 454 ? -9.310 13.633 26.818 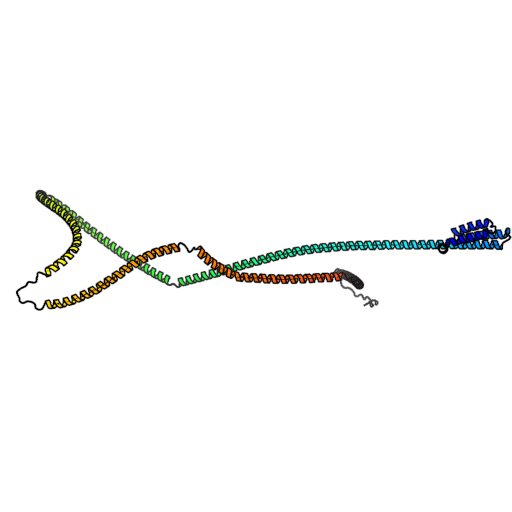1.00 93.50 454 LYS A N 1
ATOM 3616 C CA . LYS A 1 454 ? -9.157 12.757 25.646 1.00 93.50 454 LYS A CA 1
ATOM 3617 C C . LYS A 1 454 ? -9.247 13.535 24.341 1.00 93.50 454 LYS A C 1
ATOM 3619 O O . LYS A 1 454 ? -8.480 13.252 23.428 1.00 93.50 454 LYS A O 1
ATOM 3624 N N . ASN A 1 455 ? -10.138 14.518 24.251 1.00 90.62 455 ASN A N 1
ATOM 3625 C CA . ASN A 1 455 ? -10.282 15.335 23.052 1.00 90.62 455 ASN A CA 1
ATOM 3626 C C . ASN A 1 455 ? -9.044 16.224 22.843 1.00 90.62 455 ASN A C 1
ATOM 3628 O O . ASN A 1 455 ? -8.537 16.327 21.729 1.00 90.62 455 ASN A O 1
ATOM 3632 N N . GLN A 1 456 ? -8.484 16.794 23.916 1.00 91.69 456 GLN A N 1
ATOM 3633 C CA . GLN A 1 456 ? -7.212 17.524 23.860 1.00 91.69 456 GLN A CA 1
ATOM 3634 C C . GLN A 1 456 ? -6.046 16.628 23.433 1.00 91.69 456 GLN A C 1
ATOM 3636 O O . GLN A 1 456 ? -5.243 17.044 22.598 1.00 91.69 456 GLN A O 1
ATOM 3641 N N . ILE A 1 457 ? -5.953 15.408 23.973 1.00 91.56 457 ILE A N 1
ATOM 3642 C CA . ILE A 1 457 ? -4.944 14.429 23.550 1.00 91.56 457 ILE A CA 1
ATOM 3643 C C . ILE A 1 457 ? -5.135 14.116 22.071 1.00 91.56 457 ILE A C 1
ATOM 3645 O O . ILE A 1 457 ? -4.185 14.245 21.319 1.00 91.56 457 ILE A O 1
ATOM 3649 N N . LEU A 1 458 ? -6.357 13.822 21.627 1.00 91.62 458 LEU A N 1
ATOM 3650 C CA . LEU A 1 458 ? -6.652 13.498 20.232 1.00 91.62 458 LEU A CA 1
ATOM 3651 C C . LEU A 1 458 ? -6.268 14.640 19.281 1.00 91.62 458 LEU A C 1
ATOM 3653 O O . LEU A 1 458 ? -5.686 14.390 18.228 1.00 91.62 458 LEU A O 1
ATOM 3657 N N . HIS A 1 459 ? -6.511 15.897 19.663 1.00 90.06 459 HIS A N 1
ATOM 3658 C CA . HIS A 1 459 ? -6.042 17.057 18.903 1.00 90.06 459 HIS A CA 1
ATOM 3659 C C . HIS A 1 459 ? -4.511 17.173 18.873 1.00 90.06 459 HIS A C 1
ATOM 3661 O O . HIS A 1 459 ? -3.960 17.455 17.808 1.00 90.06 459 HIS A O 1
ATOM 3667 N N . LYS A 1 460 ? -3.820 16.921 19.993 1.00 91.06 460 LYS A N 1
ATOM 3668 C CA . LYS A 1 460 ? -2.347 16.884 20.038 1.00 91.06 460 LYS A CA 1
ATOM 3669 C C . LYS A 1 460 ? -1.787 15.761 19.171 1.00 91.06 460 LYS A C 1
ATOM 3671 O O . LYS A 1 460 ? -0.943 16.031 18.327 1.00 91.06 460 LYS A O 1
ATOM 3676 N N . THR A 1 461 ? -2.312 14.543 19.300 1.00 91.69 461 THR A N 1
ATOM 3677 C CA . THR A 1 461 ? -1.879 13.392 18.502 1.00 91.69 461 THR A CA 1
ATOM 3678 C C . THR A 1 461 ? -2.129 13.644 17.024 1.00 91.69 461 THR A C 1
ATOM 3680 O O . THR A 1 461 ? -1.266 13.357 16.212 1.00 91.69 461 THR A O 1
ATOM 3683 N N . ARG A 1 462 ? -3.266 14.251 16.653 1.00 92.31 462 ARG A N 1
ATOM 3684 C CA . ARG A 1 462 ? -3.542 14.630 15.262 1.00 92.31 462 ARG A CA 1
ATOM 3685 C C . ARG A 1 462 ? -2.526 15.644 14.735 1.00 92.31 462 ARG A C 1
ATOM 3687 O O . ARG A 1 462 ? -2.079 15.501 13.605 1.00 92.31 462 ARG A O 1
ATOM 3694 N N . ALA A 1 463 ? -2.154 16.644 15.533 1.00 91.38 463 ALA A N 1
ATOM 3695 C CA . ALA A 1 463 ? -1.133 17.621 15.155 1.00 91.38 463 ALA A CA 1
ATOM 3696 C C . ALA A 1 463 ? 0.261 16.983 15.013 1.00 91.38 463 ALA A C 1
ATOM 3698 O O . ALA A 1 463 ? 0.975 17.293 14.064 1.00 91.38 463 ALA A O 1
ATOM 3699 N N . GLU A 1 464 ? 0.631 16.070 15.914 1.00 90.56 464 GLU A N 1
ATOM 3700 C CA . GLU A 1 464 ? 1.882 15.304 15.839 1.00 90.56 464 GLU A CA 1
ATOM 3701 C C . GLU A 1 464 ? 1.918 14.387 14.612 1.00 90.56 464 GLU A C 1
ATOM 3703 O O . GLU A 1 464 ? 2.930 14.347 13.920 1.00 90.56 464 GLU A O 1
ATOM 3708 N N . LEU A 1 465 ? 0.805 13.718 14.293 1.00 91.44 465 LEU A N 1
ATOM 3709 C CA . LEU A 1 465 ? 0.679 12.857 13.114 1.00 91.44 465 LEU A CA 1
ATOM 3710 C C . LEU A 1 465 ? 0.806 13.671 11.823 1.00 91.44 465 LEU A C 1
ATOM 3712 O O . LEU A 1 465 ? 1.581 13.307 10.949 1.00 91.44 465 LEU A O 1
ATOM 3716 N N . PHE A 1 466 ? 0.139 14.828 11.743 1.00 91.94 466 PHE A N 1
ATOM 3717 C CA . PHE A 1 466 ? 0.319 15.746 10.616 1.00 91.94 466 PHE A CA 1
ATOM 3718 C C . PHE A 1 466 ? 1.761 16.235 10.489 1.00 91.94 466 PHE A C 1
ATOM 3720 O O . PHE A 1 466 ? 2.271 16.331 9.376 1.00 91.94 466 PHE A O 1
ATOM 3727 N N . LYS A 1 467 ? 2.428 16.528 11.611 1.00 91.81 467 LYS A N 1
ATOM 3728 C CA . LYS A 1 467 ? 3.830 16.947 11.607 1.00 91.81 467 LYS A CA 1
ATOM 3729 C C . LYS A 1 467 ? 4.741 15.829 11.089 1.00 91.81 467 LYS A C 1
ATOM 3731 O O . LYS A 1 467 ? 5.559 16.085 10.208 1.00 91.81 467 LYS A O 1
ATOM 3736 N N . ALA A 1 468 ? 4.557 14.605 11.578 1.00 90.31 468 ALA A N 1
ATOM 3737 C CA . ALA A 1 468 ? 5.297 13.433 11.122 1.00 90.31 468 ALA A CA 1
ATOM 3738 C C . ALA A 1 468 ? 5.062 13.149 9.629 1.00 90.31 468 ALA A C 1
ATOM 3740 O O . ALA A 1 468 ? 6.023 12.910 8.903 1.00 90.31 468 ALA A O 1
ATOM 3741 N N . ASP A 1 469 ? 3.821 13.263 9.147 1.00 91.38 469 ASP A N 1
ATOM 3742 C CA . ASP A 1 469 ? 3.499 13.117 7.723 1.00 91.38 469 ASP A CA 1
ATOM 3743 C C . ASP A 1 469 ? 4.192 14.189 6.876 1.00 91.38 469 ASP A C 1
ATOM 3745 O O . ASP A 1 469 ? 4.774 13.873 5.839 1.00 91.38 469 ASP A O 1
ATOM 3749 N N . THR A 1 470 ? 4.198 15.454 7.316 1.00 90.56 470 THR A N 1
ATOM 3750 C CA . THR A 1 470 ? 4.930 16.513 6.602 1.00 90.56 470 THR A CA 1
ATOM 3751 C C . THR A 1 470 ? 6.442 16.297 6.603 1.00 90.56 470 THR A C 1
ATOM 3753 O O . THR A 1 470 ? 7.092 16.588 5.601 1.00 90.56 470 THR A O 1
ATOM 3756 N N . GLU A 1 471 ? 7.014 15.768 7.687 1.00 90.44 471 GLU A N 1
ATOM 3757 C CA . GLU A 1 471 ? 8.439 15.425 7.758 1.00 90.44 471 GLU A CA 1
ATOM 3758 C C . GLU A 1 471 ? 8.773 14.242 6.839 1.00 90.44 471 GLU A C 1
ATOM 3760 O O . GLU A 1 471 ? 9.744 14.311 6.090 1.00 90.44 471 GLU A O 1
ATOM 3765 N N . LEU A 1 472 ? 7.936 13.201 6.808 1.00 89.25 472 LEU A N 1
ATOM 3766 C CA . LEU A 1 472 ? 8.080 12.075 5.881 1.00 89.25 472 LEU A CA 1
ATOM 3767 C C . LEU A 1 472 ? 7.986 12.512 4.421 1.00 89.25 472 LEU A C 1
ATOM 3769 O O . LEU A 1 472 ? 8.768 12.057 3.591 1.00 89.25 472 LEU A O 1
ATOM 3773 N N . LEU A 1 473 ? 7.038 13.392 4.101 1.00 90.19 473 LEU A N 1
ATOM 3774 C CA . LEU A 1 473 ? 6.854 13.896 2.743 1.00 90.19 473 LEU A CA 1
ATOM 3775 C C . LEU A 1 473 ? 8.049 14.751 2.312 1.00 90.19 473 LEU A C 1
ATOM 3777 O O . LEU A 1 473 ? 8.519 14.617 1.186 1.00 90.19 473 LEU A O 1
ATOM 3781 N N . ARG A 1 474 ? 8.612 15.542 3.232 1.00 89.81 474 ARG A N 1
ATOM 3782 C CA . ARG A 1 474 ? 9.864 16.269 3.006 1.00 89.81 474 ARG A CA 1
ATOM 3783 C C . ARG A 1 474 ? 11.042 15.324 2.766 1.00 89.81 474 ARG A C 1
ATOM 3785 O O . ARG A 1 474 ? 11.754 15.514 1.794 1.00 89.81 474 ARG A O 1
ATOM 3792 N N . ILE A 1 475 ? 11.207 14.282 3.585 1.00 87.44 475 ILE A N 1
ATOM 3793 C CA . ILE A 1 475 ? 12.264 13.274 3.391 1.00 87.44 475 ILE A CA 1
ATOM 3794 C C . ILE A 1 475 ? 12.103 12.564 2.041 1.00 87.44 475 ILE A C 1
ATOM 3796 O O . ILE A 1 475 ? 13.098 12.309 1.371 1.00 87.44 475 ILE A O 1
ATOM 3800 N N . LYS A 1 476 ? 10.870 12.257 1.617 1.00 86.81 476 LYS A N 1
ATOM 3801 C CA . LYS A 1 476 ? 10.614 11.679 0.290 1.00 86.81 476 LYS A CA 1
ATOM 3802 C C . LYS A 1 476 ? 11.023 12.626 -0.831 1.00 86.81 476 LYS A C 1
ATOM 3804 O O . LYS A 1 476 ? 11.722 12.189 -1.731 1.00 86.81 476 LYS A O 1
ATOM 3809 N N . MET A 1 477 ? 10.647 13.902 -0.748 1.00 83.50 477 MET A N 1
ATOM 3810 C CA . MET A 1 477 ? 11.060 14.903 -1.736 1.00 83.50 477 MET A CA 1
ATOM 3811 C C . MET A 1 477 ? 12.579 15.092 -1.765 1.00 83.50 477 MET A C 1
ATOM 3813 O O . MET A 1 477 ? 13.154 15.178 -2.843 1.00 83.50 477 MET A O 1
ATOM 3817 N N . ASP A 1 478 ? 13.235 15.116 -0.603 1.00 80.94 478 ASP A N 1
ATOM 3818 C CA . ASP A 1 478 ? 14.694 15.219 -0.510 1.00 80.94 478 ASP A CA 1
ATOM 3819 C C . ASP A 1 478 ? 15.373 13.966 -1.095 1.00 80.94 478 ASP A C 1
ATOM 3821 O O . ASP A 1 478 ? 16.400 14.074 -1.760 1.00 80.94 478 ASP A O 1
ATOM 3825 N N . LYS A 1 479 ? 14.783 12.777 -0.909 1.00 81.19 479 LYS A N 1
ATOM 3826 C CA . LYS A 1 479 ? 15.268 11.522 -1.501 1.00 81.19 479 LYS A CA 1
ATOM 3827 C C . LYS A 1 479 ? 15.066 11.483 -3.017 1.00 81.19 479 LYS A C 1
ATOM 3829 O O . LYS A 1 479 ? 15.992 11.134 -3.731 1.00 81.19 479 LYS A O 1
ATOM 3834 N N . GLU A 1 480 ? 13.899 11.892 -3.508 1.00 78.31 480 GLU A N 1
ATOM 3835 C CA . GLU A 1 480 ? 13.620 12.008 -4.946 1.00 78.31 480 GLU A CA 1
ATOM 3836 C C . GLU A 1 480 ? 14.522 13.058 -5.614 1.00 78.31 480 GLU A C 1
ATOM 3838 O O . GLU A 1 480 ? 14.960 12.860 -6.743 1.00 78.31 480 GLU A O 1
ATOM 3843 N N . ALA A 1 481 ? 14.855 14.148 -4.915 1.00 73.19 481 ALA A N 1
ATOM 3844 C CA . ALA A 1 481 ? 15.843 15.119 -5.381 1.00 73.19 481 ALA A CA 1
ATOM 3845 C C . ALA A 1 481 ? 17.257 14.514 -5.442 1.00 73.19 481 ALA A C 1
ATOM 3847 O O . ALA A 1 481 ? 17.975 14.754 -6.409 1.00 73.19 481 ALA A O 1
ATOM 3848 N N . PHE A 1 482 ? 17.633 13.688 -4.461 1.00 67.06 482 PHE A N 1
ATOM 3849 C CA . PHE A 1 482 ? 18.897 12.944 -4.474 1.00 67.06 482 PHE A CA 1
ATOM 3850 C C . PHE A 1 482 ? 18.960 11.872 -5.572 1.00 67.06 482 PHE A C 1
ATOM 3852 O O . PHE A 1 482 ? 20.034 11.638 -6.113 1.00 67.06 482 PHE A O 1
ATOM 3859 N N . ASP A 1 483 ? 17.834 11.248 -5.923 1.00 60.28 483 ASP A N 1
ATOM 3860 C CA . ASP A 1 483 ? 17.759 10.258 -7.006 1.00 60.28 483 ASP A CA 1
ATOM 3861 C C . ASP A 1 483 ? 17.766 10.916 -8.409 1.00 60.28 483 ASP A C 1
ATOM 3863 O O . ASP A 1 483 ? 18.051 10.250 -9.405 1.00 60.28 483 ASP A O 1
ATOM 3867 N N . LEU A 1 484 ? 17.469 12.222 -8.510 1.00 54.91 484 LEU A N 1
ATOM 3868 C CA . LEU A 1 484 ? 17.486 12.996 -9.763 1.00 54.91 484 LEU A CA 1
ATOM 3869 C C . LEU A 1 484 ? 18.830 13.679 -10.053 1.00 54.91 484 LEU A C 1
ATOM 3871 O O . LEU A 1 484 ? 19.141 13.926 -11.223 1.00 54.91 484 LEU A O 1
ATOM 3875 N N . ASP A 1 485 ? 19.640 13.946 -9.029 1.00 53.75 485 ASP A N 1
ATOM 3876 C CA . ASP A 1 485 ? 21.041 14.317 -9.211 1.00 53.75 485 ASP A CA 1
ATOM 3877 C C . ASP A 1 485 ? 21.835 13.043 -9.507 1.00 53.75 485 ASP A C 1
ATOM 3879 O O . ASP A 1 485 ? 22.392 12.404 -8.615 1.00 53.75 485 ASP A O 1
ATOM 3883 N N . ALA A 1 486 ? 21.853 12.661 -10.791 1.00 55.72 486 ALA A N 1
ATOM 3884 C CA . ALA A 1 486 ? 22.719 11.611 -11.311 1.00 55.72 486 ALA A CA 1
ATOM 3885 C C . ALA A 1 486 ? 24.107 11.763 -10.681 1.00 55.72 486 ALA A C 1
ATOM 3887 O O . ALA A 1 486 ? 24.757 12.803 -10.851 1.00 55.72 486 ALA A O 1
ATOM 3888 N N . LEU A 1 487 ? 24.509 10.744 -9.912 1.00 56.97 487 LEU A N 1
ATOM 3889 C CA . LEU A 1 487 ? 25.800 10.691 -9.243 1.00 56.97 487 LEU A CA 1
ATOM 3890 C C . LEU A 1 487 ? 26.868 11.160 -10.241 1.00 56.97 487 LEU A C 1
ATOM 3892 O O . LEU A 1 487 ? 26.844 10.726 -11.399 1.00 56.97 487 LEU A O 1
ATOM 3896 N N . PRO A 1 488 ? 27.779 12.071 -9.845 1.00 65.50 488 PRO A N 1
ATOM 3897 C CA . PRO A 1 488 ? 28.860 12.496 -10.720 1.00 65.50 488 PRO A CA 1
ATOM 3898 C C . PRO A 1 488 ? 29.490 11.246 -11.324 1.00 65.50 488 PRO A C 1
ATOM 3900 O O . PRO A 1 488 ? 29.775 10.303 -10.590 1.00 65.50 488 PRO A O 1
ATOM 3903 N N . LYS A 1 489 ? 29.655 11.198 -12.649 1.00 72.06 489 LYS A N 1
ATOM 3904 C CA . LYS A 1 489 ? 30.077 9.978 -13.368 1.00 72.06 489 LYS A CA 1
ATOM 3905 C C . LYS A 1 489 ? 31.348 9.339 -12.790 1.00 72.06 489 LYS A C 1
ATOM 3907 O O . LYS A 1 489 ? 31.571 8.146 -12.953 1.00 72.06 489 LYS A O 1
ATOM 3912 N N . GLU A 1 490 ? 32.167 10.136 -12.108 1.00 72.44 490 GLU A N 1
ATOM 3913 C CA . GLU A 1 490 ? 33.327 9.702 -11.327 1.00 72.44 490 GLU A CA 1
ATOM 3914 C C . GLU A 1 490 ? 32.948 8.769 -10.162 1.00 72.44 490 GLU A C 1
ATOM 3916 O O . GLU A 1 490 ? 33.560 7.719 -9.997 1.00 72.44 490 GLU A O 1
ATOM 3921 N N . VAL A 1 491 ? 31.895 9.093 -9.410 1.00 71.94 491 VAL A N 1
ATOM 3922 C CA . VAL A 1 491 ? 31.393 8.302 -8.277 1.00 71.94 491 VAL A CA 1
ATOM 3923 C C . VAL A 1 491 ? 30.674 7.039 -8.755 1.00 71.94 491 VAL A C 1
ATOM 3925 O O . VAL A 1 491 ? 30.820 5.992 -8.133 1.00 71.94 491 VAL A O 1
ATOM 3928 N N . GLU A 1 492 ? 29.954 7.084 -9.883 1.00 75.75 492 GLU A N 1
ATOM 3929 C CA . GLU A 1 492 ? 29.391 5.867 -10.499 1.00 75.75 492 GLU A CA 1
ATOM 3930 C C . GLU A 1 492 ? 30.491 4.908 -10.973 1.00 75.75 492 GLU A C 1
ATOM 3932 O O . GLU A 1 492 ? 30.376 3.691 -10.806 1.00 75.75 492 GLU A O 1
ATOM 3937 N N . ALA A 1 493 ? 31.580 5.443 -11.532 1.00 78.50 493 ALA A N 1
ATOM 3938 C CA . ALA A 1 493 ? 32.727 4.645 -11.950 1.00 78.50 493 ALA A CA 1
ATOM 3939 C C . ALA A 1 493 ? 33.459 4.016 -10.751 1.00 78.50 493 ALA A C 1
ATOM 3941 O O . ALA A 1 493 ? 33.822 2.840 -10.818 1.00 78.50 493 ALA A O 1
ATOM 3942 N N . GLU A 1 494 ? 33.632 4.755 -9.651 1.00 83.25 494 GLU A N 1
ATOM 3943 C CA . GLU A 1 494 ? 34.200 4.231 -8.400 1.00 83.25 494 GLU A CA 1
ATOM 3944 C C . GLU A 1 494 ? 33.285 3.195 -7.731 1.00 83.25 494 GLU A C 1
ATOM 3946 O O . GLU A 1 494 ? 33.753 2.137 -7.321 1.00 83.25 494 GLU A O 1
ATOM 3951 N N . LEU A 1 495 ? 31.968 3.420 -7.681 1.00 77.81 495 LEU A N 1
ATOM 3952 C CA . LEU A 1 495 ? 31.009 2.423 -7.187 1.00 77.81 495 LEU A CA 1
ATOM 3953 C C . LEU A 1 495 ? 31.015 1.158 -8.049 1.00 77.81 495 LEU A C 1
ATOM 3955 O O . LEU A 1 495 ? 30.958 0.049 -7.517 1.00 77.81 495 LEU A O 1
ATOM 3959 N N . SER A 1 496 ? 31.128 1.304 -9.372 1.00 80.50 496 SER A N 1
ATOM 3960 C CA . SER A 1 496 ? 31.265 0.160 -10.271 1.00 80.50 496 SER A CA 1
ATOM 3961 C C . SER A 1 496 ? 32.586 -0.582 -10.069 1.00 80.50 496 SER A C 1
ATOM 3963 O O . SER A 1 496 ? 32.592 -1.804 -10.237 1.00 80.50 496 SER A O 1
ATOM 3965 N N . SER A 1 497 ? 33.693 0.102 -9.757 1.00 88.94 497 SER A N 1
ATOM 3966 C CA . SER A 1 497 ? 34.970 -0.571 -9.496 1.00 88.94 497 SER A CA 1
ATOM 3967 C C . SER A 1 497 ? 34.934 -1.300 -8.154 1.00 88.94 497 SER A C 1
ATOM 3969 O O . SER A 1 497 ? 35.285 -2.475 -8.105 1.00 88.94 497 SER A O 1
ATOM 3971 N N . LEU A 1 498 ? 34.390 -0.663 -7.114 1.00 87.88 498 LEU A N 1
ATOM 3972 C CA . LEU A 1 498 ? 34.209 -1.250 -5.788 1.00 87.88 498 LEU A CA 1
ATOM 3973 C C . LEU A 1 498 ? 33.250 -2.444 -5.807 1.00 87.88 498 LEU A C 1
ATOM 3975 O O . LEU A 1 498 ? 33.508 -3.432 -5.132 1.00 87.88 498 LEU A O 1
ATOM 3979 N N . CYS A 1 499 ? 32.178 -2.413 -6.607 1.00 83.00 499 CYS A N 1
ATOM 3980 C CA . CYS A 1 499 ? 31.303 -3.580 -6.772 1.00 83.00 499 CYS A CA 1
ATOM 3981 C C . CYS A 1 499 ? 32.027 -4.752 -7.444 1.00 83.00 499 CYS A C 1
ATOM 3983 O O . CYS A 1 499 ? 31.822 -5.898 -7.056 1.00 83.00 499 CYS A O 1
ATOM 3985 N N . LYS A 1 500 ? 32.885 -4.484 -8.439 1.00 89.38 500 LYS A N 1
ATOM 3986 C CA . LYS A 1 500 ? 33.702 -5.532 -9.069 1.00 89.38 500 LYS A CA 1
ATOM 3987 C C . LYS A 1 500 ? 34.718 -6.113 -8.089 1.00 89.38 500 LYS A C 1
ATOM 3989 O O . LYS A 1 500 ? 34.916 -7.320 -8.079 1.00 89.38 500 LYS A O 1
ATOM 3994 N N . GLU A 1 501 ? 35.332 -5.268 -7.267 1.00 91.69 501 GLU A N 1
ATOM 3995 C CA . GLU A 1 501 ? 36.263 -5.694 -6.221 1.00 91.69 501 GLU A CA 1
ATOM 3996 C C . GLU A 1 501 ? 35.555 -6.515 -5.133 1.00 91.69 501 GLU A C 1
ATOM 3998 O O . GLU A 1 501 ? 36.043 -7.573 -4.752 1.00 91.69 501 GLU A O 1
ATOM 4003 N N . ALA A 1 502 ? 34.365 -6.095 -4.694 1.00 87.81 502 ALA A N 1
ATOM 4004 C CA . ALA A 1 502 ? 33.561 -6.835 -3.725 1.00 87.81 502 ALA A CA 1
ATOM 4005 C C . ALA A 1 502 ? 33.135 -8.214 -4.252 1.00 87.81 502 ALA A C 1
ATOM 4007 O O . ALA A 1 502 ? 33.261 -9.197 -3.528 1.00 87.81 502 ALA A O 1
ATOM 4008 N N . LEU A 1 503 ? 32.695 -8.303 -5.513 1.00 88.44 503 LEU A N 1
ATOM 4009 C CA . LEU A 1 503 ? 32.355 -9.582 -6.146 1.00 88.44 503 LEU A CA 1
ATOM 4010 C C . LEU A 1 503 ? 33.576 -10.500 -6.277 1.00 88.44 503 LEU A C 1
ATOM 4012 O O . LEU A 1 503 ? 33.475 -11.683 -5.972 1.00 88.44 503 LEU A O 1
ATOM 4016 N N . ALA A 1 504 ? 34.735 -9.959 -6.664 1.00 89.94 504 ALA A N 1
ATOM 4017 C CA . ALA A 1 504 ? 35.974 -10.732 -6.725 1.00 89.94 504 ALA A CA 1
ATOM 4018 C C . ALA A 1 504 ? 36.381 -11.274 -5.342 1.00 89.94 504 ALA A C 1
ATOM 4020 O O . ALA A 1 504 ? 36.809 -12.420 -5.227 1.00 89.94 504 ALA A O 1
ATOM 4021 N N . LEU A 1 505 ? 36.203 -10.478 -4.283 1.00 90.94 505 LEU A N 1
ATOM 4022 C CA . LEU A 1 505 ? 36.454 -10.911 -2.906 1.00 90.94 505 LEU A CA 1
ATOM 4023 C C . LEU A 1 505 ? 35.430 -11.945 -2.417 1.00 90.94 505 LEU A C 1
ATOM 4025 O O . LEU A 1 505 ? 35.789 -12.830 -1.645 1.00 90.94 505 LEU A O 1
ATOM 4029 N N . GLU A 1 506 ? 34.165 -11.859 -2.834 1.00 90.00 506 GLU A N 1
ATOM 4030 C CA . GLU A 1 506 ? 33.159 -12.885 -2.535 1.00 90.00 506 GLU A CA 1
ATOM 4031 C C . GLU A 1 506 ? 33.469 -14.211 -3.236 1.00 90.00 506 GLU A C 1
ATOM 4033 O O . GLU A 1 506 ? 33.371 -15.260 -2.597 1.00 90.00 506 GLU A O 1
ATOM 4038 N N . GLU A 1 507 ? 33.891 -14.173 -4.502 1.00 92.00 507 GLU A N 1
ATOM 4039 C CA . GLU A 1 507 ? 34.364 -15.352 -5.236 1.00 92.00 507 GLU A CA 1
ATOM 4040 C C . GLU A 1 507 ? 35.580 -15.979 -4.545 1.00 92.00 507 GLU A C 1
ATOM 4042 O O . GLU A 1 507 ? 35.558 -17.171 -4.243 1.00 92.00 507 GLU A O 1
ATOM 4047 N N . GLU A 1 508 ? 36.592 -15.183 -4.185 1.00 91.12 508 GLU A N 1
ATOM 4048 C CA . GLU A 1 508 ? 37.761 -15.668 -3.440 1.00 91.12 508 GLU A CA 1
ATOM 4049 C C . GLU A 1 508 ? 37.353 -16.292 -2.095 1.00 91.12 508 GLU A C 1
ATOM 4051 O O . GLU A 1 508 ? 37.855 -17.343 -1.695 1.00 91.12 508 GLU A O 1
ATOM 4056 N N . ASN A 1 509 ? 36.399 -15.687 -1.386 1.00 91.50 509 ASN A N 1
ATOM 4057 C CA . ASN A 1 509 ? 35.916 -16.209 -0.111 1.00 91.50 509 ASN A CA 1
ATOM 4058 C C . ASN A 1 509 ? 35.133 -17.524 -0.287 1.00 91.50 509 ASN A C 1
ATOM 4060 O O . ASN A 1 509 ? 35.250 -18.421 0.548 1.00 91.50 509 ASN A O 1
ATOM 4064 N N . LEU A 1 510 ? 34.374 -17.676 -1.378 1.00 90.81 510 LEU A N 1
ATOM 4065 C CA . LEU A 1 510 ? 33.718 -18.935 -1.740 1.00 90.81 510 LEU A CA 1
ATOM 4066 C C . LEU A 1 510 ? 34.738 -20.024 -2.082 1.00 90.81 510 LEU A C 1
ATOM 4068 O O . LEU A 1 510 ? 34.623 -21.135 -1.564 1.00 90.81 510 LEU A O 1
ATOM 4072 N N . GLU A 1 511 ? 35.767 -19.706 -2.868 1.00 91.31 511 GLU A N 1
ATOM 4073 C CA . GLU A 1 511 ? 36.866 -20.630 -3.173 1.00 91.31 511 GLU A CA 1
ATOM 4074 C C . GLU A 1 511 ? 37.597 -21.066 -1.897 1.00 91.31 511 GLU A C 1
ATOM 4076 O O . GLU A 1 511 ? 37.863 -22.252 -1.691 1.00 91.31 511 GLU A O 1
ATOM 4081 N N . LEU A 1 512 ? 37.872 -20.128 -0.985 1.00 91.56 512 LEU A N 1
ATOM 4082 C CA . LEU A 1 512 ? 38.476 -20.425 0.312 1.00 91.56 512 LEU A CA 1
ATOM 4083 C C . LEU A 1 512 ? 37.565 -21.298 1.179 1.00 91.56 512 LEU A C 1
ATOM 4085 O O . LEU A 1 512 ? 38.052 -22.220 1.834 1.00 91.56 512 LEU A O 1
ATOM 4089 N N . GLN A 1 513 ? 36.254 -21.055 1.183 1.00 89.69 513 GLN A N 1
ATOM 4090 C CA . GLN A 1 513 ? 35.296 -21.908 1.886 1.00 89.69 513 GLN A CA 1
ATOM 4091 C C . GLN A 1 513 ? 35.240 -23.313 1.289 1.00 89.69 513 GLN A C 1
ATOM 4093 O O . GLN A 1 513 ? 35.198 -24.286 2.043 1.00 89.69 513 GLN A O 1
ATOM 4098 N N . GLU A 1 514 ? 35.292 -23.447 -0.035 1.00 90.31 514 GLU A N 1
ATOM 4099 C CA . GLU A 1 514 ? 35.338 -24.739 -0.715 1.00 90.31 514 GLU A CA 1
ATOM 4100 C C . GLU A 1 514 ? 36.635 -25.490 -0.387 1.00 90.31 514 GLU A C 1
ATOM 4102 O O . GLU A 1 514 ? 36.592 -26.680 -0.050 1.00 90.31 514 GLU A O 1
ATOM 4107 N N . LEU A 1 515 ? 37.771 -24.786 -0.369 1.00 87.94 515 LEU A N 1
ATOM 4108 C CA . LEU A 1 515 ? 39.083 -25.316 0.006 1.00 87.94 515 LEU A CA 1
ATOM 4109 C C . LEU A 1 515 ? 39.126 -25.758 1.478 1.00 87.94 515 LEU A C 1
ATOM 4111 O O . LEU A 1 515 ? 39.642 -26.823 1.821 1.00 87.94 515 LEU A O 1
ATOM 4115 N N . VAL A 1 516 ? 38.532 -24.967 2.370 1.00 89.06 516 VAL A N 1
ATOM 4116 C CA . VAL A 1 516 ? 38.362 -25.328 3.781 1.00 89.06 516 VAL A CA 1
ATOM 4117 C C . VAL A 1 516 ? 37.425 -26.527 3.910 1.00 89.06 516 VAL A C 1
ATOM 4119 O O . VAL A 1 516 ? 37.721 -27.442 4.677 1.00 89.06 516 VAL A O 1
ATOM 4122 N N . SER A 1 517 ? 36.337 -26.586 3.138 1.00 85.56 517 SER A N 1
ATOM 4123 C CA . SER A 1 517 ? 35.413 -27.722 3.155 1.00 85.56 517 SER A CA 1
ATOM 4124 C C . SER A 1 517 ? 36.093 -29.008 2.682 1.00 85.56 517 SER A C 1
ATOM 4126 O O . SER A 1 517 ? 35.933 -30.042 3.323 1.00 85.56 517 SER A O 1
ATOM 4128 N N . THR A 1 518 ? 36.926 -28.946 1.640 1.00 83.94 518 THR A N 1
ATOM 4129 C CA . THR A 1 518 ? 37.681 -30.097 1.123 1.00 83.94 518 THR A CA 1
ATOM 4130 C C . THR A 1 518 ? 38.767 -30.543 2.101 1.00 83.94 518 THR A C 1
ATOM 4132 O O . THR A 1 518 ? 38.933 -31.744 2.322 1.00 83.94 518 THR A O 1
ATOM 4135 N N . LEU A 1 519 ? 39.444 -29.611 2.778 1.00 79.88 519 LEU A N 1
ATOM 4136 C CA . LEU A 1 519 ? 40.380 -29.930 3.864 1.00 79.88 519 LEU A CA 1
ATOM 4137 C C . LEU A 1 519 ? 39.677 -30.549 5.086 1.00 79.88 519 LEU A C 1
ATOM 4139 O O . LEU A 1 519 ? 40.227 -31.450 5.721 1.00 79.88 519 LEU A O 1
ATOM 4143 N N . ILE A 1 520 ? 38.457 -30.104 5.406 1.00 80.69 520 ILE A N 1
ATOM 4144 C CA . ILE A 1 520 ? 37.638 -30.646 6.500 1.00 80.69 520 ILE A CA 1
ATOM 4145 C C . ILE A 1 520 ? 36.991 -31.986 6.124 1.00 80.69 520 ILE A C 1
ATOM 4147 O O . ILE A 1 520 ? 36.781 -32.798 7.020 1.00 80.69 520 ILE A O 1
ATOM 4151 N N . GLN A 1 521 ? 36.685 -32.237 4.846 1.00 69.00 521 GLN A N 1
ATOM 4152 C CA . GLN A 1 521 ? 36.096 -33.488 4.337 1.00 69.00 521 GLN A CA 1
ATOM 4153 C C . GLN A 1 521 ? 37.134 -34.582 4.045 1.00 69.00 521 GLN A C 1
ATOM 4155 O O . GLN A 1 521 ? 36.780 -35.761 4.007 1.00 69.00 521 GLN A O 1
ATOM 4160 N N . HIS A 1 522 ? 38.423 -34.234 3.998 1.00 55.22 522 HIS A N 1
ATOM 4161 C CA . HIS A 1 522 ? 39.531 -35.190 4.047 1.00 55.22 522 HIS A CA 1
ATOM 4162 C C . HIS A 1 522 ? 40.255 -35.254 5.413 1.00 55.22 522 HIS A C 1
ATOM 4164 O O . HIS A 1 522 ? 41.491 -35.227 5.449 1.00 55.22 522 HIS A O 1
ATOM 4170 N N . PRO A 1 523 ? 39.583 -35.421 6.575 1.00 52.84 523 PRO A N 1
ATOM 4171 C CA . PRO A 1 523 ? 40.289 -35.738 7.792 1.00 52.84 523 PRO A CA 1
ATOM 4172 C C . PRO A 1 523 ? 40.471 -37.258 7.824 1.00 52.84 523 PRO A C 1
ATOM 4174 O O . PRO A 1 523 ? 39.618 -37.989 8.322 1.00 52.84 523 PRO A O 1
ATOM 4177 N N . LYS A 1 524 ? 41.658 -37.692 7.388 1.00 52.41 524 LYS A N 1
ATOM 4178 C CA . LYS A 1 524 ? 42.259 -39.019 7.616 1.00 52.41 524 LYS A CA 1
ATOM 4179 C C . LYS A 1 524 ? 41.885 -40.102 6.604 1.00 52.41 524 LYS A C 1
ATOM 4181 O O . LYS A 1 524 ? 40.900 -40.801 6.771 1.00 52.41 524 LYS A O 1
ATOM 4186 N N . GLU A 1 525 ? 42.839 -40.377 5.721 1.00 48.84 525 GLU A N 1
ATOM 4187 C CA . GLU A 1 525 ? 43.308 -41.744 5.463 1.00 48.84 525 GLU A CA 1
ATOM 4188 C C . GLU A 1 525 ? 44.770 -41.711 4.973 1.00 48.84 525 GLU A C 1
ATOM 4190 O O . GLU A 1 525 ? 45.065 -41.820 3.793 1.00 48.84 525 GLU A O 1
ATOM 4195 N N . ALA A 1 526 ? 45.701 -41.489 5.907 1.00 43.50 526 ALA A N 1
ATOM 4196 C CA . ALA A 1 526 ? 47.110 -41.896 5.814 1.00 43.50 526 ALA A CA 1
ATOM 4197 C C . ALA A 1 526 ? 47.730 -41.696 7.209 1.00 43.50 526 ALA A C 1
ATOM 4199 O O . ALA A 1 526 ? 47.884 -40.581 7.693 1.00 43.50 526 ALA A O 1
ATOM 4200 N N . GLU A 1 527 ? 47.798 -42.736 8.031 1.00 42.81 527 GLU A N 1
ATOM 4201 C CA . GLU A 1 527 ? 48.892 -43.712 8.085 1.00 42.81 527 GLU A CA 1
ATOM 4202 C C . GLU A 1 527 ? 49.957 -43.360 9.135 1.00 42.81 527 GLU A C 1
ATOM 4204 O O . GLU A 1 527 ? 50.395 -42.232 9.331 1.00 42.81 527 GLU A O 1
ATOM 4209 N N . LYS A 1 528 ? 50.322 -44.407 9.870 1.00 42.25 528 LYS A N 1
ATOM 4210 C CA . LYS A 1 528 ? 51.239 -44.439 11.008 1.00 42.25 528 LYS A CA 1
ATOM 4211 C C . LYS A 1 528 ? 52.688 -44.103 10.604 1.00 42.25 528 LYS A C 1
ATOM 4213 O O . LYS A 1 528 ? 53.074 -44.269 9.451 1.00 42.25 528 LYS A O 1
ATOM 4218 N N . PRO A 1 529 ? 53.542 -43.713 11.570 1.00 47.06 529 PRO A N 1
ATOM 4219 C CA . PRO A 1 529 ? 54.841 -43.112 11.299 1.00 47.06 529 PRO A CA 1
ATOM 4220 C C . PRO A 1 529 ? 55.892 -44.169 10.953 1.00 47.06 529 PRO A C 1
ATOM 4222 O O . PRO A 1 529 ? 56.196 -45.035 11.775 1.00 47.06 529 PRO A O 1
ATOM 4225 N N . LYS A 1 530 ? 56.541 -44.055 9.788 1.00 43.91 530 LYS A N 1
ATOM 4226 C CA . LYS A 1 530 ? 57.866 -44.651 9.562 1.00 43.91 530 LYS A CA 1
ATOM 4227 C C . LYS A 1 530 ? 58.764 -43.762 8.700 1.00 43.91 530 LYS A C 1
ATOM 4229 O O . LYS A 1 530 ? 58.422 -43.383 7.594 1.00 43.91 530 LYS A O 1
ATOM 4234 N N . LYS A 1 531 ? 59.987 -43.612 9.221 1.00 42.34 531 LYS A N 1
ATOM 4235 C CA . LYS A 1 531 ? 61.256 -43.257 8.565 1.00 42.34 531 LYS A CA 1
ATOM 4236 C C . LYS A 1 531 ? 61.500 -41.794 8.175 1.00 42.34 531 LYS A C 1
ATOM 4238 O O . LYS A 1 531 ? 61.038 -41.280 7.169 1.00 42.34 531 LYS A O 1
ATOM 4243 N N . LYS A 1 532 ? 62.439 -41.223 8.940 1.00 51.47 532 LYS A N 1
ATOM 4244 C CA . LYS A 1 532 ? 63.420 -40.209 8.536 1.00 51.47 532 LYS A CA 1
ATOM 4245 C C . LYS A 1 532 ? 63.806 -40.351 7.058 1.00 51.47 532 LYS A C 1
ATOM 4247 O O . LYS A 1 532 ? 64.515 -41.292 6.704 1.00 51.47 532 LYS A O 1
ATOM 4252 N N . VAL A 1 533 ? 63.448 -39.360 6.250 1.00 45.38 533 VAL A N 1
ATOM 4253 C CA . VAL A 1 533 ? 64.130 -39.055 4.992 1.00 45.38 533 VAL A CA 1
ATOM 4254 C C . VAL A 1 533 ? 64.448 -37.565 5.009 1.00 45.38 533 VAL A C 1
ATOM 4256 O O . VAL A 1 533 ? 63.564 -36.718 5.064 1.00 45.38 533 VAL A O 1
ATOM 4259 N N . LYS A 1 534 ? 65.748 -37.261 5.029 1.00 52.91 534 LYS A N 1
ATOM 4260 C CA . LYS A 1 534 ? 66.288 -35.937 4.722 1.00 52.91 534 LYS A CA 1
ATOM 4261 C C . LYS A 1 534 ? 65.920 -35.623 3.274 1.00 52.91 534 LYS A C 1
ATOM 4263 O O . LYS A 1 534 ? 66.463 -36.263 2.376 1.00 52.91 534 LYS A O 1
ATOM 4268 N N . MET A 1 535 ? 65.078 -34.623 3.051 1.00 39.41 535 MET A N 1
ATOM 4269 C CA . MET A 1 535 ? 64.960 -33.974 1.751 1.00 39.41 535 MET A CA 1
ATOM 4270 C C . MET A 1 535 ? 65.373 -32.514 1.902 1.00 39.41 535 MET A C 1
ATOM 4272 O O . MET A 1 535 ? 64.950 -31.810 2.815 1.00 39.41 535 MET A O 1
ATOM 4276 N N . LYS A 1 536 ? 66.334 -32.137 1.060 1.00 47.00 536 LYS A N 1
ATOM 4277 C CA . LYS A 1 536 ? 66.981 -30.832 1.004 1.00 47.00 536 LYS A CA 1
ATOM 4278 C C . LYS A 1 536 ? 65.957 -29.783 0.575 1.00 47.00 536 LYS A C 1
ATOM 4280 O O . LYS A 1 536 ? 65.283 -29.981 -0.431 1.00 47.00 536 LYS A O 1
ATOM 4285 N N . LEU A 1 537 ? 65.904 -28.670 1.306 1.00 41.88 537 LEU A N 1
ATOM 4286 C CA . LEU A 1 537 ? 65.316 -27.432 0.806 1.00 41.88 537 LEU A CA 1
ATOM 4287 C C . LEU A 1 537 ? 66.092 -26.968 -0.436 1.00 41.88 537 LEU A C 1
ATOM 4289 O O . LEU A 1 537 ? 67.324 -26.911 -0.410 1.00 41.88 537 LEU A O 1
ATOM 4293 N N . SER A 1 538 ? 65.350 -26.634 -1.490 1.00 45.62 538 SER A N 1
ATOM 4294 C CA . SER A 1 538 ? 65.806 -25.810 -2.612 1.00 45.62 538 SER A CA 1
ATOM 4295 C C . SER A 1 538 ? 65.682 -24.318 -2.233 1.00 45.62 538 SER A C 1
ATOM 4297 O O . SER A 1 538 ? 64.754 -23.992 -1.489 1.00 45.62 538 SER A O 1
ATOM 4299 N N . PRO A 1 539 ? 66.578 -23.412 -2.678 1.00 51.06 539 PRO A N 1
ATOM 4300 C CA . PRO A 1 539 ? 66.717 -22.061 -2.121 1.00 51.06 539 PRO A CA 1
ATOM 4301 C C . PRO A 1 539 ? 65.835 -20.957 -2.739 1.00 51.06 539 PRO A C 1
ATOM 4303 O O . PRO A 1 539 ? 66.025 -19.804 -2.367 1.00 51.06 539 PRO A O 1
ATOM 4306 N N . ASP A 1 540 ? 64.873 -21.250 -3.621 1.00 51.59 540 ASP A N 1
ATOM 4307 C CA . ASP A 1 540 ? 64.316 -20.216 -4.525 1.00 51.59 540 ASP A CA 1
ATOM 4308 C C . ASP A 1 540 ? 62.874 -19.744 -4.251 1.00 51.59 540 ASP A C 1
ATOM 4310 O O . ASP A 1 540 ? 62.209 -19.236 -5.146 1.00 51.59 540 ASP A O 1
ATOM 4314 N N . GLN A 1 541 ? 62.363 -19.833 -3.021 1.00 45.25 541 GLN A N 1
ATOM 4315 C CA . GLN A 1 541 ? 61.057 -19.227 -2.680 1.00 45.25 541 GLN A CA 1
ATOM 4316 C C . GLN A 1 541 ? 61.117 -18.318 -1.449 1.00 45.25 541 GLN A C 1
ATOM 4318 O O . GLN A 1 541 ? 60.286 -18.368 -0.547 1.00 45.25 541 GLN A O 1
ATOM 4323 N N . LYS A 1 542 ? 62.128 -17.447 -1.437 1.00 47.81 542 LYS A N 1
ATOM 4324 C CA . LYS A 1 542 ? 62.112 -16.182 -0.697 1.00 47.81 542 LYS A CA 1
ATOM 4325 C C . LYS A 1 542 ? 62.203 -15.052 -1.712 1.00 47.81 542 LYS A C 1
ATOM 4327 O O . LYS A 1 542 ? 63.313 -14.646 -2.021 1.00 47.81 542 LYS A O 1
ATOM 4332 N N . LEU A 1 543 ? 61.072 -14.595 -2.239 1.00 50.84 543 LEU A N 1
ATOM 4333 C CA . LEU A 1 543 ? 60.883 -13.254 -2.808 1.00 50.84 543 LEU A CA 1
ATOM 4334 C C . LEU A 1 543 ? 59.414 -13.127 -3.225 1.00 50.84 543 LEU A C 1
ATOM 4336 O O . LEU A 1 543 ? 59.031 -13.673 -4.253 1.00 50.84 543 LEU A O 1
ATOM 4340 N N . LEU A 1 544 ? 58.653 -12.425 -2.379 1.00 44.94 544 LEU A N 1
ATOM 4341 C CA . LEU A 1 544 ? 57.311 -11.831 -2.540 1.00 44.94 544 LEU A CA 1
ATOM 4342 C C . LEU A 1 544 ? 56.415 -12.136 -1.331 1.00 44.94 544 LEU A C 1
ATOM 4344 O O . LEU A 1 544 ? 55.388 -12.795 -1.436 1.00 44.94 544 LEU A O 1
ATOM 4348 N N . PHE A 1 545 ? 56.867 -11.648 -0.177 1.00 40.34 545 PHE A N 1
ATOM 4349 C CA . PHE A 1 545 ? 56.050 -10.878 0.758 1.00 40.34 545 PHE A CA 1
ATOM 4350 C C . PHE A 1 545 ? 56.895 -9.699 1.230 1.00 40.34 545 PHE A C 1
ATOM 4352 O O . PHE A 1 545 ? 58.109 -9.926 1.470 1.00 40.34 545 PHE A O 1
#

pLDDT: mean 75.93, std 17.49, range [31.25, 97.56]

Foldseek 3Di:
DVVVVVVVCVVQLLVQLVVLLVVLVVVCVVPVDDVVVVVLLVQLLVQCLVPQVVSLVVSLVVLVVVLVVCLVPPDDPNVVVVVSSVSSSVSSNSNSVSNVVVVVVVVVVVVVVVVVVVVVVVVVVVVVVVVVVVVVVVVVVVVVVVVVVVVVVVVVVVVVVVVVVVVVVVVVVVVVVVVVVVVVVVVVVVVVVVVVVVVVVVVVVVVVVVVVPPCVVVVVVVVVVVVVVVVVVVVVVVVVVVVVVVVVVVVVVVVVVVVVVVVVVVVVVVVVVVVVVVVPPVVCVVVVVVCVVVVVVVVVVVVVVVVVVVVVVVVVVVVVVVVVVVVVVVVVVVVVVVVVVVPPPDDDDDDDDDDPDPCVVVVVVVVVVVVVVVVVVVVVVVVVVVVVVVVVVVVVVVVVVVVVVVVVVVVVVVVVPDPPVVVVCVVVVVVVVVVVVVVVVVVVVVVVVVVVVVVVVVVVVVVVVVVVVVVVVVVVVVVVVVVPPDDDVVVVVVVVVVVVVVVVVVVVVVVVVVVVVVVVVPPDDDDDDDDDDDDDDDDPPPDDD

Sequence (545 aa):
MIQRAVRFLHKEPTIWGPLSLLCTVAIAVKTAIPFDLLFLAAAGLFLSARWQLRGFCYSLALLAVVAVAKHAFVVTDHLWQLGIEGSLACAFFITAVSFEQGAAWIESLESQMQNKKAALENIEEELEKVQQTAQEQQIVFQEKVATLQKELDEIQTDHSSILILNEVLRKTSARHLQECETAKASVLDVQRQKELLKAEFLECKQELSRLASTDAVALQNTELMKELNQARYVTEQTKLINETLARLYLRESLKAKEIDSEAASLADQLAAAHREVRRIAEPLEETIAQLENQVASLSFEFEKANQESNETREKLLALNEIRSERNFLKERLSHAEAEIAILQEKKPVVDPLAEEKLRAALQEVETLKQQAVEQEGLLTQKLQEAKGSIEHAVEQEALLSEKLKEAMGEISFLKQQKCDPEIAEQLDFAQRKVYELSQIEPLYKQLKKQFEEKNQILHKTRAELFKADTELLRIKMDKEAFDLDALPKEVEAELSSLCKEALALEEENLELQELVSTLIQHPKEAEKPKKKVKMKLSPDQKLLF

Secondary structure (DSSP, 8-state):
-HHHHHHHHHH-GGGHHHHHHHHHHHHHHTS---HHHHHHHHHHHHHHHHHHHHHHHHHHHHHHHHHHHHHHHT-S-HHHHHHHHHHHHHHHHHHHHHHHHHHHHHHHHHHHHHHHHHHHHHHHHHHHHHHHHHHHHHHHHHHHHHHHHHHHHHHHHHHHHHHHHHHHHHHHHHHHHHHHHHHHHHHHHHHHHHHHHHHHHHHHHHHHHHHHH-HHHHHHHHHHHHHHHHHHHHHHHHHHHHHHHHHHHHHHHHHHHHHHHHHHHHHHHHHHHHHHHTTT-SSSTTTGGGTHHHHHHHHHHHHHHHHHHHHHHHHHHHTTTHHHHHHHHHHHHHHHHHHHTTS------------TTSSHHHHHHHHHHHHHHHHHHHHHHHHHHHHHHHHHHHHHHHHHHHHHHHHHHHHHHHHHSSS-HHHHHHHHHHHHHHHHHHHHHHHHHHHHHHHHHHHHHHHHHHHHHHHHHHHHHHHHHHHHHHHHS---HHHHHHHHHHHHHHHHHHHHHHHHHHHHHHHHH--------------PPPS------

Radius of gyration: 93.81 Å; chains: 1; bounding box: 190×90×243 Å